Protei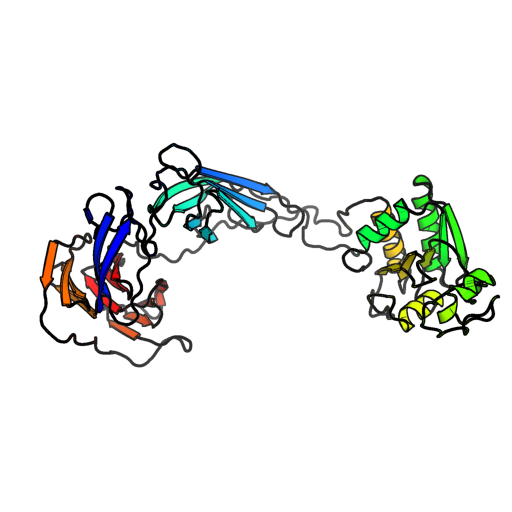n AF-A0A973HRH5-F1 (afdb_monomer)

Structure (mmCIF, N/CA/C/O backbone):
data_AF-A0A973HRH5-F1
#
_entry.id   AF-A0A973HRH5-F1
#
loop_
_atom_site.group_PDB
_atom_site.id
_atom_site.type_symbol
_atom_site.label_atom_id
_atom_site.label_alt_id
_atom_site.label_comp_id
_atom_site.label_asym_id
_atom_site.label_entity_id
_atom_site.label_seq_id
_atom_site.pdbx_PDB_ins_code
_atom_site.Cartn_x
_atom_site.Cartn_y
_atom_site.Cartn_z
_atom_site.occupancy
_atom_site.B_iso_or_equiv
_atom_site.auth_seq_id
_atom_site.auth_comp_id
_atom_site.auth_asym_id
_atom_site.auth_atom_id
_atom_site.pdbx_PDB_model_num
ATOM 1 N N . MET A 1 1 ? -3.966 -12.394 40.023 1.00 78.06 1 MET A N 1
ATOM 2 C CA . MET A 1 1 ? -2.931 -11.633 40.761 1.00 78.06 1 MET A CA 1
ATOM 3 C C . MET A 1 1 ? -3.477 -10.249 41.050 1.00 78.06 1 MET A C 1
ATOM 5 O O . MET A 1 1 ? -4.011 -9.641 40.135 1.00 78.06 1 MET A O 1
ATOM 9 N N . THR A 1 2 ? -3.366 -9.756 42.281 1.00 84.94 2 THR A N 1
ATOM 10 C CA . THR A 1 2 ? -3.744 -8.374 42.618 1.00 84.94 2 THR A CA 1
ATOM 11 C C . THR A 1 2 ? -2.479 -7.575 42.873 1.00 84.94 2 THR A C 1
ATOM 13 O O . THR A 1 2 ? -1.589 -8.061 43.564 1.00 84.94 2 THR A O 1
ATOM 16 N N . THR A 1 3 ? -2.384 -6.380 42.300 1.00 89.06 3 THR A N 1
ATOM 17 C CA . THR A 1 3 ? -1.207 -5.516 42.421 1.00 89.06 3 THR A CA 1
ATOM 18 C C . THR A 1 3 ? -1.614 -4.049 42.516 1.00 89.06 3 THR A C 1
ATOM 20 O O . THR A 1 3 ? -2.660 -3.650 41.996 1.00 89.06 3 THR A O 1
ATOM 23 N N . ASN A 1 4 ? -0.781 -3.256 43.181 1.00 91.50 4 ASN A N 1
ATOM 24 C CA . ASN A 1 4 ? -0.896 -1.804 43.215 1.00 91.50 4 ASN A CA 1
ATOM 25 C C . ASN A 1 4 ? 0.054 -1.225 42.169 1.00 91.50 4 ASN A C 1
ATOM 27 O O . ASN A 1 4 ? 1.215 -1.624 42.089 1.00 91.50 4 ASN A O 1
ATOM 31 N N . ILE A 1 5 ? -0.448 -0.300 41.359 1.00 92.56 5 ILE A N 1
ATOM 32 C CA . ILE A 1 5 ? 0.316 0.373 40.312 1.00 92.56 5 ILE A CA 1
ATOM 33 C C . ILE A 1 5 ? 0.309 1.860 40.629 1.00 92.56 5 ILE A C 1
ATOM 35 O O . ILE A 1 5 ? -0.753 2.431 40.872 1.00 92.56 5 ILE A O 1
ATOM 39 N N . ALA A 1 6 ? 1.489 2.471 40.605 1.00 92.19 6 ALA A N 1
ATOM 40 C CA . ALA A 1 6 ? 1.684 3.893 40.828 1.00 92.19 6 ALA A CA 1
ATOM 41 C C . ALA A 1 6 ? 2.484 4.487 39.666 1.00 92.19 6 ALA A C 1
ATOM 43 O O . ALA A 1 6 ? 3.494 3.920 39.244 1.00 92.19 6 ALA A O 1
ATOM 44 N N . PHE A 1 7 ? 2.045 5.637 39.162 1.00 92.00 7 PHE A N 1
ATOM 45 C CA . PHE A 1 7 ? 2.782 6.428 38.181 1.00 92.00 7 PHE A CA 1
ATOM 46 C C . PHE A 1 7 ? 3.119 7.792 38.764 1.00 92.00 7 PHE A C 1
ATOM 48 O O . PHE A 1 7 ? 2.249 8.458 39.325 1.00 92.00 7 PHE A O 1
ATOM 55 N N . GLU A 1 8 ? 4.352 8.255 38.577 1.00 91.88 8 GLU A N 1
ATOM 56 C CA . GLU A 1 8 ? 4.673 9.664 38.793 1.00 91.88 8 GLU A CA 1
ATOM 57 C C . GLU A 1 8 ? 3.992 10.485 37.693 1.00 91.88 8 GLU A C 1
ATOM 59 O O . GLU A 1 8 ? 4.367 10.424 36.522 1.00 91.88 8 GLU A O 1
ATOM 64 N N . THR A 1 9 ? 2.942 11.213 38.061 1.00 89.50 9 THR A N 1
ATOM 65 C CA . THR A 1 9 ? 2.089 11.928 37.099 1.00 89.50 9 THR A CA 1
ATOM 66 C C . THR A 1 9 ? 2.136 13.430 37.294 1.00 89.50 9 THR A C 1
ATOM 68 O O . THR A 1 9 ? 1.903 14.164 36.335 1.00 89.50 9 THR A O 1
ATOM 71 N N . SER A 1 10 ? 2.437 13.907 38.507 1.00 86.75 10 SER A N 1
ATOM 72 C CA . SER A 1 10 ? 2.365 15.329 38.864 1.00 86.75 10 SER A CA 1
ATOM 73 C C . SER A 1 10 ? 1.027 15.957 38.437 1.00 86.75 10 SER A C 1
ATOM 75 O O . SER A 1 10 ? 1.001 17.016 37.813 1.00 86.75 10 SER A O 1
ATOM 77 N N . GLY A 1 11 ? -0.080 15.247 38.694 1.00 84.25 11 GLY A N 1
ATOM 78 C CA . GLY A 1 11 ? -1.443 15.664 38.340 1.00 84.25 11 GLY A CA 1
ATOM 79 C C . GLY A 1 11 ? -1.866 15.412 36.885 1.00 84.25 11 GLY A C 1
ATOM 80 O O . GLY A 1 11 ? -2.996 15.729 36.520 1.00 84.25 11 GLY A O 1
ATOM 81 N N . LYS A 1 12 ? -0.998 14.842 36.039 1.00 87.62 12 LYS A N 1
ATOM 82 C CA . LYS A 1 12 ? -1.330 14.513 34.642 1.00 87.62 12 LYS A CA 1
ATOM 83 C C . LYS A 1 12 ? -2.217 13.264 34.553 1.00 87.62 12 LYS A C 1
ATOM 85 O O . LYS A 1 12 ? -2.062 12.345 35.355 1.00 87.62 12 LYS A O 1
ATOM 90 N N . PRO A 1 13 ? -3.104 13.181 33.548 1.00 89.25 13 PRO A N 1
ATOM 91 C CA . PRO A 1 13 ? -3.958 12.015 33.363 1.00 89.25 13 PRO A CA 1
ATOM 92 C C . PRO A 1 13 ? -3.155 10.766 32.974 1.00 89.25 13 PRO A C 1
ATOM 94 O O . PRO A 1 13 ? -2.211 10.834 32.182 1.00 89.25 13 PRO A O 1
ATOM 97 N N . VAL A 1 14 ? -3.594 9.614 33.483 1.00 92.44 14 VAL A N 1
ATOM 98 C CA . VAL A 1 14 ? -3.164 8.291 33.016 1.00 92.44 14 VAL A CA 1
ATOM 99 C C . VAL A 1 14 ? -4.154 7.815 31.956 1.00 92.44 14 VAL A C 1
ATOM 101 O O . VAL A 1 14 ? -5.350 7.714 32.226 1.00 92.44 14 VAL A O 1
ATOM 104 N N . TYR A 1 15 ? -3.680 7.521 30.749 1.00 91.50 15 TYR A N 1
ATOM 105 C CA . TYR A 1 15 ? -4.524 7.045 29.651 1.00 91.50 15 TYR A CA 1
ATOM 106 C C . TYR A 1 15 ? -4.547 5.522 29.593 1.00 91.50 15 TYR A C 1
ATOM 108 O O . TYR A 1 15 ? -3.514 4.874 29.770 1.00 91.50 15 TYR A O 1
ATOM 116 N N . ASN A 1 16 ? -5.701 4.943 29.267 1.00 90.88 16 ASN A N 1
ATOM 117 C CA . ASN A 1 16 ? -5.799 3.535 28.903 1.00 90.88 16 ASN A CA 1
ATOM 118 C C . ASN A 1 16 ? -5.346 3.366 27.444 1.00 90.88 16 ASN A C 1
ATOM 120 O O . ASN A 1 16 ? -6.067 3.715 26.514 1.00 90.88 16 ASN A O 1
ATOM 124 N N . ALA A 1 17 ? -4.144 2.832 27.225 1.00 89.12 17 ALA A N 1
ATOM 125 C CA . ALA A 1 17 ? -3.534 2.785 25.895 1.00 89.12 17 ALA A CA 1
ATOM 126 C C . ALA A 1 17 ? -4.147 1.721 24.963 1.00 89.12 17 ALA A C 1
ATOM 128 O O . ALA A 1 17 ? -3.867 1.725 23.766 1.00 89.12 17 ALA A O 1
ATOM 129 N N . ILE A 1 18 ? -4.980 0.819 25.496 1.00 84.75 18 ILE A N 1
ATOM 130 C CA . ILE A 1 18 ? -5.680 -0.212 24.717 1.00 84.75 18 ILE A CA 1
ATOM 131 C C . ILE A 1 18 ? -7.082 0.258 24.325 1.00 84.75 18 ILE A C 1
ATOM 133 O O . ILE A 1 18 ? -7.470 0.182 23.161 1.00 84.75 18 ILE A O 1
ATOM 137 N N . ASN A 1 19 ? -7.849 0.750 25.298 1.00 82.62 19 ASN A N 1
ATOM 138 C CA . ASN A 1 19 ? -9.249 1.123 25.101 1.00 82.62 19 ASN A CA 1
ATOM 139 C C . ASN A 1 19 ? -9.446 2.595 24.728 1.00 82.62 19 ASN A C 1
ATOM 141 O O . ASN A 1 19 ? -10.510 2.940 24.202 1.00 82.62 19 ASN A O 1
ATOM 145 N N . GLY A 1 20 ? -8.431 3.425 24.965 1.00 87.19 20 GLY A N 1
ATOM 146 C CA . GLY A 1 20 ? -8.531 4.874 24.938 1.00 87.19 20 GLY A CA 1
ATOM 147 C C . GLY A 1 20 ? -9.234 5.436 26.169 1.00 87.19 20 GLY A C 1
ATOM 148 O O . GLY A 1 20 ? -9.886 4.722 26.932 1.00 87.19 20 GLY A O 1
ATOM 149 N N . GLY A 1 21 ? -9.102 6.744 26.337 1.00 88.06 21 GLY A N 1
ATOM 150 C CA . GLY A 1 21 ? -9.672 7.519 27.426 1.00 88.06 21 GLY A CA 1
ATOM 151 C C . GLY A 1 21 ? -8.753 7.608 28.640 1.00 88.06 21 GLY A C 1
ATOM 152 O O . GLY A 1 21 ? -7.729 6.928 28.744 1.00 88.06 21 GLY A O 1
ATOM 153 N N . ILE A 1 22 ? -9.140 8.476 29.572 1.00 89.38 22 ILE A N 1
ATOM 154 C CA . ILE A 1 22 ? -8.510 8.577 30.889 1.00 89.38 22 ILE A CA 1
ATOM 155 C C . ILE A 1 22 ? -8.940 7.358 31.716 1.00 89.38 22 ILE A C 1
ATOM 157 O O . ILE A 1 22 ? -10.127 7.036 31.785 1.00 89.38 22 ILE A O 1
ATOM 161 N N . GLU A 1 23 ? -7.981 6.676 32.338 1.00 90.75 23 GLU A N 1
ATOM 162 C CA . GLU A 1 23 ? -8.235 5.548 33.230 1.00 90.75 23 GLU A CA 1
ATOM 163 C C . GLU A 1 23 ? -8.732 6.066 34.583 1.00 90.75 23 GLU A C 1
ATOM 165 O O . GLU A 1 23 ? -7.957 6.538 35.412 1.00 90.75 23 GLU A O 1
ATOM 170 N N . SER A 1 24 ? -10.041 5.965 34.812 1.00 87.00 24 SER A N 1
ATOM 171 C CA . SER A 1 24 ? -10.695 6.525 35.998 1.00 87.00 24 SER A CA 1
ATOM 172 C C . SER A 1 24 ? -10.351 5.806 37.302 1.00 87.00 24 SER A C 1
ATOM 174 O O . SER A 1 24 ? -10.677 6.319 38.366 1.00 87.00 24 SER A O 1
ATOM 176 N N . MET A 1 25 ? -9.754 4.609 37.243 1.00 87.25 25 MET A N 1
ATOM 177 C CA . MET A 1 25 ? -9.364 3.883 38.456 1.00 87.25 25 MET A CA 1
ATOM 178 C C . MET A 1 25 ? -8.122 4.472 39.132 1.00 87.25 25 MET A C 1
ATOM 180 O O . MET A 1 25 ? -7.912 4.205 40.311 1.00 87.25 25 MET A O 1
ATOM 184 N N . PHE A 1 26 ? -7.321 5.270 38.416 1.00 90.56 26 PHE A N 1
ATOM 185 C CA . PHE A 1 26 ? -6.212 6.009 39.012 1.00 90.56 26 PHE A CA 1
ATOM 186 C C . PHE A 1 26 ? -6.723 7.229 39.772 1.00 90.56 26 PHE A C 1
ATOM 188 O O . PHE A 1 26 ? -7.342 8.124 39.198 1.00 90.56 26 PHE A O 1
ATOM 195 N N . THR A 1 27 ? -6.418 7.279 41.065 1.00 86.69 27 THR A N 1
ATOM 196 C CA . THR A 1 27 ? -6.688 8.435 41.922 1.00 86.69 27 THR A CA 1
ATOM 197 C C . THR A 1 27 ? -5.405 9.217 42.162 1.00 86.69 27 THR A C 1
ATOM 199 O O . THR A 1 27 ? -4.355 8.626 42.422 1.00 86.69 27 THR A O 1
ATOM 202 N N . SER A 1 28 ? -5.489 10.546 42.082 1.00 82.06 28 SER A N 1
ATOM 203 C CA . SER A 1 28 ? -4.354 11.427 42.361 1.00 82.06 28 SER A CA 1
ATOM 204 C C . SER A 1 28 ? -3.993 11.379 43.848 1.00 82.06 28 SER A C 1
ATOM 206 O O . SER A 1 28 ? -4.841 11.625 44.705 1.00 82.06 28 SER A O 1
ATOM 208 N N . ALA A 1 29 ? -2.731 11.082 44.138 1.00 75.75 29 ALA A N 1
ATOM 209 C CA . ALA A 1 29 ? -2.129 11.034 45.464 1.00 75.75 29 ALA A CA 1
ATOM 210 C C . ALA A 1 29 ? -0.847 11.891 45.459 1.00 75.75 29 ALA A C 1
ATOM 212 O O . ALA A 1 29 ? 0.285 11.401 45.434 1.00 75.75 29 ALA A O 1
ATOM 213 N N . GLY A 1 30 ? -1.024 13.215 45.417 1.00 79.50 30 GLY A N 1
ATOM 214 C CA . GLY A 1 30 ? 0.083 14.174 45.371 1.00 79.50 30 GLY A CA 1
ATOM 215 C C . GLY A 1 30 ? 0.888 14.084 44.069 1.00 79.50 30 GLY A C 1
ATOM 216 O O . GLY A 1 30 ? 0.399 14.448 43.002 1.00 79.50 30 GLY A O 1
ATOM 217 N N . LYS A 1 31 ? 2.146 13.627 44.153 1.00 88.06 31 LYS A N 1
ATOM 218 C CA . LYS A 1 31 ? 3.050 13.465 42.993 1.00 88.06 31 LYS A CA 1
ATOM 219 C C . LYS A 1 31 ? 2.683 12.247 42.129 1.00 88.06 31 LYS A C 1
ATOM 221 O O . LYS A 1 31 ? 3.004 12.206 40.935 1.00 88.06 31 LYS A O 1
ATOM 226 N N . TYR A 1 32 ? 2.012 11.265 42.725 1.00 91.69 32 TYR A N 1
ATOM 227 C CA . TYR A 1 32 ? 1.690 9.990 42.098 1.00 91.69 32 TYR A CA 1
ATOM 228 C C . TYR A 1 32 ? 0.205 9.886 41.759 1.00 91.69 32 TYR A C 1
ATOM 230 O O . TYR A 1 32 ? -0.639 10.536 42.368 1.00 91.69 32 TYR A O 1
ATOM 238 N N . SER A 1 33 ? -0.109 9.054 40.774 1.00 92.00 33 SER A N 1
ATOM 239 C CA . SER A 1 33 ? -1.452 8.520 40.564 1.00 92.00 33 SER A CA 1
ATOM 240 C C . SER A 1 33 ? -1.401 7.025 40.821 1.00 92.00 33 SER A C 1
ATOM 242 O O . SER A 1 33 ? -0.584 6.332 40.209 1.00 92.00 33 SER A O 1
ATOM 244 N N . GLU A 1 34 ? -2.262 6.532 41.707 1.00 93.50 34 GLU A N 1
ATOM 245 C CA . GLU A 1 34 ? -2.236 5.144 42.172 1.00 93.50 34 GLU A CA 1
ATOM 246 C C . GLU A 1 34 ? -3.567 4.439 41.926 1.00 93.50 34 GLU A C 1
ATOM 248 O O . GLU A 1 34 ? -4.632 5.056 41.972 1.00 93.50 34 GLU A O 1
ATOM 253 N N . ALA A 1 35 ? -3.499 3.138 41.653 1.00 91.25 35 ALA A N 1
ATOM 254 C CA . ALA A 1 35 ? -4.662 2.278 41.503 1.00 91.25 35 ALA A CA 1
ATOM 255 C C . ALA A 1 35 ? -4.333 0.827 41.851 1.00 91.25 35 ALA A C 1
ATOM 257 O O . ALA A 1 35 ? -3.233 0.327 41.599 1.00 91.25 35 ALA A O 1
ATOM 258 N N . LYS A 1 36 ? -5.334 0.123 42.378 1.00 89.56 36 LYS A N 1
ATOM 259 C CA . LYS A 1 36 ? -5.272 -1.315 42.640 1.00 89.56 36 LYS A CA 1
ATOM 260 C C . LYS A 1 36 ? -5.969 -2.071 41.517 1.00 89.56 36 LYS A C 1
ATOM 262 O O . LYS A 1 36 ? -7.153 -1.854 41.263 1.00 89.56 36 LYS A O 1
ATOM 267 N N . PHE A 1 37 ? -5.250 -2.987 40.875 1.00 85.94 37 PHE A N 1
ATOM 268 C CA . PHE A 1 37 ? -5.777 -3.818 39.796 1.00 85.94 37 PHE A CA 1
ATOM 269 C C . PHE A 1 37 ? -5.697 -5.296 40.148 1.00 85.94 37 PHE A C 1
ATOM 271 O O . PHE A 1 37 ? -4.727 -5.769 40.744 1.00 85.94 37 PHE A O 1
ATOM 278 N N . THR A 1 38 ? -6.702 -6.038 39.701 1.00 80.44 38 THR A N 1
ATOM 279 C CA . THR A 1 38 ? -6.685 -7.496 39.682 1.00 80.44 38 THR A CA 1
ATOM 280 C C . THR A 1 38 ? -6.564 -7.948 38.235 1.00 80.44 38 THR A C 1
ATOM 282 O O . THR A 1 38 ? -7.306 -7.492 37.371 1.00 80.44 38 THR A O 1
ATOM 285 N N . PHE A 1 39 ? -5.590 -8.816 37.986 1.00 79.50 39 PHE A N 1
ATOM 286 C CA . PHE A 1 39 ? -5.317 -9.418 36.692 1.00 79.50 39 PHE A CA 1
ATOM 287 C C . PHE A 1 39 ? -5.660 -10.901 36.726 1.00 79.50 39 PHE A C 1
ATOM 289 O O . PHE A 1 39 ? -5.145 -11.661 37.563 1.00 79.50 39 PHE A O 1
ATOM 296 N N . SER A 1 40 ? -6.493 -11.306 35.778 1.00 72.50 40 SER A N 1
ATOM 297 C CA . SER A 1 40 ? -6.716 -12.699 35.416 1.00 72.50 40 SER A CA 1
ATOM 298 C C . SER A 1 40 ? -5.501 -13.285 34.678 1.00 72.50 40 SER A C 1
ATOM 300 O O . SER A 1 40 ? -4.677 -12.558 34.122 1.00 72.50 40 SER A O 1
ATOM 302 N N . ALA A 1 41 ? -5.370 -14.617 34.660 1.00 73.38 41 ALA A N 1
ATOM 303 C CA . ALA A 1 41 ? -4.291 -15.289 33.928 1.00 73.38 41 ALA A CA 1
ATOM 304 C C . ALA A 1 41 ? -4.289 -14.876 32.442 1.00 73.38 41 ALA A C 1
ATOM 306 O O . ALA A 1 41 ? -5.322 -14.971 31.779 1.00 73.38 41 ALA A O 1
ATOM 307 N N . GLY A 1 42 ? -3.140 -14.399 31.948 1.00 73.62 42 GLY A N 1
ATOM 308 C CA . GLY A 1 42 ? -2.960 -13.914 30.573 1.00 73.62 42 GLY A CA 1
ATOM 309 C C . GLY A 1 42 ? -3.507 -12.508 30.289 1.00 73.62 42 GLY A C 1
ATOM 310 O O . GLY A 1 42 ? -3.326 -12.005 29.184 1.00 73.62 42 GLY A O 1
ATOM 311 N N . GLN A 1 43 ? -4.155 -11.851 31.257 1.00 75.56 43 GLN A N 1
ATOM 312 C CA . GLN A 1 43 ? -4.680 -10.502 31.070 1.00 75.56 43 GLN A CA 1
ATOM 313 C C . GLN A 1 43 ? -3.546 -9.475 31.092 1.00 75.56 43 GLN A C 1
ATOM 315 O O . GLN A 1 43 ? -2.750 -9.426 32.029 1.00 75.56 43 GLN A O 1
ATOM 320 N N . MET A 1 44 ? -3.519 -8.609 30.082 1.00 82.12 44 MET A N 1
ATOM 321 C CA . MET A 1 44 ? -2.581 -7.495 29.991 1.00 82.12 44 MET A CA 1
ATOM 322 C C . MET A 1 44 ? -3.343 -6.175 29.942 1.00 82.12 44 MET A C 1
ATOM 324 O O . MET A 1 44 ? -4.391 -6.065 29.306 1.00 82.12 44 MET A O 1
ATOM 328 N N . ARG A 1 45 ? -2.794 -5.156 30.601 1.00 86.19 45 ARG A N 1
ATOM 329 C CA . ARG A 1 45 ? -3.240 -3.766 30.487 1.00 86.19 45 ARG A CA 1
ATOM 330 C C . ARG A 1 45 ? -2.039 -2.905 30.144 1.00 86.19 45 ARG A C 1
ATOM 332 O O . ARG A 1 45 ? -0.927 -3.188 30.583 1.00 86.19 45 ARG A O 1
ATOM 339 N N . VAL A 1 46 ? -2.273 -1.870 29.349 1.00 89.81 46 VAL A N 1
ATOM 340 C CA . VAL A 1 46 ? -1.239 -0.914 28.957 1.00 89.81 46 VAL A CA 1
ATOM 341 C C . VAL A 1 46 ? -1.770 0.475 29.242 1.00 89.81 46 VAL A C 1
ATOM 343 O O . VAL A 1 46 ? -2.886 0.814 28.841 1.00 89.81 46 VAL A O 1
ATOM 346 N N . TRP A 1 47 ? -0.960 1.270 29.928 1.00 92.62 47 TRP A N 1
ATOM 347 C CA . TRP A 1 47 ? -1.257 2.659 30.234 1.00 92.62 47 TRP A CA 1
ATOM 348 C C . TRP A 1 47 ? -0.190 3.567 29.650 1.00 92.62 47 TRP A C 1
ATOM 350 O O . TRP A 1 47 ? 0.944 3.145 29.424 1.00 92.62 47 TRP A O 1
ATOM 360 N N . ALA A 1 48 ? -0.565 4.817 29.412 1.00 91.25 48 ALA A N 1
ATOM 361 C CA . ALA A 1 48 ? 0.351 5.851 28.966 1.00 91.25 48 ALA A CA 1
ATOM 362 C C . ALA A 1 48 ? 0.225 7.078 29.868 1.00 91.25 48 ALA A C 1
ATOM 364 O O . ALA A 1 48 ? -0.881 7.522 30.171 1.00 91.25 48 ALA A O 1
ATOM 365 N N . VAL A 1 49 ? 1.366 7.643 30.252 1.00 90.31 49 VAL A N 1
ATOM 366 C CA . VAL A 1 49 ? 1.458 8.969 30.866 1.00 90.31 49 VAL A CA 1
ATOM 367 C C . VAL A 1 49 ? 2.245 9.840 29.904 1.00 90.31 49 VAL A C 1
ATOM 369 O O . VAL A 1 49 ? 3.338 9.478 29.468 1.00 90.31 49 VAL A O 1
ATOM 372 N N . THR A 1 50 ? 1.670 10.972 29.525 1.00 86.69 50 THR A N 1
ATOM 373 C CA . THR A 1 50 ? 2.288 11.903 28.584 1.00 86.69 50 THR A CA 1
ATOM 374 C C . THR A 1 50 ? 2.982 13.046 29.316 1.00 86.69 50 THR A C 1
ATOM 376 O O . THR A 1 50 ? 2.657 13.374 30.456 1.00 86.69 50 THR A O 1
ATOM 379 N N . SER A 1 51 ? 3.947 13.694 28.656 1.00 81.81 51 SER A N 1
ATOM 380 C CA . SER A 1 51 ? 4.641 14.854 29.231 1.00 81.81 51 SER A CA 1
ATOM 381 C C . SER A 1 51 ? 3.693 16.028 29.505 1.00 81.81 51 SER A C 1
ATOM 383 O O . SER A 1 51 ? 3.918 16.778 30.449 1.00 81.81 51 SER A O 1
ATOM 385 N N . GLU A 1 52 ? 2.638 16.158 28.700 1.00 81.19 52 GLU A N 1
ATOM 386 C CA . GLU A 1 52 ? 1.536 17.122 28.808 1.00 81.19 52 GLU A CA 1
ATOM 387 C C . GLU A 1 52 ? 0.226 16.418 28.400 1.00 81.19 52 GLU A C 1
ATOM 389 O O . GLU A 1 52 ? 0.291 15.466 27.614 1.00 81.19 52 GLU A O 1
ATOM 394 N N . PRO A 1 53 ? -0.955 16.845 28.882 1.00 83.31 53 PRO A N 1
ATOM 395 C CA . PRO A 1 53 ? -2.234 16.307 28.425 1.00 83.31 53 PRO A CA 1
ATOM 396 C C . PRO A 1 53 ? -2.425 16.434 26.905 1.00 83.31 53 PRO A C 1
ATOM 398 O O . PRO A 1 53 ? -1.985 17.400 26.276 1.00 83.31 53 PRO A O 1
ATOM 401 N N . ILE A 1 54 ? -3.096 15.448 26.308 1.00 79.94 54 ILE A N 1
ATOM 402 C CA . ILE A 1 54 ? -3.474 15.478 24.895 1.00 79.94 54 ILE A CA 1
ATOM 403 C C . ILE A 1 54 ? -4.782 16.253 24.809 1.00 79.94 54 ILE A C 1
ATOM 405 O O . ILE A 1 54 ? -5.796 15.815 25.351 1.00 79.94 54 ILE A O 1
ATOM 409 N N . LEU A 1 55 ? -4.770 17.396 24.127 1.00 68.31 55 LEU A N 1
ATOM 410 C CA . LEU A 1 55 ? -5.961 18.224 23.961 1.00 68.31 55 LEU A CA 1
ATOM 411 C C . LEU A 1 55 ? -6.470 18.235 22.522 1.00 68.31 55 LEU A C 1
ATOM 413 O O . LEU A 1 55 ? -5.767 17.920 21.562 1.00 68.31 55 LEU A O 1
ATOM 417 N N . SER A 1 56 ? -7.747 18.588 22.393 1.00 63.91 56 SER A N 1
ATOM 418 C CA . SER A 1 56 ? -8.368 18.932 21.114 1.00 63.91 56 SER A CA 1
ATOM 419 C C . SER A 1 56 ? -8.005 20.389 20.785 1.00 63.91 56 SER A C 1
ATOM 421 O O . SER A 1 56 ? -8.134 21.221 21.682 1.00 63.91 56 SER A O 1
ATOM 423 N N . PRO A 1 57 ? -7.586 20.744 19.553 1.00 65.38 57 PRO A N 1
ATOM 424 C CA . PRO A 1 57 ? -7.868 20.024 18.313 1.00 65.38 57 PRO A CA 1
ATOM 425 C C . PRO A 1 57 ? -6.689 19.241 17.711 1.00 65.38 57 PRO A C 1
ATOM 427 O O . PRO A 1 57 ? -5.533 19.658 17.729 1.00 65.38 57 PRO A O 1
ATOM 430 N N . ILE A 1 58 ? -7.029 18.136 17.044 1.00 78.19 58 ILE A N 1
ATOM 431 C CA . ILE A 1 58 ? -6.202 17.539 15.987 1.00 78.19 58 ILE A CA 1
ATOM 432 C C . ILE A 1 58 ? -6.330 18.438 14.754 1.00 78.19 58 ILE A C 1
ATOM 434 O O . ILE A 1 58 ? -7.445 18.767 14.354 1.00 78.19 58 ILE A O 1
ATOM 438 N N . LEU A 1 59 ? -5.226 18.800 14.110 1.00 85.38 59 LEU A N 1
ATOM 439 C CA . LEU A 1 59 ? -5.249 19.490 12.822 1.00 85.38 59 LEU A CA 1
ATOM 440 C C . LEU A 1 59 ? -5.146 18.476 11.684 1.00 85.38 59 LEU A C 1
ATOM 442 O O . LEU A 1 59 ? -4.317 17.566 11.724 1.00 85.38 59 LEU A O 1
ATOM 446 N N . ILE A 1 60 ? -5.965 18.652 10.645 1.00 88.62 60 ILE A N 1
ATOM 447 C CA . ILE A 1 60 ? -5.888 17.851 9.419 1.00 88.62 60 ILE A CA 1
ATOM 448 C C . ILE A 1 60 ? -5.834 18.772 8.212 1.00 88.62 60 ILE A C 1
ATOM 450 O O . ILE A 1 60 ? -6.662 19.670 8.047 1.00 88.62 60 ILE A O 1
ATOM 454 N N . LYS A 1 61 ? -4.888 18.476 7.326 1.00 90.44 61 LYS A N 1
ATOM 455 C CA . LYS A 1 61 ? -4.865 18.961 5.956 1.00 90.44 61 LYS A CA 1
ATOM 456 C C . LYS A 1 61 ? -4.956 17.769 5.012 1.00 90.44 61 LYS A C 1
ATOM 458 O O . LYS A 1 61 ? -4.049 16.942 4.959 1.00 90.44 61 LYS A O 1
ATOM 463 N N . ALA A 1 62 ? -6.048 17.698 4.263 1.00 89.69 62 ALA A N 1
ATOM 464 C CA . ALA A 1 62 ? -6.257 16.704 3.224 1.00 89.69 62 ALA A CA 1
ATOM 465 C C . ALA A 1 62 ? -6.261 17.373 1.850 1.00 89.69 62 ALA A C 1
ATOM 467 O O . ALA A 1 62 ? -7.012 18.321 1.622 1.00 89.69 62 ALA A O 1
ATOM 468 N N . THR A 1 63 ? -5.439 16.873 0.932 1.00 88.12 63 THR A N 1
ATOM 469 C CA . THR A 1 63 ? -5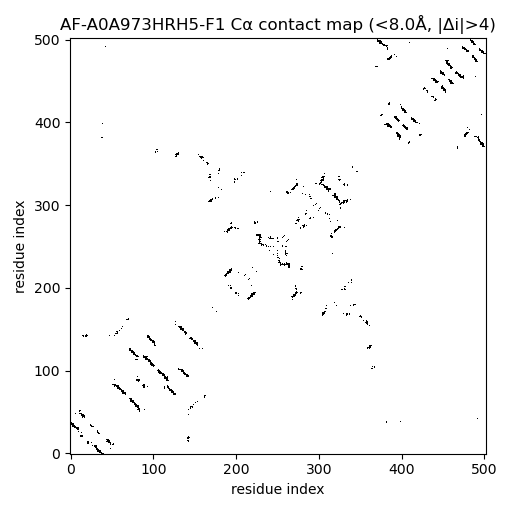.386 17.350 -0.451 1.00 88.12 63 THR A CA 1
ATOM 470 C C . THR A 1 63 ? -5.344 16.179 -1.419 1.00 88.12 63 THR A C 1
ATOM 472 O O . THR A 1 63 ? -4.780 15.123 -1.136 1.00 88.12 63 THR A O 1
ATOM 475 N N . THR A 1 64 ? -5.940 16.363 -2.589 1.00 86.31 64 THR A N 1
ATOM 476 C CA . THR A 1 64 ? -5.829 15.418 -3.700 1.00 86.31 64 THR A CA 1
ATOM 477 C C . THR A 1 64 ? -4.870 15.977 -4.734 1.00 86.31 64 THR A C 1
ATOM 479 O O . THR A 1 64 ? -5.012 17.128 -5.143 1.00 86.31 64 THR A O 1
ATOM 482 N N . SER A 1 65 ? -3.919 15.170 -5.187 1.00 83.94 65 SER A N 1
ATOM 483 C CA . SER A 1 65 ? -3.063 15.504 -6.324 1.00 83.94 65 SER A CA 1
ATOM 484 C C . SER A 1 65 ? -3.215 14.467 -7.428 1.00 83.94 65 SER A C 1
ATOM 486 O O . SER A 1 65 ? -3.518 13.300 -7.174 1.00 83.94 65 SER A O 1
ATOM 488 N N . LYS A 1 66 ? -3.023 14.894 -8.678 1.00 77.69 66 LYS A N 1
ATOM 489 C CA . LYS A 1 66 ? -2.951 13.972 -9.813 1.00 77.69 66 LYS A CA 1
ATOM 490 C C . LYS A 1 66 ? -1.598 13.269 -9.801 1.00 77.69 66 LYS A C 1
ATOM 492 O O . LYS A 1 66 ? -0.575 13.903 -9.558 1.00 77.69 66 LYS A O 1
ATOM 497 N N . ASN A 1 67 ? -1.595 11.978 -10.095 1.00 67.81 67 ASN A N 1
ATOM 498 C CA . ASN A 1 67 ? -0.390 11.175 -10.213 1.00 67.81 67 ASN A CA 1
ATOM 499 C C . ASN A 1 67 ? -0.352 10.529 -11.597 1.00 67.81 67 ASN A C 1
ATOM 501 O O . ASN A 1 67 ? -1.111 9.617 -11.906 1.00 67.81 67 ASN A O 1
ATOM 505 N N . GLN A 1 68 ? 0.525 11.054 -12.447 1.00 59.25 68 GLN A N 1
ATOM 506 C CA . GLN A 1 68 ? 0.620 10.655 -13.850 1.00 59.25 68 GLN A CA 1
ATOM 507 C C . GLN A 1 68 ? 1.561 9.464 -14.078 1.00 59.25 68 GLN A C 1
ATOM 509 O O . GLN A 1 68 ? 1.667 9.007 -15.205 1.00 59.25 68 GLN A O 1
ATOM 514 N N . ASN A 1 69 ? 2.221 8.939 -13.036 1.00 54.75 69 ASN A N 1
ATOM 515 C CA . ASN A 1 69 ? 3.353 8.018 -13.202 1.00 54.75 69 ASN A CA 1
ATOM 516 C C . ASN A 1 69 ? 3.126 6.609 -12.627 1.00 54.75 69 ASN A C 1
ATOM 518 O O . ASN A 1 69 ? 4.033 5.788 -12.701 1.00 54.75 69 ASN A O 1
ATOM 522 N N . SER A 1 70 ? 1.974 6.309 -12.009 1.00 52.19 70 SER A N 1
ATOM 523 C CA . SER A 1 70 ? 1.862 5.113 -11.144 1.00 52.19 70 SER A CA 1
ATOM 524 C C . SER A 1 70 ? 0.669 4.182 -11.385 1.00 52.19 70 SER A C 1
ATOM 526 O O . SER A 1 70 ? 0.349 3.381 -10.511 1.00 52.19 70 SER A O 1
ATOM 528 N N . GLY A 1 71 ? -0.036 4.286 -12.516 1.00 59.62 71 GLY A N 1
ATOM 529 C CA . GLY A 1 71 ? -1.269 3.513 -12.759 1.00 59.62 71 GLY A CA 1
ATOM 530 C C . GLY A 1 71 ? -2.461 3.914 -11.868 1.00 59.62 71 GLY A C 1
ATOM 531 O O . GLY A 1 71 ? -3.594 3.537 -12.151 1.00 59.62 71 GLY A O 1
ATOM 532 N N . HIS A 1 72 ? -2.233 4.740 -10.841 1.00 69.62 72 HIS A N 1
ATOM 533 C CA . HIS A 1 72 ? -3.245 5.364 -9.993 1.00 69.62 72 HIS A CA 1
ATOM 534 C C . HIS A 1 72 ? -3.302 6.865 -10.296 1.00 69.62 72 HIS A C 1
ATOM 536 O O . HIS A 1 72 ? -2.327 7.562 -10.007 1.00 69.62 72 HIS A O 1
ATOM 542 N N . PRO A 1 73 ? -4.406 7.386 -10.862 1.00 71.19 73 PRO A N 1
ATOM 543 C CA . PRO A 1 73 ? -4.459 8.764 -11.351 1.00 71.19 73 PRO A CA 1
ATOM 544 C C . PRO A 1 73 ? -4.508 9.809 -10.236 1.00 71.19 73 PRO A C 1
ATOM 546 O O . PRO A 1 73 ? -4.224 10.978 -10.501 1.00 71.19 73 PRO A O 1
ATOM 549 N N . TYR A 1 74 ? -4.837 9.415 -9.002 1.00 80.50 74 TYR A N 1
ATOM 550 C CA . TYR A 1 74 ? -4.855 10.318 -7.858 1.00 80.50 74 TYR A CA 1
ATOM 551 C C . TYR A 1 74 ? -4.098 9.767 -6.659 1.00 80.50 74 TYR A C 1
ATOM 553 O O . TYR A 1 74 ? -4.116 8.569 -6.360 1.00 80.50 74 TYR A O 1
ATOM 561 N N . LEU A 1 75 ? -3.499 10.703 -5.933 1.00 88.50 75 LEU A N 1
ATOM 562 C CA . LEU A 1 75 ? -3.034 10.519 -4.573 1.00 88.50 75 LEU A CA 1
ATOM 563 C C . LEU A 1 75 ? -3.884 11.374 -3.643 1.00 88.50 75 LEU A C 1
ATOM 565 O O . LEU A 1 75 ? -4.044 12.578 -3.856 1.00 88.50 75 LEU A O 1
ATOM 569 N N . LEU A 1 76 ? -4.400 10.749 -2.592 1.00 92.19 76 LEU A N 1
ATOM 570 C CA . LEU A 1 76 ? -4.921 11.446 -1.430 1.00 92.19 76 LEU A CA 1
ATOM 571 C C . LEU A 1 76 ? -3.784 11.621 -0.427 1.00 92.19 76 LEU A C 1
ATOM 573 O O . LEU A 1 76 ? -3.341 10.654 0.192 1.00 92.19 76 LEU A O 1
ATOM 577 N N . ASN A 1 77 ? -3.326 12.859 -0.275 1.00 93.75 77 ASN A N 1
ATOM 578 C CA . ASN A 1 77 ? -2.305 13.229 0.690 1.00 93.75 77 ASN A CA 1
ATOM 579 C C . ASN A 1 77 ? -2.979 13.755 1.954 1.00 93.75 77 ASN A C 1
ATOM 581 O O . ASN A 1 77 ? -3.800 14.674 1.910 1.00 93.75 77 ASN A O 1
ATOM 585 N N . LEU A 1 78 ? -2.630 13.152 3.082 1.00 94.69 78 LEU A N 1
ATOM 586 C CA . LEU A 1 78 ? -3.108 13.524 4.403 1.00 94.69 78 LEU A CA 1
ATOM 587 C C . LEU A 1 78 ? -1.915 13.959 5.239 1.00 94.69 78 LEU A C 1
ATOM 589 O O . LEU A 1 78 ? -0.959 13.200 5.375 1.00 94.69 78 LEU A O 1
ATOM 593 N N . SER A 1 79 ? -2.004 15.144 5.829 1.00 94.56 79 SER A N 1
ATOM 594 C CA . SER A 1 79 ? -1.092 15.624 6.863 1.00 94.56 79 SER A CA 1
ATOM 595 C C . SER A 1 79 ? -1.895 15.894 8.125 1.00 94.56 79 SER A C 1
ATOM 597 O O . SER A 1 79 ? -2.887 16.621 8.102 1.00 94.56 79 SER A O 1
ATOM 599 N N . ILE A 1 80 ? -1.477 15.276 9.220 1.00 94.62 80 ILE A N 1
ATOM 600 C CA . ILE A 1 80 ? -2.172 15.278 10.504 1.00 94.62 80 ILE A CA 1
ATOM 601 C C . ILE A 1 80 ? -1.190 15.795 11.545 1.00 94.62 80 ILE A C 1
ATOM 603 O O . ILE A 1 80 ? -0.042 15.351 11.557 1.00 94.62 80 ILE A O 1
ATOM 607 N N . ALA A 1 81 ? -1.630 16.693 12.420 1.00 91.88 81 ALA A N 1
ATOM 608 C CA . ALA A 1 81 ? -0.857 17.133 13.573 1.00 91.88 81 ALA A CA 1
ATOM 609 C C . ALA A 1 81 ? -1.708 17.049 14.843 1.00 91.88 81 ALA A C 1
ATOM 611 O O . ALA A 1 81 ? -2.866 17.461 14.846 1.00 91.88 81 ALA A O 1
ATOM 612 N N . VAL A 1 82 ? -1.134 16.509 15.914 1.00 89.50 82 VAL A N 1
ATOM 613 C CA . VAL A 1 82 ? -1.751 16.467 17.245 1.00 89.50 82 VAL A CA 1
ATOM 614 C C . VAL A 1 82 ? -1.166 17.605 18.067 1.00 89.50 82 VAL A C 1
ATOM 616 O O . VAL A 1 82 ? 0.055 17.780 18.086 1.00 89.50 82 VAL A O 1
ATOM 619 N N . LEU A 1 83 ? -2.024 18.390 18.713 1.00 86.00 83 LEU A N 1
ATOM 620 C CA . LEU A 1 83 ? -1.614 19.533 19.520 1.00 86.00 83 LEU A CA 1
ATOM 621 C C . LEU A 1 83 ? -1.630 19.195 21.016 1.00 86.00 83 LEU A C 1
ATOM 623 O O . LEU A 1 83 ? -2.352 18.308 21.471 1.00 86.00 83 LEU A O 1
ATOM 627 N N . LYS A 1 84 ? -0.800 19.911 21.770 1.00 83.50 84 LYS A N 1
ATOM 628 C CA . LYS A 1 84 ? -0.810 19.955 23.235 1.00 83.50 84 LYS A CA 1
ATOM 629 C C . LYS A 1 84 ? -1.768 21.039 23.725 1.00 83.50 84 LYS A C 1
ATOM 631 O O . LYS A 1 84 ? -2.209 21.876 22.940 1.00 83.50 84 LYS A O 1
ATOM 636 N N . GLU A 1 85 ? -1.979 21.095 25.038 1.00 76.50 85 GLU A N 1
ATOM 637 C CA . GLU A 1 85 ? -2.723 22.169 25.716 1.00 76.50 85 GLU A CA 1
ATOM 638 C C . GLU A 1 85 ? -2.269 23.576 25.332 1.00 76.50 85 GLU A C 1
ATOM 640 O O . GLU A 1 85 ? -3.080 24.454 25.058 1.00 76.50 85 GLU A O 1
ATOM 645 N N . SER A 1 86 ? -0.956 23.766 25.213 1.00 79.06 86 SER A N 1
ATOM 646 C CA . SER A 1 86 ? -0.346 25.037 24.816 1.00 79.06 86 SER A CA 1
ATOM 647 C C . SER A 1 86 ? -0.610 25.450 23.357 1.00 79.06 86 SER A C 1
ATOM 649 O O . SER A 1 86 ? -0.075 26.462 22.907 1.00 79.06 86 SER A O 1
ATOM 651 N N . GLY A 1 87 ? -1.348 24.654 22.575 1.00 81.06 87 GLY A N 1
ATOM 652 C CA . GLY A 1 87 ? -1.572 24.864 21.139 1.00 81.06 87 GLY A CA 1
ATOM 653 C C . GLY A 1 87 ? -0.371 24.506 20.253 1.00 81.06 87 GLY A C 1
ATOM 654 O O . GLY A 1 87 ? -0.460 24.578 19.028 1.00 81.06 87 GLY A O 1
ATOM 655 N N . LYS A 1 88 ? 0.757 24.090 20.843 1.00 85.50 88 LYS A N 1
ATOM 656 C CA . LYS A 1 88 ? 1.947 23.615 20.120 1.00 85.50 88 LYS A CA 1
ATOM 657 C C . LYS A 1 88 ? 1.785 22.160 19.683 1.00 85.50 88 LYS A C 1
ATOM 659 O O . LYS A 1 88 ? 0.985 21.420 20.246 1.00 85.50 88 LYS A O 1
ATOM 664 N N . ILE A 1 89 ? 2.582 21.721 18.709 1.00 88.12 89 ILE A N 1
ATOM 665 C CA . ILE A 1 89 ? 2.599 20.317 18.271 1.00 88.12 89 ILE A CA 1
ATOM 666 C C . ILE A 1 89 ? 3.065 19.412 19.421 1.00 88.12 89 ILE A C 1
ATOM 668 O O . ILE A 1 89 ? 4.042 19.704 20.117 1.00 88.12 89 ILE A O 1
ATOM 672 N N . PHE A 1 90 ? 2.369 18.293 19.609 1.00 86.56 90 PHE A N 1
ATOM 673 C CA . PHE A 1 90 ? 2.705 17.286 20.602 1.00 86.56 90 PHE A CA 1
ATOM 674 C C . PHE A 1 90 ? 4.011 16.577 20.237 1.00 86.56 90 PHE A C 1
ATOM 676 O O . PHE A 1 90 ? 4.066 15.818 19.282 1.00 86.56 90 PHE A O 1
ATOM 683 N N . ALA A 1 91 ? 5.084 16.787 20.996 1.00 84.81 91 ALA A N 1
ATOM 684 C CA . ALA A 1 91 ? 6.395 16.199 20.722 1.00 84.81 91 ALA A CA 1
ATOM 685 C C . ALA A 1 91 ? 6.472 14.716 21.146 1.00 84.81 91 ALA A C 1
ATOM 687 O O . ALA A 1 91 ? 7.227 14.356 22.041 1.00 84.81 91 ALA A O 1
ATOM 688 N N . GLY A 1 92 ? 5.667 13.854 20.521 1.00 84.69 92 GLY A N 1
ATOM 689 C CA . GLY A 1 92 ? 5.655 12.420 20.801 1.00 84.69 92 GLY A CA 1
ATOM 690 C C . GLY A 1 92 ? 4.838 11.602 19.804 1.00 84.69 92 GLY A C 1
ATOM 691 O O . GLY A 1 92 ? 4.288 12.132 18.834 1.00 84.69 92 GLY A O 1
ATOM 692 N N . THR A 1 93 ? 4.803 10.295 20.046 1.00 89.50 93 THR A N 1
ATOM 693 C CA . THR A 1 93 ? 4.128 9.303 19.204 1.00 89.50 93 THR A CA 1
ATOM 694 C C . THR A 1 93 ? 2.724 9.052 19.729 1.00 89.50 93 THR A C 1
ATOM 696 O O . THR A 1 93 ? 2.554 8.537 20.829 1.00 89.50 93 THR A O 1
ATOM 699 N N . ILE A 1 94 ? 1.726 9.408 18.929 1.00 90.50 94 ILE A N 1
ATOM 700 C CA . ILE A 1 94 ? 0.309 9.336 19.271 1.00 90.50 94 ILE A CA 1
ATOM 701 C C . ILE A 1 94 ? -0.393 8.398 18.279 1.00 90.50 94 ILE A C 1
ATOM 703 O O . ILE A 1 94 ? -0.300 8.634 17.068 1.00 90.50 94 ILE A O 1
ATOM 707 N N . PRO A 1 95 ? -1.049 7.321 18.745 1.00 92.75 95 PRO A N 1
ATOM 708 C CA . PRO A 1 95 ? -1.742 6.365 17.889 1.00 92.75 95 PRO A CA 1
ATOM 709 C C . PRO A 1 95 ? -3.051 6.940 17.322 1.00 92.75 95 PRO A C 1
ATOM 711 O O . PRO A 1 95 ? -3.883 7.489 18.030 1.00 92.75 95 PRO A O 1
ATOM 714 N N . LEU A 1 96 ? -3.261 6.773 16.021 1.00 93.94 96 LEU A N 1
ATOM 715 C CA . LEU A 1 96 ? -4.371 7.323 15.249 1.00 93.94 96 LEU A CA 1
ATOM 716 C C . LEU A 1 96 ? -5.143 6.206 14.539 1.00 93.94 96 LEU A C 1
ATOM 718 O O . LEU A 1 96 ? -4.557 5.366 13.853 1.00 93.94 96 LEU A O 1
ATOM 722 N N . GLU A 1 97 ? -6.469 6.265 14.608 1.00 94.31 97 GLU A N 1
ATOM 723 C CA . GLU A 1 97 ? -7.384 5.551 13.720 1.00 94.31 97 GLU A CA 1
ATOM 724 C C . GLU A 1 97 ? -7.884 6.507 12.632 1.00 94.31 97 GLU A C 1
ATOM 726 O O . GLU A 1 97 ? -8.501 7.539 12.903 1.00 94.31 97 GLU A O 1
ATOM 731 N N . ILE A 1 98 ? -7.648 6.142 11.374 1.00 95.44 98 ILE A N 1
ATOM 732 C CA . ILE A 1 98 ? -8.000 6.940 10.202 1.00 95.44 98 ILE A CA 1
ATOM 733 C C . ILE A 1 98 ? -9.004 6.148 9.376 1.00 95.44 98 ILE A C 1
ATOM 735 O O . ILE A 1 98 ? -8.723 5.056 8.882 1.00 95.44 98 ILE A O 1
ATOM 739 N N . THR A 1 99 ? -10.197 6.709 9.214 1.00 95.88 99 THR A N 1
ATOM 740 C CA . THR A 1 99 ? -11.267 6.131 8.404 1.00 95.88 99 THR A CA 1
ATOM 741 C C . THR A 1 99 ? -11.617 7.074 7.265 1.00 95.88 99 THR A C 1
ATOM 743 O O . THR A 1 99 ? -11.995 8.222 7.496 1.00 95.88 99 THR A O 1
ATOM 746 N N . ILE A 1 100 ? -11.566 6.566 6.036 1.00 95.88 100 ILE A N 1
ATOM 747 C CA . ILE A 1 100 ? -11.914 7.323 4.832 1.00 95.88 100 ILE A CA 1
ATOM 748 C C . ILE A 1 100 ? -13.115 6.661 4.177 1.00 95.88 100 ILE A C 1
ATOM 750 O O . ILE A 1 100 ? -13.127 5.456 3.919 1.00 95.88 100 ILE A O 1
ATOM 754 N N . THR A 1 101 ? -14.154 7.455 3.968 1.00 94.94 101 THR A N 1
ATOM 755 C CA . THR A 1 101 ? -15.427 7.032 3.394 1.00 94.94 101 THR A CA 1
ATOM 756 C C . THR A 1 101 ? -15.678 7.818 2.116 1.00 94.94 101 THR A C 1
ATOM 758 O O . THR A 1 101 ? -15.566 9.044 2.137 1.00 94.94 101 THR A O 1
ATOM 761 N N . ASP A 1 102 ? -16.011 7.132 1.028 1.00 94.50 102 ASP A N 1
ATOM 762 C CA . ASP A 1 102 ? -16.338 7.785 -0.241 1.00 94.50 102 ASP A CA 1
ATOM 763 C C . ASP A 1 102 ? -17.742 8.421 -0.235 1.00 94.50 102 ASP A C 1
ATOM 765 O O . ASP A 1 102 ? -18.481 8.368 0.756 1.00 94.50 102 ASP A O 1
ATOM 769 N N . SER A 1 103 ? -18.112 9.035 -1.358 1.00 94.06 103 SER A N 1
ATOM 770 C CA . SER A 1 103 ? -19.424 9.659 -1.566 1.00 94.06 103 SER A CA 1
ATOM 771 C C . SER A 1 103 ? -20.592 8.667 -1.548 1.00 94.06 103 SER A C 1
ATOM 773 O O . SER A 1 103 ? -21.705 9.042 -1.176 1.00 94.06 103 SER A O 1
ATOM 775 N N . LEU A 1 104 ? -20.337 7.394 -1.860 1.00 92.25 104 LEU A N 1
ATOM 776 C CA . LEU A 1 104 ? -21.310 6.301 -1.790 1.00 92.25 104 LEU A CA 1
ATOM 777 C C . LEU A 1 104 ? -21.419 5.699 -0.385 1.00 92.25 104 LEU A C 1
ATOM 779 O O . LEU A 1 104 ? -22.157 4.740 -0.183 1.00 92.25 104 LEU A O 1
ATOM 783 N N . ARG A 1 105 ? -20.738 6.290 0.606 1.00 90.56 105 ARG A N 1
ATOM 784 C CA . ARG A 1 105 ? -20.695 5.861 2.014 1.00 90.56 105 ARG A CA 1
ATOM 785 C C . ARG A 1 105 ? -19.925 4.556 2.247 1.00 90.56 105 ARG A C 1
ATOM 787 O O . ARG A 1 105 ? -20.014 3.986 3.337 1.00 90.56 105 ARG A O 1
ATOM 794 N N . VAL A 1 106 ? -19.131 4.105 1.280 1.00 89.31 106 VAL A N 1
ATOM 795 C CA . VAL A 1 106 ? -18.266 2.928 1.405 1.00 89.31 106 VAL A CA 1
ATOM 796 C C . VAL A 1 106 ? -16.991 3.313 2.140 1.00 89.31 106 VAL A C 1
ATOM 798 O O . VAL A 1 106 ? -16.339 4.308 1.818 1.00 89.31 106 VAL A O 1
ATOM 801 N N . LYS A 1 107 ? -16.599 2.508 3.133 1.00 91.56 107 LYS A N 1
ATOM 802 C CA . LYS A 1 107 ? -15.298 2.665 3.787 1.00 91.56 107 LYS A CA 1
ATOM 803 C C . LYS A 1 107 ? -14.201 2.165 2.841 1.00 91.56 107 LYS A C 1
ATOM 805 O O . LYS A 1 107 ? -14.068 0.961 2.659 1.00 91.56 107 LYS A O 1
ATOM 810 N N . ARG A 1 108 ? -13.425 3.087 2.268 1.00 91.81 108 ARG A N 1
ATOM 811 C CA . ARG A 1 108 ? -12.320 2.787 1.340 1.00 91.81 108 ARG A CA 1
ATOM 812 C C . ARG A 1 108 ? -11.029 2.459 2.072 1.00 91.81 108 ARG A C 1
ATOM 814 O O . ARG A 1 108 ? -10.310 1.551 1.682 1.00 91.81 108 ARG A O 1
ATOM 821 N N . PHE A 1 109 ? -10.774 3.173 3.165 1.00 94.12 109 PHE A N 1
ATOM 822 C CA . PHE A 1 109 ? -9.590 2.961 3.988 1.00 94.12 109 PHE A CA 1
ATOM 823 C C . PHE A 1 109 ? -9.962 2.926 5.466 1.00 94.12 109 PHE A C 1
ATOM 825 O O . PHE A 1 109 ? -10.767 3.734 5.945 1.00 94.12 109 PHE A O 1
ATOM 832 N N . HIS A 1 110 ? -9.344 1.991 6.183 1.00 94.31 110 HIS A N 1
ATOM 833 C CA . HIS A 1 110 ? -9.351 1.900 7.638 1.00 94.31 110 HIS A CA 1
ATOM 834 C C . HIS A 1 110 ? -7.922 1.612 8.077 1.00 94.31 110 HIS A C 1
ATOM 836 O O . HIS A 1 110 ? -7.419 0.514 7.866 1.00 94.31 110 HIS A O 1
ATOM 842 N N . LEU A 1 111 ? -7.239 2.628 8.587 1.00 94.44 111 LEU A N 1
ATOM 843 C CA . LEU A 1 111 ? -5.810 2.568 8.861 1.00 94.44 111 LEU A CA 1
ATOM 844 C C . LEU A 1 111 ? -5.552 2.883 10.328 1.00 94.44 111 LEU A C 1
ATOM 846 O O . LEU A 1 111 ? -6.149 3.806 10.877 1.00 94.44 111 LEU A O 1
ATOM 850 N N . TYR A 1 112 ? -4.599 2.162 10.906 1.00 93.12 112 TYR A N 1
ATOM 851 C CA . TYR A 1 112 ? -3.985 2.492 12.186 1.00 93.12 112 TYR A CA 1
ATOM 852 C C . TYR A 1 112 ? -2.569 2.997 11.917 1.00 93.12 112 TYR A C 1
ATOM 854 O O . TYR A 1 112 ? -1.788 2.342 11.218 1.00 93.12 112 TYR A O 1
ATOM 862 N N . ARG A 1 113 ? -2.257 4.203 12.383 1.00 95.38 113 ARG A N 1
ATOM 863 C CA . ARG A 1 113 ? -0.944 4.850 12.231 1.00 95.38 113 ARG A CA 1
ATOM 864 C C . ARG A 1 113 ? -0.559 5.510 13.540 1.00 95.38 113 ARG A C 1
ATOM 866 O O . ARG A 1 113 ? -1.387 5.625 14.426 1.00 95.38 113 ARG A O 1
ATOM 873 N N . ALA A 1 114 ? 0.679 5.959 13.651 1.00 92.75 114 ALA A N 1
ATOM 874 C CA . ALA A 1 114 ? 1.092 6.802 14.756 1.00 92.75 114 ALA A CA 1
ATOM 875 C C . ALA A 1 114 ? 1.759 8.065 14.219 1.00 92.75 114 ALA A C 1
ATOM 877 O O . ALA A 1 114 ? 2.301 8.071 13.107 1.00 92.75 114 ALA A O 1
ATOM 878 N N . THR A 1 115 ? 1.692 9.143 14.991 1.00 92.81 115 THR A N 1
ATOM 879 C CA . THR A 1 115 ? 2.493 10.329 14.707 1.00 92.81 115 THR A CA 1
ATOM 880 C C . THR A 1 115 ? 3.977 10.051 14.950 1.00 92.81 115 THR A C 1
ATOM 882 O O . THR A 1 115 ? 4.347 9.249 15.800 1.00 92.81 115 THR A O 1
ATOM 885 N N . LYS A 1 116 ? 4.843 10.748 14.218 1.00 91.56 116 LYS A N 1
ATOM 886 C CA . LYS A 1 116 ? 6.262 10.913 14.522 1.00 91.56 116 LYS A CA 1
ATOM 887 C C . LYS A 1 116 ? 6.449 12.362 14.958 1.00 91.56 116 LYS A C 1
ATOM 889 O O . LYS A 1 116 ? 6.214 13.274 14.164 1.00 91.56 116 LYS A O 1
ATOM 894 N N . ASN A 1 117 ? 6.804 12.573 16.225 1.00 87.94 117 ASN A N 1
ATOM 895 C CA . ASN A 1 117 ? 6.914 13.906 16.832 1.00 87.94 117 ASN A CA 1
ATOM 896 C C . ASN A 1 117 ? 5.648 14.760 16.607 1.00 87.94 117 ASN A C 1
ATOM 898 O O . ASN A 1 117 ? 5.723 15.897 16.147 1.00 87.94 117 ASN A O 1
ATOM 902 N N . GLY A 1 118 ? 4.472 14.172 16.846 1.00 87.19 118 GLY A N 1
ATOM 903 C CA . GLY A 1 118 ? 3.185 14.872 16.759 1.00 87.19 118 GLY A CA 1
ATOM 904 C C . GLY A 1 118 ? 2.593 15.023 15.372 1.00 87.19 118 GLY A C 1
ATOM 905 O O . GLY A 1 118 ? 1.455 15.466 15.267 1.00 87.19 118 GLY A O 1
ATOM 906 N N . THR A 1 119 ? 3.304 14.620 14.316 1.00 93.38 119 THR A N 1
ATOM 907 C CA . THR A 1 119 ? 2.808 14.711 12.937 1.00 93.38 119 THR A CA 1
ATOM 908 C C . THR A 1 119 ? 2.702 13.348 12.261 1.00 93.38 119 THR A C 1
ATOM 910 O O . THR A 1 119 ? 3.484 12.443 12.529 1.00 93.38 119 THR A O 1
ATOM 913 N N . CYS A 1 120 ? 1.731 13.170 11.371 1.00 94.81 120 CYS A N 1
ATOM 914 C CA . CYS A 1 120 ? 1.586 11.973 10.547 1.00 94.81 120 CYS A CA 1
ATOM 915 C C . CYS A 1 120 ? 1.268 12.395 9.112 1.00 94.81 120 CYS A C 1
ATOM 917 O O . CYS A 1 120 ? 0.307 13.129 8.887 1.00 94.81 120 CYS A O 1
ATOM 919 N N . THR A 1 121 ? 2.068 11.937 8.147 1.00 95.25 121 THR A N 1
ATOM 920 C CA . THR A 1 121 ? 1.815 12.176 6.720 1.00 95.25 121 THR A CA 1
ATOM 921 C C . THR A 1 121 ? 1.609 10.852 6.004 1.00 95.25 121 THR A C 1
ATOM 923 O O . THR A 1 121 ? 2.377 9.911 6.196 1.00 95.25 121 THR A O 1
ATOM 926 N N . ILE A 1 122 ? 0.557 10.769 5.193 1.00 94.19 122 ILE A N 1
ATOM 927 C CA . ILE A 1 122 ? 0.158 9.553 4.483 1.00 94.19 122 ILE A CA 1
ATOM 928 C C . ILE A 1 122 ? -0.208 9.929 3.052 1.00 94.19 122 ILE A C 1
ATOM 930 O O . ILE A 1 122 ? -0.909 10.913 2.830 1.00 94.19 122 ILE A O 1
ATOM 934 N N . SER A 1 123 ? 0.229 9.118 2.090 1.00 93.19 123 SER A N 1
ATOM 935 C CA . SER A 1 123 ? -0.216 9.206 0.701 1.00 93.19 123 SER A CA 1
ATOM 936 C C . SER A 1 123 ? -0.937 7.917 0.322 1.00 93.19 123 SER A C 1
ATOM 938 O O . SER A 1 123 ? -0.378 6.826 0.442 1.00 93.19 123 SER A O 1
ATOM 940 N N . LEU A 1 124 ? -2.203 8.035 -0.077 1.00 92.44 124 LEU A N 1
ATOM 941 C CA . LEU A 1 124 ? -3.061 6.910 -0.438 1.00 92.44 124 LEU A CA 1
ATOM 942 C C . LEU A 1 124 ? -3.367 6.950 -1.928 1.00 92.44 124 LEU A C 1
ATOM 944 O O . LEU A 1 124 ? -3.802 7.969 -2.461 1.00 92.44 124 LEU A O 1
ATOM 948 N N . LYS A 1 125 ? -3.149 5.818 -2.592 1.00 90.00 125 LYS A N 1
ATOM 949 C CA . LYS A 1 125 ? -3.439 5.636 -4.013 1.00 90.00 125 LYS A CA 1
ATOM 950 C C . LYS A 1 125 ? -4.940 5.430 -4.199 1.00 90.00 125 LYS A C 1
ATOM 952 O O . LYS A 1 125 ? -5.506 4.545 -3.562 1.00 90.00 125 LYS A O 1
ATOM 957 N N . LEU A 1 126 ? -5.562 6.229 -5.063 1.00 87.69 126 LEU A N 1
ATOM 958 C CA . LEU A 1 126 ? -6.970 6.071 -5.436 1.00 87.69 126 LEU A CA 1
ATOM 959 C C . LEU A 1 126 ? -7.084 5.470 -6.838 1.00 87.69 126 LEU A C 1
ATOM 961 O O . LEU A 1 126 ? -6.240 5.715 -7.708 1.00 87.69 126 LEU A O 1
ATOM 965 N N . ALA A 1 127 ? -8.122 4.671 -7.057 1.00 83.50 127 ALA A N 1
ATOM 966 C CA . ALA A 1 127 ? -8.410 4.088 -8.357 1.00 83.50 127 ALA A CA 1
ATOM 967 C C . ALA A 1 127 ? -9.062 5.119 -9.291 1.00 83.50 127 ALA A C 1
ATOM 969 O O . ALA A 1 127 ? -9.684 6.086 -8.858 1.00 83.50 127 ALA A O 1
ATOM 970 N N . ALA A 1 128 ? -8.948 4.901 -10.600 1.00 79.12 128 ALA A N 1
ATOM 971 C CA . ALA A 1 128 ? -9.546 5.789 -11.598 1.00 79.12 128 ALA A CA 1
ATOM 972 C C . ALA A 1 128 ? -11.083 5.775 -11.596 1.00 79.12 128 ALA A C 1
ATOM 974 O O . ALA A 1 128 ? -11.717 6.750 -11.989 1.00 79.12 128 ALA A O 1
ATOM 975 N N . ASN A 1 129 ? -11.672 4.656 -11.174 1.00 84.50 129 ASN A N 1
ATOM 976 C CA . ASN A 1 129 ? -13.113 4.433 -11.105 1.00 84.50 129 ASN A CA 1
ATOM 977 C C . ASN A 1 129 ? -13.686 4.617 -9.688 1.00 84.50 129 ASN A C 1
ATOM 979 O O . ASN A 1 129 ? -14.855 4.294 -9.464 1.00 84.50 129 ASN A O 1
ATOM 983 N N . ASP A 1 130 ? -12.890 5.111 -8.735 1.00 88.81 130 ASP A N 1
ATOM 984 C CA . ASP A 1 130 ? -13.385 5.440 -7.399 1.00 88.81 130 ASP A CA 1
ATOM 985 C C . ASP A 1 130 ? -14.526 6.473 -7.474 1.00 88.81 130 ASP A C 1
ATOM 987 O O . ASP A 1 130 ? -14.601 7.299 -8.389 1.00 88.81 130 ASP A O 1
ATOM 991 N N . ALA A 1 131 ? -15.460 6.399 -6.522 1.00 90.94 131 ALA A N 1
ATOM 992 C CA . ALA A 1 131 ? -16.678 7.203 -6.556 1.00 90.94 131 ALA A CA 1
ATOM 993 C C . ALA A 1 131 ? -16.376 8.705 -6.464 1.00 90.94 131 ALA A C 1
ATOM 995 O O . ALA A 1 131 ? -15.657 9.152 -5.573 1.00 90.94 131 ALA A O 1
ATOM 996 N N . ILE A 1 132 ? -16.963 9.504 -7.351 1.00 90.50 132 ILE A N 1
ATOM 997 C CA . ILE A 1 132 ? -16.760 10.959 -7.383 1.00 90.50 132 ILE A CA 1
ATOM 998 C C . ILE A 1 132 ? -17.607 11.674 -6.328 1.00 90.50 132 ILE A C 1
ATOM 1000 O O . ILE A 1 132 ? -18.636 11.163 -5.888 1.00 90.50 132 ILE A O 1
ATOM 1004 N N . GLY A 1 133 ? -17.210 12.885 -5.947 1.00 91.31 133 GLY A N 1
ATOM 1005 C CA . GLY A 1 133 ? -17.952 13.738 -5.021 1.00 91.31 133 GLY A CA 1
ATOM 1006 C C . GLY A 1 133 ? -17.336 13.799 -3.625 1.00 91.31 133 GLY A C 1
ATOM 1007 O O . GLY A 1 133 ? -16.130 13.638 -3.440 1.00 91.31 133 GLY A O 1
ATOM 1008 N N . LYS A 1 134 ? -18.171 14.064 -2.617 1.00 95.38 134 LYS A N 1
ATOM 1009 C CA . LYS A 1 134 ? -17.713 14.369 -1.257 1.00 95.38 134 LYS A CA 1
ATOM 1010 C C . LYS A 1 134 ? -17.238 13.122 -0.511 1.00 95.38 134 LYS A C 1
ATOM 1012 O O . LYS A 1 134 ? -18.048 12.308 -0.075 1.00 95.38 134 LYS A O 1
ATOM 1017 N N . TRP A 1 135 ? -15.935 13.031 -0.277 1.00 96.12 135 TRP A N 1
ATOM 1018 C CA . TRP A 1 135 ? -15.332 12.029 0.595 1.00 96.12 135 TRP A CA 1
ATOM 1019 C C . TRP A 1 135 ? -15.193 12.585 2.005 1.00 96.12 135 TRP A C 1
ATOM 1021 O O . TRP A 1 135 ? -14.933 13.770 2.215 1.00 96.12 135 TRP A O 1
ATOM 1031 N N . THR A 1 136 ? -15.373 11.714 2.990 1.00 96.81 136 THR A N 1
ATOM 1032 C CA . THR A 1 136 ? -15.258 12.034 4.409 1.00 96.81 136 THR A CA 1
ATOM 1033 C C . THR A 1 136 ? -14.041 11.340 4.999 1.00 96.81 136 THR A C 1
ATOM 1035 O O . THR A 1 136 ? -13.957 10.114 4.990 1.00 96.81 136 THR A O 1
ATOM 1038 N N . ILE A 1 137 ? -13.150 12.123 5.596 1.00 96.25 137 ILE A N 1
ATOM 1039 C CA . ILE A 1 137 ? -12.007 11.644 6.370 1.00 96.25 137 ILE A CA 1
ATOM 1040 C C . ILE A 1 137 ? -12.343 11.855 7.842 1.00 96.25 137 ILE A C 1
ATOM 1042 O O . ILE A 1 137 ? -12.678 12.965 8.258 1.00 96.25 137 ILE A O 1
ATOM 1046 N N . ARG A 1 138 ? -12.293 10.782 8.628 1.00 95.56 138 ARG A N 1
ATOM 1047 C CA . ARG A 1 138 ? -12.431 10.817 10.084 1.00 95.56 138 ARG A CA 1
ATOM 1048 C C . ARG A 1 138 ? -11.133 10.351 10.703 1.00 95.56 138 ARG A C 1
ATOM 1050 O O . ARG A 1 138 ? -10.625 9.299 10.319 1.00 95.56 138 ARG A O 1
ATOM 1057 N N . ILE A 1 139 ? -10.647 11.113 11.667 1.00 94.38 139 ILE A N 1
ATOM 1058 C CA . ILE A 1 139 ? -9.470 10.752 12.448 1.00 94.38 139 ILE A CA 1
ATOM 1059 C C . ILE A 1 139 ? -9.878 10.736 13.905 1.00 94.38 139 ILE A C 1
ATOM 1061 O O . ILE A 1 139 ? -10.535 11.666 14.378 1.00 94.38 139 ILE A O 1
ATOM 1065 N N . LYS A 1 140 ? -9.514 9.652 14.578 1.00 92.50 140 LYS A N 1
ATOM 1066 C CA . LYS A 1 140 ? -9.615 9.492 16.018 1.00 92.50 140 LYS A CA 1
ATOM 1067 C C . LYS A 1 140 ? -8.202 9.297 16.550 1.00 92.50 140 LYS A C 1
ATOM 1069 O O . LYS A 1 140 ? -7.527 8.363 16.129 1.00 92.50 140 LYS A O 1
ATOM 1074 N N . GLU A 1 141 ? -7.765 10.160 17.451 1.00 91.44 141 GLU A N 1
ATOM 1075 C CA . GLU A 1 141 ? -6.612 9.848 18.295 1.00 91.44 141 GLU A CA 1
ATOM 1076 C C . GLU A 1 141 ? -7.075 8.848 19.369 1.00 91.44 141 GLU A C 1
ATOM 1078 O O . GLU A 1 141 ? -8.161 8.987 19.933 1.00 91.44 141 GLU A O 1
ATOM 1083 N N . LEU A 1 142 ? -6.313 7.777 19.571 1.00 90.62 142 LEU A N 1
ATOM 1084 C CA . LEU A 1 142 ? -6.696 6.622 20.367 1.00 90.62 142 LEU A CA 1
ATOM 1085 C C . LEU A 1 142 ? -6.403 6.741 21.868 1.00 90.62 142 LEU A C 1
ATOM 1087 O O . LEU A 1 142 ? -7.052 6.004 22.600 1.00 90.62 142 LEU A O 1
ATOM 1091 N N . LEU A 1 143 ? -5.533 7.637 22.357 1.00 89.38 143 LEU A N 1
ATOM 1092 C CA . LEU A 1 143 ? -5.334 7.810 23.812 1.00 89.38 143 LEU A CA 1
ATOM 1093 C C . LEU A 1 143 ? -6.383 8.746 24.424 1.00 89.38 143 LEU A C 1
ATOM 1095 O O . LEU A 1 143 ? -7.140 8.328 25.288 1.00 89.38 143 LEU A O 1
ATOM 1099 N N . GLY A 1 144 ? -6.485 9.990 23.963 1.00 84.44 144 GLY A N 1
ATOM 1100 C CA . GLY A 1 144 ? -7.462 10.980 24.433 1.00 84.44 144 GLY A CA 1
ATOM 1101 C C . GLY A 1 144 ? -8.849 10.868 23.787 1.00 84.44 144 GLY A C 1
ATOM 1102 O O . GLY A 1 144 ? -9.745 11.638 24.118 1.00 84.44 144 GLY A O 1
ATOM 1103 N N . GLU A 1 145 ? -9.033 9.948 22.836 1.00 87.44 145 GLU A N 1
ATOM 1104 C CA . GLU A 1 145 ? -10.278 9.720 22.081 1.00 87.44 145 GLU A CA 1
ATOM 1105 C C . GLU A 1 145 ? -10.829 10.922 21.298 1.00 87.44 145 GLU A C 1
ATOM 1107 O O . GLU A 1 145 ? -11.976 10.892 20.830 1.00 87.44 145 GLU A O 1
ATOM 1112 N N . THR A 1 146 ? -10.020 11.961 21.093 1.00 87.25 146 THR A N 1
ATOM 1113 C CA . THR A 1 146 ? -10.413 13.147 20.331 1.00 87.25 146 THR A CA 1
ATOM 1114 C C . THR A 1 146 ? -10.668 12.787 18.869 1.00 87.25 146 THR A C 1
ATOM 1116 O O . THR A 1 146 ? -10.002 11.937 18.271 1.00 87.25 146 THR A O 1
ATOM 1119 N N . ARG A 1 147 ? -11.694 13.410 18.278 1.00 90.75 147 ARG A N 1
ATOM 1120 C CA . ARG A 1 147 ? -12.145 13.112 16.915 1.00 90.75 147 ARG A CA 1
ATOM 1121 C C . ARG A 1 147 ? -12.267 14.378 16.104 1.00 90.75 147 ARG A C 1
ATOM 1123 O O . ARG A 1 147 ? -12.827 15.368 16.561 1.00 90.75 147 ARG A O 1
ATOM 1130 N N . ILE A 1 148 ? -11.854 14.288 14.853 1.00 92.38 148 ILE A N 1
ATOM 1131 C CA . ILE A 1 148 ? -12.067 15.340 13.869 1.00 92.38 148 ILE A CA 1
ATOM 1132 C C . ILE A 1 148 ? -12.520 14.729 12.547 1.00 92.38 148 ILE A C 1
ATOM 1134 O O . ILE A 1 148 ? -12.249 13.567 12.217 1.00 92.38 148 ILE A O 1
ATOM 1138 N N . LYS A 1 149 ? -13.260 15.530 11.790 1.00 93.56 149 LYS A N 1
ATOM 1139 C CA . LYS A 1 149 ? -13.767 15.179 10.476 1.00 93.56 149 LYS A CA 1
ATOM 1140 C C . LYS A 1 149 ? -13.397 16.274 9.488 1.00 93.56 149 LYS A C 1
ATOM 1142 O O . LYS A 1 149 ? -13.694 17.438 9.722 1.00 93.56 149 LYS A O 1
ATOM 1147 N N . GLN A 1 150 ? -12.844 15.874 8.351 1.00 94.19 150 GLN A N 1
ATOM 1148 C CA . GLN A 1 150 ? -12.651 16.736 7.191 1.00 94.19 150 GLN A CA 1
ATOM 1149 C C . GLN A 1 150 ? -13.371 16.127 5.990 1.00 94.19 150 GLN A C 1
ATOM 1151 O O . GLN A 1 150 ? -13.622 14.921 5.930 1.00 94.19 150 GLN A O 1
ATOM 1156 N N . SER A 1 151 ? -13.766 16.967 5.040 1.00 94.44 151 SER A N 1
ATOM 1157 C CA . SER A 1 151 ? -14.289 16.509 3.757 1.00 94.44 151 SER A CA 1
ATOM 1158 C C . SER A 1 151 ? -13.432 17.042 2.627 1.00 94.44 151 SER A C 1
ATOM 1160 O O . SER A 1 151 ? -12.944 18.166 2.700 1.00 94.44 151 SER A O 1
ATOM 1162 N N . ILE A 1 152 ? -13.290 16.233 1.590 1.00 93.25 152 ILE A N 1
ATOM 1163 C CA . ILE A 1 152 ? -12.668 16.614 0.326 1.00 93.25 152 ILE A CA 1
ATOM 1164 C C . ILE A 1 152 ? -13.642 16.284 -0.797 1.00 93.25 152 ILE A C 1
ATOM 1166 O O . ILE A 1 152 ? -14.510 15.424 -0.630 1.00 93.25 152 ILE A O 1
ATOM 1170 N N . ASN A 1 153 ? -13.507 16.956 -1.931 1.00 91.56 153 ASN A N 1
ATOM 1171 C CA . ASN A 1 153 ? -14.285 16.636 -3.116 1.00 91.56 153 ASN A CA 1
ATOM 1172 C C . ASN A 1 153 ? -13.375 15.934 -4.124 1.00 91.56 153 ASN A C 1
ATOM 1174 O O . ASN A 1 153 ? -12.381 16.517 -4.550 1.00 91.56 153 ASN A O 1
ATOM 1178 N N . LEU A 1 154 ? -13.688 14.685 -4.472 1.00 89.06 154 LEU A N 1
ATOM 1179 C CA . LEU A 1 154 ? -12.976 13.955 -5.514 1.00 89.06 154 LEU A CA 1
ATOM 1180 C C . LEU A 1 154 ? -13.637 14.239 -6.863 1.00 89.06 154 LEU A C 1
ATOM 1182 O O . LEU A 1 154 ? -14.816 13.942 -7.068 1.00 89.06 154 LEU A O 1
ATOM 1186 N N . GLU A 1 155 ? -12.879 14.817 -7.783 1.00 84.38 155 GLU A N 1
ATOM 1187 C CA . GLU A 1 155 ? -13.362 15.129 -9.125 1.00 84.38 155 GLU A CA 1
ATOM 1188 C C . GLU A 1 155 ? -13.273 13.922 -10.062 1.00 84.38 155 GLU A C 1
ATOM 1190 O O . GLU A 1 155 ? -12.418 13.050 -9.914 1.00 84.38 155 GLU A O 1
ATOM 1195 N N . ALA A 1 156 ? -14.139 13.896 -11.075 1.00 73.44 156 ALA A N 1
ATOM 1196 C CA . ALA A 1 156 ? -14.118 12.857 -12.095 1.00 73.44 156 ALA A CA 1
ATOM 1197 C C . ALA A 1 156 ? -12.856 12.940 -12.965 1.00 73.44 156 ALA A C 1
ATOM 1199 O O . ALA A 1 156 ? -12.584 13.972 -13.588 1.00 73.44 156 ALA A O 1
ATOM 1200 N N . THR A 1 157 ? -12.146 11.822 -13.135 1.00 66.81 157 THR A N 1
ATOM 1201 C CA . THR A 1 157 ? -11.151 11.705 -14.208 1.00 66.81 157 THR A CA 1
ATOM 1202 C C . THR A 1 157 ? -11.857 11.372 -15.515 1.00 66.81 157 THR A C 1
ATOM 1204 O O . THR A 1 157 ? -12.024 10.215 -15.879 1.00 66.81 157 THR A O 1
ATOM 1207 N N . ARG A 1 158 ? -12.270 12.396 -16.267 1.00 56.25 158 ARG A N 1
ATOM 1208 C CA . ARG A 1 158 ? -12.857 12.185 -17.607 1.00 56.25 158 ARG A CA 1
ATOM 1209 C C . ARG A 1 158 ? -11.825 11.794 -18.669 1.00 56.25 158 ARG A C 1
ATOM 1211 O O . ARG A 1 158 ? -12.200 11.411 -19.769 1.00 56.25 158 ARG A O 1
ATOM 1218 N N . LYS A 1 159 ? -10.533 11.937 -18.362 1.00 53.50 159 LYS A N 1
ATOM 1219 C CA . LYS A 1 159 ? -9.420 11.638 -19.265 1.00 53.50 159 LYS A CA 1
ATOM 1220 C C . LYS A 1 159 ? -8.337 10.900 -18.494 1.00 53.50 159 LYS A C 1
ATOM 1222 O O . LYS A 1 159 ? -7.497 11.525 -17.854 1.00 53.50 159 LYS A O 1
ATOM 1227 N N . MET A 1 160 ? -8.354 9.575 -18.559 1.00 50.06 160 MET A N 1
ATOM 1228 C CA . MET A 1 160 ? -7.121 8.815 -18.399 1.00 50.06 160 MET A CA 1
ATOM 1229 C C . MET A 1 160 ? -6.529 8.693 -19.798 1.00 50.06 160 MET A C 1
ATOM 1231 O O . MET A 1 160 ? -6.926 7.820 -20.570 1.00 50.06 160 MET A O 1
ATOM 1235 N N . THR A 1 161 ? -5.609 9.588 -20.158 1.00 44.94 161 THR A N 1
ATOM 1236 C CA . THR A 1 161 ? -4.638 9.274 -21.213 1.00 44.94 161 THR A CA 1
ATOM 1237 C C . THR A 1 161 ? -4.044 7.929 -20.814 1.00 44.94 161 THR A C 1
ATOM 1239 O O . THR A 1 161 ? -3.528 7.821 -19.707 1.00 44.94 161 THR A O 1
ATOM 1242 N N . ALA A 1 162 ? -4.284 6.896 -21.626 1.00 43.75 162 ALA A N 1
ATOM 1243 C CA . ALA A 1 162 ? -4.112 5.487 -21.287 1.00 43.75 162 ALA A CA 1
ATOM 1244 C C . ALA A 1 162 ? -2.827 5.230 -20.481 1.00 43.75 162 ALA A C 1
ATOM 1246 O O . ALA A 1 162 ? -1.748 5.055 -21.036 1.00 43.75 162 ALA A O 1
ATOM 1247 N N . LEU A 1 163 ? -2.963 5.182 -19.156 1.00 44.31 163 LEU A N 1
ATOM 1248 C CA . LEU A 1 163 ? -1.872 5.001 -18.196 1.00 44.31 163 LEU A CA 1
ATOM 1249 C C . LEU A 1 163 ? -1.412 3.533 -18.109 1.00 44.31 163 LEU A C 1
ATOM 1251 O O . LEU A 1 163 ? -0.802 3.127 -17.127 1.00 44.31 163 LEU A O 1
ATOM 1255 N N . GLY A 1 164 ? -1.735 2.723 -19.121 1.00 43.19 164 GLY A N 1
ATOM 1256 C CA . GLY A 1 164 ? -1.595 1.270 -19.073 1.00 43.19 164 GLY A CA 1
ATOM 1257 C C . GLY A 1 164 ? -1.252 0.589 -20.393 1.00 43.19 164 GLY A C 1
ATOM 1258 O O . GLY A 1 164 ? -1.284 -0.632 -20.440 1.00 43.19 164 GLY A O 1
ATOM 1259 N N . MET A 1 165 ? -0.914 1.315 -21.461 1.00 40.59 165 MET A N 1
ATOM 1260 C CA . MET A 1 165 ? -0.452 0.662 -22.688 1.00 40.59 165 MET A CA 1
ATOM 1261 C C . MET A 1 165 ? 0.967 1.109 -22.977 1.00 40.59 165 MET A C 1
ATOM 1263 O O . MET A 1 165 ? 1.191 2.146 -23.591 1.00 40.59 165 MET A O 1
ATOM 1267 N N . GLN A 1 166 ? 1.908 0.314 -22.464 1.00 44.41 166 GLN A N 1
ATOM 1268 C CA . GLN A 1 166 ? 3.308 0.371 -22.836 1.00 44.41 166 GLN A CA 1
ATOM 1269 C C . GLN A 1 166 ? 3.433 0.400 -24.351 1.00 44.41 166 GLN A C 1
ATOM 1271 O O . GLN A 1 166 ? 2.678 -0.187 -25.125 1.00 44.41 166 GLN A O 1
ATOM 1276 N N . PHE A 1 167 ? 4.449 1.108 -24.748 1.00 43.50 167 PHE A N 1
ATOM 1277 C CA . PHE A 1 167 ? 4.855 1.300 -26.105 1.00 43.50 167 PHE A CA 1
ATOM 1278 C C . PHE A 1 167 ? 6.173 0.573 -26.227 1.00 43.50 167 PHE A C 1
ATOM 1280 O O . PHE A 1 167 ? 6.898 0.503 -25.231 1.00 43.50 167 PHE A O 1
ATOM 1287 N N . ARG A 1 168 ? 6.424 -0.032 -27.388 1.00 54.91 168 ARG A N 1
ATOM 1288 C CA . ARG A 1 168 ? 7.563 -0.922 -27.615 1.00 54.91 168 ARG A CA 1
ATOM 1289 C C . ARG A 1 168 ? 8.866 -0.145 -27.463 1.00 54.91 168 ARG A C 1
ATOM 1291 O O . ARG A 1 168 ? 9.428 0.229 -28.460 1.00 54.91 168 ARG A O 1
ATOM 1298 N N . LYS A 1 169 ? 9.327 0.120 -26.245 1.00 69.62 169 LYS A N 1
ATOM 1299 C CA . LYS A 1 169 ? 10.684 0.595 -26.006 1.00 69.62 169 LYS A CA 1
ATOM 1300 C C . LYS A 1 169 ? 11.631 -0.560 -26.251 1.00 69.62 169 LYS A C 1
ATOM 1302 O O . LYS A 1 169 ? 11.259 -1.728 -26.048 1.00 69.62 169 LYS A O 1
ATOM 1307 N N . ALA A 1 170 ? 12.861 -0.225 -26.606 1.00 86.38 170 ALA A N 1
ATOM 1308 C CA . ALA A 1 170 ? 13.930 -1.176 -26.426 1.00 86.38 170 ALA A CA 1
ATOM 1309 C C . ALA A 1 170 ? 13.932 -1.657 -24.967 1.00 86.38 170 ALA A C 1
ATOM 1311 O O . ALA A 1 170 ? 13.715 -0.880 -24.034 1.00 86.38 170 ALA A O 1
ATOM 1312 N N . VAL A 1 171 ? 14.107 -2.958 -24.769 1.00 90.38 171 VAL A N 1
ATOM 1313 C CA . VAL A 1 171 ? 14.300 -3.514 -23.429 1.00 90.38 171 VAL A CA 1
ATOM 1314 C C . VAL A 1 171 ? 15.638 -3.000 -22.910 1.00 90.38 171 VAL A C 1
ATOM 1316 O O . VAL A 1 171 ? 16.577 -2.902 -23.685 1.00 90.38 171 VAL A O 1
ATOM 1319 N N . TYR A 1 172 ? 15.748 -2.669 -21.630 1.00 91.12 172 TYR A N 1
ATOM 1320 C CA . TYR A 1 172 ? 17.027 -2.389 -20.975 1.00 91.12 172 TYR A CA 1
ATOM 1321 C C . TYR A 1 172 ? 16.921 -2.692 -19.482 1.00 91.12 172 TYR A C 1
ATOM 1323 O O . TYR A 1 172 ? 15.818 -2.824 -18.943 1.00 91.12 172 TYR A O 1
ATOM 1331 N N . PHE A 1 173 ? 18.063 -2.864 -18.817 1.00 86.62 173 PHE A N 1
ATOM 1332 C CA . PHE A 1 173 ? 18.102 -3.154 -17.387 1.00 86.62 173 PHE A CA 1
ATOM 1333 C C . PHE A 1 173 ? 17.808 -1.896 -16.556 1.00 86.62 173 PHE A C 1
ATOM 1335 O O . PHE A 1 173 ? 18.139 -0.783 -16.958 1.00 86.62 173 PHE A O 1
ATOM 1342 N N . ASN A 1 174 ? 17.181 -2.045 -15.386 1.00 79.38 174 ASN A N 1
ATOM 1343 C CA . ASN A 1 174 ? 16.826 -0.893 -14.555 1.00 79.38 174 ASN A CA 1
ATOM 1344 C C . ASN A 1 174 ? 18.077 -0.074 -14.171 1.00 79.38 174 ASN A C 1
ATOM 1346 O O . ASN A 1 174 ? 19.033 -0.624 -13.625 1.00 79.38 174 ASN A O 1
ATOM 1350 N N . GLY A 1 175 ? 18.056 1.234 -14.444 1.00 84.62 175 GLY A N 1
ATOM 1351 C CA . GLY A 1 175 ? 19.179 2.149 -14.224 1.00 84.62 175 GLY A CA 1
ATOM 1352 C C . GLY A 1 175 ? 20.151 2.292 -15.402 1.00 84.62 175 GLY A C 1
ATOM 1353 O O . GLY A 1 175 ? 21.020 3.164 -15.350 1.00 84.62 175 GLY A O 1
ATOM 1354 N N . ASP A 1 176 ? 20.025 1.492 -16.470 1.00 90.56 176 ASP A N 1
ATOM 1355 C CA . ASP A 1 176 ? 20.838 1.689 -17.680 1.00 90.56 176 ASP A CA 1
ATOM 1356 C C . ASP A 1 176 ? 20.477 2.987 -18.409 1.00 90.56 176 ASP A C 1
ATOM 1358 O O . ASP A 1 176 ? 21.352 3.600 -19.003 1.00 90.56 176 ASP A O 1
ATOM 1362 N N . ASP A 1 177 ? 19.244 3.476 -18.303 1.00 89.56 177 ASP A N 1
ATOM 1363 C CA . ASP A 1 177 ? 18.829 4.771 -18.849 1.00 89.56 177 ASP A CA 1
ATOM 1364 C C . ASP A 1 177 ? 19.643 5.942 -18.284 1.00 89.56 177 ASP A C 1
ATOM 1366 O O . ASP A 1 177 ? 20.141 6.780 -19.035 1.00 89.56 177 ASP A O 1
ATOM 1370 N N . GLU A 1 178 ? 19.848 5.982 -16.966 1.00 89.19 178 GLU A N 1
ATOM 1371 C CA . GLU A 1 178 ? 20.683 7.012 -16.344 1.00 89.19 178 GLU A CA 1
ATOM 1372 C C . GLU A 1 178 ? 22.153 6.888 -16.774 1.00 89.19 178 GLU A C 1
ATOM 1374 O O . GLU A 1 178 ? 22.832 7.894 -16.998 1.00 89.19 178 GLU A O 1
ATOM 1379 N N . ARG A 1 179 ? 22.658 5.660 -16.919 1.00 94.50 179 ARG A N 1
ATOM 1380 C CA . ARG A 1 179 ? 24.043 5.399 -17.338 1.00 94.50 179 ARG A CA 1
ATOM 1381 C C . ARG A 1 179 ? 24.272 5.755 -18.803 1.00 94.50 179 ARG A C 1
ATOM 1383 O O . ARG A 1 179 ? 25.276 6.389 -19.107 1.00 94.50 179 ARG A O 1
ATOM 1390 N N . ILE A 1 180 ? 23.325 5.430 -19.680 1.00 95.25 180 ILE A N 1
ATOM 1391 C CA . ILE A 1 180 ? 23.301 5.829 -21.092 1.00 95.25 180 ILE A CA 1
ATOM 1392 C C . ILE A 1 180 ? 23.257 7.357 -21.204 1.00 95.25 180 ILE A C 1
ATOM 1394 O O . ILE A 1 180 ? 24.032 7.944 -21.955 1.00 95.25 180 ILE A O 1
ATOM 1398 N N . TYR A 1 181 ? 22.409 8.030 -20.424 1.00 92.75 181 TYR A N 1
ATOM 1399 C CA . TYR A 1 181 ? 22.369 9.493 -20.412 1.00 92.75 181 TYR A CA 1
ATOM 1400 C C . TYR A 1 181 ? 23.717 10.098 -19.974 1.00 92.75 181 TYR A C 1
ATOM 1402 O O . TYR A 1 181 ? 24.246 11.006 -20.617 1.00 92.75 181 TYR A O 1
ATOM 1410 N N . ARG A 1 182 ? 24.328 9.557 -18.910 1.00 92.44 182 ARG A N 1
ATOM 1411 C CA . ARG A 1 182 ? 25.665 9.975 -18.452 1.00 92.44 182 ARG A CA 1
ATOM 1412 C C . ARG A 1 182 ? 26.764 9.671 -19.472 1.00 92.44 182 ARG A C 1
ATOM 1414 O O . ARG A 1 182 ? 27.680 10.478 -19.592 1.00 92.44 182 ARG A O 1
ATOM 1421 N N . PHE A 1 183 ? 26.674 8.560 -20.206 1.00 96.31 183 PHE A N 1
ATOM 1422 C CA . PHE A 1 183 ? 27.619 8.202 -21.266 1.00 96.31 183 PHE A CA 1
ATOM 1423 C C . PHE A 1 183 ? 27.742 9.345 -22.279 1.00 96.31 183 PHE A C 1
ATOM 1425 O O . PHE A 1 183 ? 28.836 9.861 -22.475 1.00 96.31 183 PHE A O 1
ATOM 1432 N N . PHE A 1 184 ? 26.627 9.835 -22.824 1.00 94.50 184 PHE A N 1
ATOM 1433 C CA . PHE A 1 184 ? 26.658 10.934 -23.799 1.00 94.50 184 PHE A CA 1
ATOM 1434 C C . PHE A 1 184 ? 26.981 12.301 -23.195 1.00 94.50 184 PHE A C 1
ATOM 1436 O O . PHE A 1 184 ? 27.482 13.180 -23.889 1.00 94.50 184 PHE A O 1
ATOM 1443 N N . LYS A 1 185 ? 26.755 12.492 -21.890 1.00 92.25 185 LYS A N 1
ATOM 1444 C CA . LYS A 1 185 ? 27.221 13.699 -21.196 1.00 92.25 185 LYS A CA 1
ATOM 1445 C C . LYS A 1 185 ? 28.749 13.738 -21.085 1.00 92.25 185 LYS A C 1
ATOM 1447 O O . LYS A 1 185 ? 29.341 14.811 -21.153 1.00 92.25 185 LYS A O 1
ATOM 1452 N N . ASN A 1 186 ? 29.367 12.579 -20.882 1.00 93.38 186 ASN A N 1
ATOM 1453 C CA . ASN A 1 186 ? 30.798 12.466 -20.617 1.00 93.38 186 ASN A CA 1
ATOM 1454 C C . ASN A 1 186 ? 31.630 12.308 -21.896 1.00 93.38 186 ASN A C 1
ATOM 1456 O O . ASN A 1 186 ? 32.821 12.608 -21.881 1.00 93.38 186 ASN A O 1
ATOM 1460 N N . HIS A 1 187 ? 31.012 11.850 -22.986 1.00 94.69 187 HIS A N 1
ATOM 1461 C CA . HIS A 1 187 ? 31.702 11.440 -24.204 1.00 94.69 187 HIS A CA 1
ATOM 1462 C C . HIS A 1 187 ? 31.157 12.183 -25.430 1.00 94.69 187 HIS A C 1
ATOM 1464 O O . HIS A 1 187 ? 30.025 11.947 -25.842 1.00 94.69 187 HIS A O 1
ATOM 1470 N N . GLN A 1 188 ? 31.977 13.055 -26.028 1.00 92.06 188 GLN A N 1
ATOM 1471 C CA . GLN A 1 188 ? 31.628 13.821 -27.240 1.00 92.06 188 GLN A CA 1
ATOM 1472 C C . GLN A 1 188 ? 32.186 13.211 -28.534 1.00 92.06 188 GLN A C 1
ATOM 1474 O O . GLN A 1 188 ? 31.811 13.634 -29.617 1.00 92.06 188 GLN A O 1
ATOM 1479 N N . SER A 1 189 ? 33.061 12.208 -28.435 1.00 96.56 189 SER A N 1
ATOM 1480 C CA . SER A 1 189 ? 33.605 11.469 -29.578 1.00 96.56 189 SER A CA 1
ATOM 1481 C C . SER A 1 189 ? 33.441 9.978 -29.314 1.00 96.56 189 SER A C 1
ATOM 1483 O O . SER A 1 189 ? 33.974 9.472 -28.325 1.00 96.56 189 SER A O 1
ATOM 1485 N N . VAL A 1 190 ? 32.653 9.292 -30.143 1.00 97.69 190 VAL A N 1
ATOM 1486 C CA . VAL A 1 190 ? 32.200 7.913 -29.911 1.00 97.69 190 VAL A CA 1
ATOM 1487 C C . VAL A 1 190 ? 32.425 7.058 -31.158 1.00 97.69 190 VAL A C 1
ATOM 1489 O O . VAL A 1 190 ? 32.059 7.437 -32.268 1.00 97.69 190 VAL A O 1
ATOM 1492 N N . THR A 1 191 ? 32.995 5.862 -30.995 1.00 98.44 191 THR A N 1
ATOM 1493 C CA . THR A 1 191 ? 33.127 4.913 -32.117 1.00 98.44 191 THR A CA 1
ATOM 1494 C C . THR A 1 191 ? 31.887 4.022 -32.209 1.00 98.44 191 THR A C 1
ATOM 1496 O O . THR A 1 191 ? 31.527 3.368 -31.232 1.00 98.44 191 THR A O 1
ATOM 1499 N N . ILE A 1 192 ? 31.246 3.959 -33.378 1.00 98.31 192 ILE A N 1
ATOM 1500 C CA . ILE A 1 192 ? 30.159 3.016 -33.666 1.00 98.31 192 ILE A CA 1
ATOM 1501 C C . ILE A 1 192 ? 30.741 1.782 -34.355 1.00 98.31 192 ILE A C 1
ATOM 1503 O O . ILE A 1 192 ? 31.355 1.880 -35.412 1.00 98.31 192 ILE A O 1
ATOM 1507 N N . ILE A 1 193 ? 30.513 0.619 -33.763 1.00 98.25 193 ILE A N 1
ATOM 1508 C CA . ILE A 1 193 ? 30.919 -0.692 -34.254 1.00 98.25 193 ILE A CA 1
ATOM 1509 C C . ILE A 1 193 ? 29.684 -1.374 -34.830 1.00 98.25 193 ILE A C 1
ATOM 1511 O O . ILE A 1 193 ? 28.764 -1.710 -34.081 1.00 98.25 193 ILE A O 1
ATOM 1515 N N . ILE A 1 194 ? 29.667 -1.611 -36.137 1.00 97.69 194 ILE A N 1
ATOM 1516 C CA . ILE A 1 194 ? 28.519 -2.221 -36.820 1.00 97.69 194 ILE A CA 1
ATOM 1517 C C . ILE A 1 194 ? 28.782 -3.682 -37.195 1.00 97.69 194 ILE A C 1
ATOM 1519 O O . ILE A 1 194 ? 29.881 -4.039 -37.621 1.00 97.69 194 ILE A O 1
ATOM 1523 N N . GLY A 1 195 ? 27.762 -4.525 -37.022 1.00 94.62 195 GLY A N 1
ATOM 1524 C CA . GLY A 1 195 ? 27.713 -5.868 -37.601 1.00 94.62 195 GLY A CA 1
ATOM 1525 C C . GLY A 1 195 ? 27.477 -5.832 -39.113 1.00 94.62 195 GLY A C 1
ATOM 1526 O O . GLY A 1 195 ? 27.259 -4.771 -39.698 1.00 94.62 195 GLY A O 1
ATOM 1527 N N . SER A 1 196 ? 27.489 -7.000 -39.755 1.00 95.81 196 SER A N 1
ATOM 1528 C CA . SER A 1 196 ? 27.365 -7.113 -41.219 1.00 95.81 196 SER A CA 1
ATOM 1529 C C . SER A 1 196 ? 25.949 -6.882 -41.771 1.00 95.81 196 SER A C 1
ATOM 1531 O O . SER A 1 196 ? 25.765 -6.827 -42.988 1.00 95.81 196 SER A O 1
ATOM 1533 N N . SER A 1 197 ? 24.931 -6.741 -40.917 1.00 93.88 197 SER A N 1
ATOM 1534 C CA . SER A 1 197 ? 23.549 -6.552 -41.361 1.00 93.88 197 SER A CA 1
ATOM 1535 C C . SER A 1 197 ? 23.241 -5.136 -41.851 1.00 93.88 197 SER A C 1
ATOM 1537 O O . SER A 1 197 ? 23.695 -4.123 -41.315 1.00 93.88 197 SER A O 1
ATOM 1539 N N . ILE A 1 198 ? 22.344 -5.055 -42.839 1.00 93.19 198 ILE A N 1
ATOM 1540 C CA . ILE A 1 198 ? 21.872 -3.779 -43.395 1.00 93.19 198 ILE A CA 1
ATOM 1541 C C . ILE A 1 198 ? 21.161 -2.902 -42.353 1.00 93.19 198 ILE A C 1
ATOM 1543 O O . ILE A 1 198 ? 21.242 -1.674 -42.411 1.00 93.19 198 ILE A O 1
ATOM 1547 N N . PHE A 1 199 ? 20.490 -3.509 -41.370 1.00 93.94 199 PHE A N 1
ATOM 1548 C CA . PHE A 1 199 ? 19.812 -2.759 -40.315 1.00 93.94 199 PHE A CA 1
ATOM 1549 C C . PHE A 1 199 ? 20.786 -2.171 -39.292 1.00 93.94 199 PHE A C 1
ATOM 1551 O O . PHE A 1 199 ? 20.517 -1.081 -38.793 1.00 93.94 199 PHE A O 1
ATOM 1558 N N . ALA A 1 200 ? 21.935 -2.808 -39.027 1.00 95.31 200 ALA A N 1
ATOM 1559 C CA . ALA A 1 200 ? 22.968 -2.222 -38.172 1.00 95.31 200 ALA A CA 1
ATOM 1560 C C . ALA A 1 200 ? 23.534 -0.936 -38.791 1.00 95.31 200 ALA A C 1
ATOM 1562 O O . ALA A 1 200 ? 23.622 0.093 -38.117 1.00 95.31 200 ALA A O 1
ATOM 1563 N N . ARG A 1 201 ? 23.831 -0.963 -40.099 1.00 96.56 201 ARG A N 1
ATOM 1564 C CA . ARG A 1 201 ? 24.279 0.229 -40.830 1.00 96.56 201 ARG A CA 1
ATOM 1565 C C . ARG A 1 201 ? 23.216 1.327 -40.851 1.00 96.56 201 ARG A C 1
ATOM 1567 O O . ARG A 1 201 ? 23.511 2.467 -40.508 1.00 96.56 201 ARG A O 1
ATOM 1574 N N . THR A 1 202 ? 21.976 0.969 -41.183 1.00 95.94 202 THR A N 1
ATOM 1575 C CA . THR A 1 202 ? 20.847 1.917 -41.225 1.00 95.94 202 THR A CA 1
ATOM 1576 C C . THR A 1 202 ? 20.648 2.622 -39.880 1.00 95.94 202 THR A C 1
ATOM 1578 O O . THR A 1 202 ? 20.484 3.841 -39.827 1.00 95.94 202 THR A O 1
ATOM 1581 N N . ALA A 1 203 ? 20.711 1.870 -38.780 1.00 97.19 203 ALA A N 1
ATOM 1582 C CA . ALA A 1 203 ? 20.594 2.414 -37.434 1.00 97.19 203 ALA A CA 1
ATOM 1583 C C . ALA A 1 203 ? 21.761 3.337 -37.059 1.00 97.19 203 ALA A C 1
ATOM 1585 O O . ALA A 1 203 ? 21.526 4.397 -36.478 1.00 97.19 203 ALA A O 1
ATOM 1586 N N . ALA A 1 204 ? 22.997 2.980 -37.426 1.00 97.62 204 ALA A N 1
ATOM 1587 C CA . ALA A 1 204 ? 24.167 3.833 -37.224 1.00 97.62 204 ALA A CA 1
ATOM 1588 C C . ALA A 1 204 ? 24.024 5.174 -37.960 1.00 97.62 204 ALA A C 1
ATOM 1590 O O . ALA A 1 204 ? 24.175 6.232 -37.347 1.00 97.62 204 ALA A O 1
ATOM 1591 N N . ASP A 1 205 ? 23.658 5.138 -39.244 1.00 97.25 205 ASP A N 1
ATOM 1592 C CA . ASP A 1 205 ? 23.458 6.340 -40.058 1.00 97.25 205 ASP A CA 1
ATOM 1593 C C . ASP A 1 205 ? 22.333 7.224 -39.479 1.00 97.25 205 ASP A C 1
ATOM 1595 O O . ASP A 1 205 ? 22.453 8.453 -39.426 1.00 97.25 205 ASP A O 1
ATOM 1599 N N . HIS A 1 206 ? 21.260 6.608 -38.966 1.00 94.94 206 HIS A N 1
ATOM 1600 C CA . HIS A 1 206 ? 20.195 7.312 -38.250 1.00 94.94 206 HIS A CA 1
ATOM 1601 C C . HIS A 1 206 ? 20.701 8.001 -36.980 1.00 94.94 206 HIS A C 1
ATOM 1603 O O . HIS A 1 206 ? 20.442 9.192 -36.798 1.00 94.94 206 HIS A O 1
ATOM 1609 N N . LEU A 1 207 ? 21.425 7.290 -36.111 1.00 96.06 207 LEU A N 1
ATOM 1610 C CA . LEU A 1 207 ? 21.978 7.873 -34.886 1.00 96.06 207 LEU A CA 1
ATOM 1611 C C . LEU A 1 207 ? 22.869 9.070 -35.211 1.00 96.06 207 LEU A C 1
ATOM 1613 O O . LEU A 1 207 ? 22.655 10.149 -34.666 1.00 96.06 207 LEU A O 1
ATOM 1617 N N . ILE A 1 208 ? 23.783 8.927 -36.171 1.00 96.62 208 ILE A N 1
ATOM 1618 C CA . ILE A 1 208 ? 24.679 10.010 -36.593 1.00 96.62 208 ILE A CA 1
ATOM 1619 C C . ILE A 1 208 ? 23.882 11.229 -37.052 1.00 96.62 208 ILE A C 1
ATOM 1621 O O . ILE A 1 208 ? 24.130 12.348 -36.598 1.00 96.62 208 ILE A O 1
ATOM 1625 N N . LYS A 1 209 ? 22.884 11.020 -37.916 1.00 95.31 209 LYS A N 1
ATOM 1626 C CA . LYS A 1 209 ? 22.036 12.098 -38.430 1.00 95.31 209 LYS A CA 1
ATOM 1627 C C . LYS A 1 209 ? 21.319 12.854 -37.309 1.00 95.31 209 LYS A C 1
ATOM 1629 O O . LYS A 1 209 ? 21.315 14.084 -37.322 1.00 95.31 209 LYS A O 1
ATOM 1634 N N . TYR A 1 210 ? 20.702 12.142 -36.367 1.00 91.25 210 TYR A N 1
ATOM 1635 C CA . TYR A 1 210 ? 19.869 12.755 -35.327 1.00 91.25 210 TYR A CA 1
ATOM 1636 C C . TYR A 1 210 ? 20.663 13.291 -34.138 1.00 91.25 210 TYR A C 1
ATOM 1638 O O . TYR A 1 210 ? 20.203 14.218 -33.475 1.00 91.25 210 TYR A O 1
ATOM 1646 N N . MET A 1 211 ? 21.850 12.752 -33.876 1.00 91.81 211 MET A N 1
ATOM 1647 C CA . MET A 1 211 ? 22.692 13.156 -32.750 1.00 91.81 211 MET A CA 1
ATOM 1648 C C . MET A 1 211 ? 23.688 14.262 -33.120 1.00 91.81 211 MET A C 1
ATOM 1650 O O . MET A 1 211 ? 24.187 14.939 -32.226 1.00 91.81 211 MET A O 1
ATOM 1654 N N . LYS A 1 212 ? 23.905 14.536 -34.415 1.00 90.19 212 LYS A N 1
ATOM 1655 C CA . LYS A 1 212 ? 24.743 15.650 -34.895 1.00 90.19 212 LYS A CA 1
ATOM 1656 C C . LYS A 1 212 ? 24.417 17.016 -34.252 1.00 90.19 212 LYS A C 1
ATOM 1658 O O . LYS A 1 212 ? 25.359 17.709 -33.877 1.00 90.19 212 LYS A O 1
ATOM 1663 N N . PRO A 1 213 ? 23.143 17.428 -34.061 1.00 90.94 213 PRO A N 1
ATOM 1664 C CA . PRO A 1 213 ? 22.816 18.696 -33.395 1.00 90.94 213 PRO A CA 1
ATOM 1665 C C . PRO A 1 213 ? 23.255 18.778 -31.926 1.00 90.94 213 PRO A C 1
ATOM 1667 O O . PRO A 1 213 ? 23.312 19.872 -31.376 1.00 90.94 213 PRO A O 1
ATOM 1670 N N . TYR A 1 214 ? 23.558 17.641 -31.294 1.00 86.62 214 TYR A N 1
ATOM 1671 C CA . TYR A 1 214 ? 23.996 17.557 -29.900 1.00 86.62 214 TYR A CA 1
ATOM 1672 C C . TYR A 1 214 ? 25.524 17.621 -29.750 1.00 86.62 214 TYR A C 1
ATOM 1674 O O . TYR A 1 214 ? 26.021 17.493 -28.637 1.00 86.62 214 TYR A O 1
ATOM 1682 N N . GLY A 1 215 ? 26.264 17.830 -30.848 1.00 90.31 215 GLY A N 1
ATOM 1683 C CA . GLY A 1 215 ? 27.720 18.005 -30.826 1.00 90.31 215 GLY A CA 1
ATOM 1684 C C . GLY A 1 215 ? 28.525 16.713 -30.672 1.00 90.31 215 GLY A C 1
ATOM 1685 O O . GLY A 1 215 ? 29.732 16.786 -30.472 1.00 90.31 215 GLY A O 1
ATOM 1686 N N . ILE A 1 216 ? 27.880 15.547 -30.784 1.00 92.88 216 ILE A N 1
ATOM 1687 C CA . ILE A 1 216 ? 28.552 14.250 -30.665 1.00 92.88 216 ILE A CA 1
ATOM 1688 C C . ILE A 1 216 ? 29.131 13.852 -32.025 1.00 92.88 216 ILE A C 1
ATOM 1690 O O . ILE A 1 216 ? 28.409 13.726 -33.018 1.00 92.88 216 ILE A O 1
ATOM 1694 N N . GLU A 1 217 ? 30.436 13.619 -32.055 1.00 95.69 217 GLU A N 1
ATOM 1695 C CA . GLU A 1 217 ? 31.167 13.110 -33.206 1.00 95.69 217 GLU A CA 1
ATOM 1696 C C . GLU A 1 217 ? 31.185 11.582 -33.199 1.00 95.69 217 GLU A C 1
ATOM 1698 O O . GLU A 1 217 ? 31.466 10.945 -32.180 1.00 95.69 217 GLU A O 1
ATOM 1703 N N . PHE A 1 218 ? 30.918 10.984 -34.359 1.00 97.12 218 PHE A N 1
ATOM 1704 C CA . PHE A 1 218 ? 30.899 9.536 -34.520 1.00 97.12 218 PHE A CA 1
ATOM 1705 C C . PHE A 1 218 ? 31.887 9.075 -35.581 1.00 97.12 218 PHE A C 1
ATOM 1707 O O . PHE A 1 218 ? 31.964 9.650 -36.667 1.00 97.12 218 PHE A O 1
ATOM 1714 N N . VAL A 1 219 ? 32.577 7.975 -35.288 1.00 97.44 219 VAL A N 1
ATOM 1715 C CA . VAL A 1 219 ? 33.410 7.247 -36.251 1.00 97.44 219 VAL A CA 1
ATOM 1716 C C . VAL A 1 219 ? 32.846 5.842 -36.406 1.00 97.44 219 VAL A C 1
ATOM 1718 O O . VAL A 1 219 ? 32.747 5.115 -35.422 1.00 97.44 219 VAL A O 1
ATOM 1721 N N . ILE A 1 220 ? 32.473 5.448 -37.624 1.00 97.31 220 ILE A N 1
ATOM 1722 C CA . ILE A 1 220 ? 31.996 4.086 -37.898 1.00 97.31 220 ILE A CA 1
ATOM 1723 C C . ILE A 1 220 ? 33.196 3.171 -38.157 1.00 97.31 220 ILE A C 1
ATOM 1725 O O . ILE A 1 220 ? 34.088 3.521 -38.929 1.00 97.31 220 ILE A O 1
ATOM 1729 N N . LYS A 1 221 ? 33.188 1.985 -37.547 1.00 97.56 221 LYS A N 1
ATOM 1730 C CA . LYS A 1 221 ? 34.082 0.867 -37.857 1.00 97.56 221 LYS A CA 1
ATOM 1731 C C . LYS A 1 221 ? 33.279 -0.417 -38.040 1.00 97.56 221 LYS A C 1
ATOM 1733 O O . LYS A 1 221 ? 32.323 -0.665 -37.304 1.00 97.56 221 LYS A O 1
ATOM 1738 N N . ASP A 1 222 ? 33.700 -1.257 -38.977 1.00 96.31 222 ASP A N 1
ATOM 1739 C CA . ASP A 1 222 ? 33.129 -2.596 -39.123 1.00 96.31 222 ASP A CA 1
ATOM 1740 C C . ASP A 1 222 ? 33.631 -3.511 -38.002 1.00 96.31 222 ASP A C 1
ATOM 1742 O O . ASP A 1 222 ? 34.814 -3.498 -37.646 1.00 96.31 222 ASP A O 1
ATOM 1746 N N . ALA A 1 223 ? 32.745 -4.348 -37.457 1.00 93.81 223 ALA A N 1
ATOM 1747 C CA . ALA A 1 223 ? 33.092 -5.257 -36.368 1.00 93.81 223 ALA A CA 1
ATOM 1748 C C . ALA A 1 223 ? 34.230 -6.223 -36.741 1.00 93.81 223 ALA A C 1
ATOM 1750 O O . ALA A 1 223 ? 35.026 -6.593 -35.884 1.00 93.81 223 ALA A O 1
ATOM 1751 N N . THR A 1 224 ? 34.368 -6.588 -38.018 1.00 90.88 224 THR A N 1
ATOM 1752 C CA . THR A 1 224 ? 35.459 -7.445 -38.511 1.00 90.88 224 THR A CA 1
ATOM 1753 C C . THR A 1 224 ? 36.833 -6.781 -38.421 1.00 90.88 224 THR A C 1
ATOM 1755 O O . THR A 1 224 ? 37.819 -7.468 -38.171 1.00 90.88 224 THR A O 1
ATOM 1758 N N . GLN A 1 225 ? 36.912 -5.456 -38.569 1.00 91.44 225 GLN A N 1
ATOM 1759 C CA . GLN A 1 225 ? 38.174 -4.711 -38.502 1.00 91.44 225 GLN A CA 1
ATOM 1760 C C . GLN A 1 225 ? 38.704 -4.633 -37.069 1.00 91.44 225 GLN A C 1
ATOM 1762 O O . GLN A 1 225 ? 39.912 -4.653 -36.845 1.00 91.44 225 GLN A O 1
ATOM 1767 N N . ILE A 1 226 ? 37.793 -4.567 -36.098 1.00 92.19 226 ILE A N 1
ATOM 1768 C CA . ILE A 1 226 ? 38.137 -4.407 -34.684 1.00 92.19 226 ILE A CA 1
ATOM 1769 C C . ILE A 1 226 ? 38.136 -5.721 -33.896 1.00 92.19 226 ILE A C 1
ATOM 1771 O O . ILE A 1 226 ? 38.520 -5.717 -32.728 1.00 92.19 226 ILE A O 1
ATOM 1775 N N . ASN A 1 227 ? 37.736 -6.841 -34.514 1.00 93.06 227 ASN A N 1
ATOM 1776 C CA . ASN A 1 227 ? 37.757 -8.185 -33.919 1.00 93.06 227 ASN A CA 1
ATOM 1777 C C . ASN A 1 227 ? 39.182 -8.758 -33.797 1.00 93.06 227 ASN A C 1
ATOM 1779 O O . ASN A 1 227 ? 39.418 -9.949 -33.982 1.00 93.06 227 ASN A O 1
ATOM 1783 N N . ASN A 1 228 ? 40.141 -7.886 -33.514 1.00 94.00 228 ASN A N 1
ATOM 1784 C CA . ASN A 1 228 ? 41.525 -8.208 -33.255 1.00 94.00 228 ASN A CA 1
ATOM 1785 C C . ASN A 1 228 ? 41.873 -7.748 -31.834 1.00 94.00 228 ASN A C 1
ATOM 1787 O O . ASN A 1 228 ? 41.326 -6.749 -31.358 1.00 94.00 228 ASN A O 1
ATOM 1791 N N . PRO A 1 229 ? 42.783 -8.450 -31.148 1.00 93.06 229 PRO A N 1
ATOM 1792 C CA . PRO A 1 229 ? 43.301 -8.011 -29.863 1.00 93.06 229 PRO A CA 1
ATOM 1793 C C . PRO A 1 229 ? 43.954 -6.634 -29.971 1.00 93.06 229 PRO A C 1
ATOM 1795 O O . PRO A 1 229 ? 44.808 -6.405 -30.831 1.00 93.06 229 PRO A O 1
ATOM 1798 N N . ARG A 1 230 ? 43.618 -5.733 -29.045 1.00 92.50 230 ARG A N 1
ATOM 1799 C CA . ARG A 1 230 ? 44.292 -4.436 -28.925 1.00 92.50 230 ARG A CA 1
ATOM 1800 C C . ARG A 1 230 ? 45.797 -4.632 -28.759 1.00 92.50 230 ARG A C 1
ATOM 1802 O O . ARG A 1 230 ? 46.236 -5.415 -27.910 1.00 92.50 230 ARG A O 1
ATOM 1809 N N . SER A 1 231 ? 46.576 -3.858 -29.510 1.00 93.56 231 SER A N 1
ATOM 1810 C CA . SER A 1 231 ? 48.020 -3.763 -29.298 1.00 93.56 231 SER A CA 1
ATOM 1811 C C . SER A 1 231 ? 48.328 -2.980 -28.019 1.00 93.56 231 SER A C 1
ATOM 1813 O O . SER A 1 231 ? 47.841 -1.859 -27.846 1.00 93.56 231 SER A O 1
ATOM 1815 N N . LEU A 1 232 ? 49.132 -3.567 -27.130 1.00 92.25 232 LEU A N 1
ATOM 1816 C CA . LEU A 1 232 ? 49.555 -2.943 -25.872 1.00 92.25 232 LEU A CA 1
ATOM 1817 C C . LEU A 1 232 ? 51.000 -2.448 -25.960 1.00 92.25 232 LEU A C 1
ATOM 1819 O O . LEU A 1 232 ? 51.872 -3.136 -26.498 1.00 92.25 232 LEU A O 1
ATOM 1823 N N . THR A 1 233 ? 51.286 -1.278 -25.392 1.00 93.12 233 THR A N 1
ATOM 1824 C CA . THR A 1 233 ? 52.678 -0.849 -25.184 1.00 93.12 233 THR A CA 1
ATOM 1825 C C . THR A 1 233 ? 53.364 -1.711 -24.118 1.00 93.12 233 THR A C 1
ATOM 1827 O O . THR A 1 233 ? 52.719 -2.474 -23.397 1.00 93.12 233 THR A O 1
ATOM 1830 N N . LYS A 1 234 ? 54.696 -1.598 -23.994 1.00 92.44 234 LYS A N 1
ATOM 1831 C CA . LYS A 1 234 ? 55.446 -2.298 -22.934 1.00 92.44 234 LYS A CA 1
ATOM 1832 C C . LYS A 1 234 ? 54.957 -1.918 -21.532 1.00 92.44 234 LYS A C 1
ATOM 1834 O O . LYS A 1 234 ? 54.811 -2.790 -20.683 1.00 92.44 234 LYS A O 1
ATOM 1839 N N . GLU A 1 235 ? 54.671 -0.637 -21.323 1.00 89.56 235 GLU A N 1
ATOM 1840 C CA . GLU A 1 235 ? 54.180 -0.095 -20.051 1.00 89.56 235 GLU A CA 1
ATOM 1841 C C . GLU A 1 235 ? 52.733 -0.510 -19.765 1.00 89.56 235 GLU A C 1
ATOM 1843 O O . GLU A 1 235 ? 52.414 -0.926 -18.649 1.00 89.56 235 GLU A O 1
ATOM 1848 N N . GLU A 1 236 ? 51.861 -0.455 -20.780 1.00 89.25 236 GLU A N 1
ATOM 1849 C CA . GLU A 1 236 ? 50.482 -0.928 -20.651 1.00 89.25 236 GLU A CA 1
ATOM 1850 C C . GLU A 1 236 ? 50.477 -2.411 -20.280 1.00 89.25 236 GLU A C 1
ATOM 1852 O O . GLU A 1 236 ? 49.863 -2.769 -19.283 1.00 89.25 236 GLU A O 1
ATOM 1857 N N . ALA A 1 237 ? 51.210 -3.259 -21.010 1.00 88.31 237 ALA A N 1
ATOM 1858 C CA . ALA A 1 237 ? 51.256 -4.701 -20.763 1.00 88.31 237 ALA A CA 1
ATOM 1859 C C . ALA A 1 237 ? 51.721 -5.058 -19.339 1.00 88.31 237 ALA A C 1
ATOM 1861 O O . ALA A 1 237 ? 51.176 -5.982 -18.741 1.00 88.31 237 ALA A O 1
ATOM 1862 N N . ALA A 1 238 ? 52.666 -4.300 -18.769 1.00 86.56 238 ALA A N 1
ATOM 1863 C CA . ALA A 1 238 ? 53.166 -4.521 -17.410 1.00 86.56 238 ALA A CA 1
ATOM 1864 C C . ALA A 1 238 ? 52.128 -4.226 -16.309 1.00 86.56 238 ALA A C 1
ATOM 1866 O O . ALA A 1 238 ? 52.223 -4.770 -15.211 1.00 86.56 238 ALA A O 1
ATOM 1867 N N . THR A 1 239 ? 51.143 -3.368 -16.588 1.00 85.19 239 THR A N 1
ATOM 1868 C CA . THR A 1 239 ? 50.127 -2.919 -15.615 1.00 85.19 239 THR A CA 1
ATOM 1869 C C . THR A 1 239 ? 48.706 -3.356 -15.978 1.00 85.19 239 THR A C 1
ATOM 1871 O O . THR A 1 239 ? 47.743 -3.096 -15.240 1.00 85.19 239 THR A O 1
ATOM 1874 N N . TRP A 1 240 ? 48.541 -4.019 -17.123 1.00 83.38 240 TRP A N 1
ATOM 1875 C CA . TRP A 1 240 ? 47.259 -4.494 -17.612 1.00 83.38 240 TRP A CA 1
ATOM 1876 C C . TRP A 1 240 ? 46.799 -5.712 -16.813 1.00 83.38 240 TRP A C 1
ATOM 1878 O O . TRP A 1 240 ? 47.582 -6.611 -16.537 1.00 83.38 240 TRP A O 1
ATOM 1888 N N . VAL A 1 241 ? 45.517 -5.758 -16.454 1.00 77.38 241 VAL A N 1
ATOM 1889 C CA . VAL A 1 241 ? 44.921 -6.901 -15.727 1.00 77.38 241 VAL A CA 1
ATOM 1890 C C . VAL A 1 241 ? 43.938 -7.702 -16.583 1.00 77.38 241 VAL A C 1
ATOM 1892 O O . VAL A 1 241 ? 43.391 -8.688 -16.110 1.00 77.38 241 VAL A O 1
ATOM 1895 N N . GLY A 1 242 ? 43.739 -7.284 -17.838 1.00 80.19 242 GLY A N 1
ATOM 1896 C CA . GLY A 1 242 ? 42.831 -7.917 -18.791 1.00 80.19 242 GLY A CA 1
ATOM 1897 C C . GLY A 1 242 ? 41.343 -7.749 -18.495 1.00 80.19 242 GLY A C 1
ATOM 1898 O O . GLY A 1 242 ? 40.950 -7.016 -17.585 1.00 80.19 242 GLY A O 1
ATOM 1899 N N . LEU A 1 243 ? 40.528 -8.370 -19.349 1.00 82.19 243 LEU A N 1
ATOM 1900 C CA . LEU A 1 243 ? 39.096 -8.608 -19.134 1.00 82.19 243 LEU A CA 1
ATOM 1901 C C . LEU A 1 243 ? 38.886 -9.937 -18.394 1.00 82.19 243 LEU A C 1
ATOM 1903 O O . LEU A 1 243 ? 38.075 -10.015 -17.477 1.00 82.19 243 LEU A O 1
ATOM 1907 N N . ASP A 1 244 ? 39.680 -10.941 -18.765 1.00 84.25 244 ASP A N 1
ATOM 1908 C CA . ASP A 1 244 ? 39.885 -12.192 -18.049 1.00 84.25 244 ASP A CA 1
ATOM 1909 C C . ASP A 1 244 ? 41.167 -12.105 -17.205 1.00 84.25 244 ASP A C 1
ATOM 1911 O O . ASP A 1 244 ? 42.139 -11.441 -17.580 1.00 84.25 244 ASP A O 1
ATOM 1915 N N . TYR A 1 245 ? 41.197 -12.825 -16.081 1.00 80.19 245 TYR A N 1
ATOM 1916 C CA . TYR A 1 245 ? 42.403 -12.939 -15.264 1.00 80.19 245 TYR A CA 1
ATOM 1917 C C . TYR A 1 245 ? 43.504 -13.679 -16.035 1.00 80.19 245 TYR A C 1
ATOM 1919 O O . TYR A 1 245 ? 43.392 -14.875 -16.294 1.00 80.19 245 TYR A O 1
ATOM 1927 N N . ALA A 1 246 ? 44.584 -12.971 -16.363 1.00 73.31 246 ALA A N 1
ATOM 1928 C CA . ALA A 1 246 ? 45.686 -13.526 -17.143 1.00 73.31 246 ALA A CA 1
ATOM 1929 C C . ALA A 1 246 ? 46.820 -14.126 -16.289 1.00 73.31 246 ALA A C 1
ATOM 1931 O O . ALA A 1 246 ? 47.686 -14.792 -16.832 1.00 73.31 246 ALA A O 1
ATOM 1932 N N . GLY A 1 247 ? 46.857 -13.926 -14.966 1.00 73.38 247 GLY A N 1
ATOM 1933 C CA . GLY A 1 247 ? 48.045 -14.244 -14.159 1.00 73.38 247 GLY A CA 1
ATOM 1934 C C . GLY A 1 247 ? 49.237 -13.307 -14.441 1.00 73.38 247 GLY A C 1
ATOM 1935 O O . GLY A 1 247 ? 49.245 -12.540 -15.406 1.00 73.38 247 GLY A O 1
ATOM 1936 N N . SER A 1 248 ? 50.252 -13.321 -13.570 1.00 75.56 248 SER A N 1
ATOM 1937 C CA . SER A 1 248 ? 51.402 -12.406 -13.687 1.00 75.56 248 SER A CA 1
ATOM 1938 C C . SER A 1 248 ? 52.268 -12.727 -14.915 1.00 75.56 248 SER A C 1
ATOM 1940 O O . SER A 1 248 ? 52.612 -13.885 -15.150 1.00 75.56 248 SER A O 1
ATOM 1942 N N . GLY A 1 249 ? 52.625 -11.706 -15.703 1.00 78.00 249 GLY A N 1
ATOM 1943 C CA . GLY A 1 249 ? 53.552 -11.819 -16.841 1.00 78.00 249 GLY A CA 1
ATOM 1944 C C . GLY A 1 249 ? 52.993 -12.454 -18.123 1.00 78.00 249 GLY A C 1
ATOM 1945 O O . GLY A 1 249 ? 53.735 -12.612 -19.091 1.00 78.00 249 GLY A O 1
ATOM 1946 N N . GLN A 1 250 ? 51.705 -12.811 -18.165 1.00 84.44 250 GLN A N 1
ATOM 1947 C CA . GLN A 1 250 ? 51.089 -13.447 -19.343 1.00 84.44 250 GLN A CA 1
ATOM 1948 C C . GLN A 1 250 ? 50.629 -12.447 -20.412 1.00 84.44 250 GLN A C 1
ATOM 1950 O O . GLN A 1 250 ? 50.484 -12.813 -21.580 1.00 84.44 250 GLN A O 1
ATOM 1955 N N . ILE A 1 251 ? 50.421 -11.182 -20.038 1.00 88.31 251 ILE A N 1
ATOM 1956 C CA . ILE A 1 251 ? 50.049 -10.118 -20.972 1.00 88.31 251 ILE A CA 1
ATOM 1957 C C . ILE A 1 251 ? 51.323 -9.556 -21.599 1.00 88.31 251 ILE A C 1
ATOM 1959 O O . ILE A 1 251 ? 52.215 -9.067 -20.907 1.00 88.31 251 ILE A O 1
ATOM 1963 N N . LYS A 1 252 ? 51.421 -9.653 -22.927 1.00 91.31 252 LYS A N 1
ATOM 1964 C CA . LYS A 1 252 ? 52.625 -9.298 -23.685 1.00 91.31 252 LYS A CA 1
ATOM 1965 C C . LYS A 1 252 ? 52.442 -7.968 -24.423 1.00 91.31 252 LYS A C 1
ATOM 1967 O O . LYS A 1 252 ? 51.325 -7.639 -24.814 1.00 91.31 252 LYS A O 1
ATOM 1972 N N . PRO A 1 253 ? 53.514 -7.205 -24.678 1.00 92.62 253 PRO A N 1
ATOM 1973 C CA . PRO A 1 253 ? 53.445 -6.053 -25.573 1.00 92.62 253 PRO A CA 1
ATOM 1974 C C . PRO A 1 253 ? 53.077 -6.475 -27.008 1.00 92.62 253 PRO A C 1
ATOM 1976 O O . PRO A 1 253 ? 53.414 -7.577 -27.451 1.00 92.62 253 PRO A O 1
ATOM 1979 N N . GLY A 1 254 ? 52.436 -5.579 -27.755 1.00 92.62 254 GLY A N 1
ATOM 1980 C CA . GLY A 1 254 ? 51.984 -5.805 -29.130 1.00 92.62 254 GLY A CA 1
ATOM 1981 C C . GLY A 1 254 ? 50.586 -6.430 -29.234 1.00 92.62 254 GLY A C 1
ATOM 1982 O O . GLY A 1 254 ? 49.847 -6.520 -28.255 1.00 92.62 254 GLY A O 1
ATOM 1983 N N . ALA A 1 255 ? 50.221 -6.868 -30.442 1.00 90.12 255 ALA A N 1
ATOM 1984 C CA . ALA A 1 255 ? 48.881 -7.366 -30.793 1.00 90.12 255 ALA A CA 1
ATOM 1985 C C . ALA A 1 255 ? 48.702 -8.894 -30.639 1.00 90.12 255 ALA A C 1
ATOM 1987 O O . ALA A 1 255 ? 47.773 -9.473 -31.188 1.00 90.12 255 ALA A O 1
ATOM 1988 N N . LYS A 1 256 ? 49.610 -9.575 -29.925 1.00 90.25 256 LYS A N 1
ATOM 1989 C CA . LYS A 1 256 ? 49.618 -11.050 -29.801 1.00 90.25 256 LYS A CA 1
ATOM 1990 C C . LYS A 1 256 ? 48.800 -11.593 -28.617 1.00 90.25 256 LYS A C 1
ATOM 1992 O O . LYS A 1 256 ? 48.853 -12.790 -28.348 1.00 90.25 256 LYS A O 1
ATOM 1997 N N . ASN A 1 257 ? 48.112 -10.732 -27.868 1.00 91.50 257 ASN A N 1
ATOM 1998 C CA . ASN A 1 257 ? 47.285 -11.142 -26.726 1.00 91.50 257 ASN A CA 1
ATOM 1999 C C . ASN A 1 257 ? 45.963 -11.765 -27.192 1.00 91.50 257 ASN A C 1
ATOM 2001 O O . ASN A 1 257 ? 45.598 -11.628 -28.348 1.00 91.50 257 ASN A O 1
ATOM 2005 N N . SER A 1 258 ? 45.220 -12.427 -26.306 1.00 92.25 258 SER A N 1
ATOM 2006 C CA . SER A 1 258 ? 43.824 -12.786 -26.585 1.00 92.25 258 SER A CA 1
ATOM 2007 C C . SER A 1 258 ? 42.903 -11.574 -26.378 1.00 92.25 258 SER A C 1
ATOM 2009 O O . SER A 1 258 ? 43.253 -10.640 -25.652 1.00 92.25 258 SER A O 1
ATOM 2011 N N . LEU A 1 259 ? 41.691 -11.611 -26.943 1.00 92.50 259 LEU A N 1
ATOM 2012 C CA . LEU A 1 259 ? 40.657 -10.598 -26.673 1.00 92.50 259 LEU A CA 1
ATOM 2013 C C . LEU A 1 259 ? 40.321 -10.505 -25.176 1.00 92.50 259 LEU A C 1
ATOM 2015 O O . LEU A 1 259 ? 40.179 -9.408 -24.644 1.00 92.50 259 LEU A O 1
ATOM 2019 N N . GLY A 1 260 ? 40.296 -11.643 -24.474 1.00 90.12 260 GLY A N 1
ATOM 2020 C CA . GLY A 1 260 ? 40.138 -11.685 -23.019 1.00 90.12 260 GLY A CA 1
ATOM 2021 C C . GLY A 1 260 ? 41.253 -10.960 -22.264 1.00 90.12 260 GLY A C 1
ATOM 2022 O O . GLY A 1 260 ? 41.028 -10.431 -21.183 1.00 90.12 260 GLY A O 1
ATOM 2023 N N . HIS A 1 261 ? 42.455 -10.856 -22.830 1.00 90.75 261 HIS A N 1
ATOM 2024 C CA . HIS A 1 261 ? 43.585 -10.202 -22.175 1.00 90.75 261 HIS A CA 1
ATOM 2025 C C . HIS A 1 261 ? 43.750 -8.730 -22.556 1.00 90.75 261 HIS A C 1
ATOM 2027 O O . HIS A 1 261 ? 44.069 -7.933 -21.682 1.00 90.75 261 HIS A O 1
ATOM 2033 N N . SER A 1 262 ? 43.551 -8.322 -23.812 1.00 91.44 262 SER A N 1
ATOM 2034 C CA . SER A 1 262 ? 43.778 -6.921 -24.217 1.00 91.44 262 SER A CA 1
ATOM 2035 C C . SER A 1 262 ? 42.518 -6.149 -24.617 1.00 91.44 262 SER A C 1
ATOM 2037 O O . SER A 1 262 ? 42.571 -4.920 -24.692 1.00 91.44 262 SER A O 1
ATOM 2039 N N . GLY A 1 263 ? 41.378 -6.823 -24.779 1.00 93.62 263 GLY A N 1
ATOM 2040 C CA . GLY A 1 263 ? 40.170 -6.245 -25.367 1.00 93.62 263 GLY A CA 1
ATOM 2041 C C . GLY A 1 263 ? 40.270 -6.103 -26.889 1.00 93.62 263 GLY A C 1
ATOM 2042 O O . GLY A 1 263 ? 41.251 -6.518 -27.509 1.00 93.62 263 GLY A O 1
ATOM 2043 N N . PHE A 1 264 ? 39.242 -5.508 -27.487 1.00 96.31 264 PHE A N 1
ATOM 2044 C CA . PHE A 1 264 ? 39.153 -5.275 -28.931 1.00 96.31 264 PHE A CA 1
ATOM 2045 C C . PHE A 1 264 ? 40.022 -4.091 -29.371 1.00 96.31 264 PHE A C 1
ATOM 2047 O O . PHE A 1 264 ? 40.288 -3.185 -28.577 1.00 96.31 264 PHE A O 1
ATOM 2054 N N . ASP A 1 265 ? 40.424 -4.060 -30.645 1.00 95.75 265 ASP A N 1
ATOM 2055 C CA . ASP A 1 265 ? 41.254 -2.997 -31.229 1.00 95.75 265 ASP A CA 1
ATOM 2056 C C . ASP A 1 265 ? 40.472 -1.690 -31.478 1.00 95.75 265 ASP A C 1
ATOM 2058 O O . ASP A 1 265 ? 40.248 -1.213 -32.594 1.00 95.75 265 ASP A O 1
ATOM 2062 N N . VAL A 1 266 ? 39.997 -1.105 -30.382 1.00 95.12 266 VAL A N 1
ATOM 2063 C CA . VAL A 1 266 ? 39.263 0.153 -30.342 1.00 95.12 266 VAL A CA 1
ATOM 2064 C C . VAL A 1 266 ? 39.522 0.844 -29.006 1.00 95.12 266 VAL A C 1
ATOM 2066 O O . VAL A 1 266 ? 39.483 0.232 -27.940 1.00 95.12 266 VAL A O 1
ATOM 2069 N N . LYS A 1 267 ? 39.804 2.146 -29.055 1.00 92.12 267 LYS A N 1
ATOM 2070 C CA . LYS A 1 267 ? 40.009 2.985 -27.868 1.00 92.12 267 LYS A CA 1
ATOM 2071 C C . LYS A 1 267 ? 38.830 3.940 -27.701 1.00 92.12 267 LYS A C 1
ATOM 2073 O O . LYS A 1 267 ? 38.241 4.367 -28.688 1.00 92.12 267 LYS A O 1
ATOM 2078 N N . GLY A 1 268 ? 38.549 4.315 -26.456 1.00 94.75 268 GLY A N 1
ATOM 2079 C CA . GLY A 1 268 ? 37.512 5.294 -26.131 1.00 94.75 268 GLY A CA 1
ATOM 2080 C C . GLY A 1 268 ? 36.098 4.705 -26.042 1.00 94.75 268 GLY A C 1
ATOM 2081 O O . GLY A 1 268 ? 35.926 3.491 -26.087 1.00 94.75 268 GLY A O 1
ATOM 2082 N N . PRO A 1 269 ? 35.077 5.544 -25.850 1.00 97.69 269 PRO A N 1
ATOM 2083 C CA . PRO A 1 269 ? 33.693 5.108 -25.683 1.00 97.69 269 PRO A CA 1
ATOM 2084 C C . PRO A 1 269 ? 33.131 4.540 -26.991 1.00 97.69 269 PRO A C 1
ATOM 2086 O O . PRO A 1 269 ? 33.380 5.076 -28.076 1.00 97.69 269 PRO A O 1
ATOM 2089 N N . VAL A 1 270 ? 32.366 3.450 -26.892 1.00 98.06 270 VAL A N 1
ATOM 2090 C CA . VAL A 1 270 ? 31.865 2.732 -28.074 1.00 98.06 270 VAL A CA 1
ATOM 2091 C C . VAL A 1 270 ? 30.371 2.440 -28.024 1.00 98.06 270 VAL A C 1
ATOM 2093 O O . VAL A 1 270 ? 29.801 2.205 -26.960 1.00 98.06 270 VAL A O 1
ATOM 2096 N N . ILE A 1 271 ? 29.752 2.399 -29.200 1.00 98.50 271 ILE A N 1
ATOM 2097 C CA . ILE A 1 271 ? 28.403 1.876 -29.421 1.00 98.50 271 ILE A CA 1
ATOM 2098 C C . ILE A 1 271 ? 28.527 0.663 -30.339 1.00 98.50 271 ILE A C 1
ATOM 2100 O O . ILE A 1 271 ? 29.068 0.778 -31.430 1.00 98.50 271 ILE A O 1
ATOM 2104 N N . VAL A 1 272 ? 28.024 -0.490 -29.923 1.00 98.38 272 VAL A N 1
ATOM 2105 C CA . VAL A 1 272 ? 28.041 -1.741 -30.682 1.00 98.38 272 VAL A CA 1
ATOM 2106 C C . VAL A 1 272 ? 26.627 -2.024 -31.181 1.00 98.38 272 VAL A C 1
ATOM 2108 O O . VAL A 1 272 ? 25.694 -2.053 -30.383 1.00 98.38 272 VAL A O 1
ATOM 2111 N N . ILE A 1 273 ? 26.451 -2.202 -32.491 1.00 98.38 273 ILE A N 1
ATOM 2112 C CA . ILE A 1 273 ? 25.139 -2.345 -33.140 1.00 98.38 273 ILE A CA 1
ATOM 2113 C C . ILE A 1 273 ? 25.100 -3.648 -33.944 1.00 98.38 273 ILE A C 1
ATOM 2115 O O . ILE A 1 273 ? 25.977 -3.883 -34.780 1.00 98.38 273 ILE A O 1
ATOM 2119 N N . GLY A 1 274 ? 24.085 -4.486 -33.718 1.00 97.56 274 GLY A N 1
ATOM 2120 C CA . GLY A 1 274 ? 23.888 -5.733 -34.469 1.00 97.56 274 GLY A CA 1
ATOM 2121 C C . GLY A 1 274 ? 23.152 -6.818 -33.683 1.00 97.56 274 GLY A C 1
ATOM 2122 O O . GLY A 1 274 ? 22.278 -6.541 -32.867 1.00 97.56 274 GLY A O 1
ATOM 2123 N N . ASN A 1 275 ? 23.511 -8.070 -33.920 1.00 97.06 275 ASN A N 1
ATOM 2124 C CA . ASN A 1 275 ? 23.119 -9.244 -33.140 1.00 97.06 275 ASN A CA 1
ATOM 2125 C C . ASN A 1 275 ? 24.327 -10.186 -32.978 1.00 97.06 275 ASN A C 1
ATOM 2127 O O . ASN A 1 275 ? 25.362 -9.960 -33.607 1.00 97.06 275 ASN A O 1
ATOM 2131 N N . PRO A 1 276 ? 24.243 -11.218 -32.119 1.00 96.94 276 PRO A N 1
ATOM 2132 C CA . PRO A 1 276 ? 25.346 -12.164 -31.955 1.00 96.94 276 PRO A CA 1
ATOM 2133 C C . PRO A 1 276 ? 25.758 -12.857 -33.260 1.00 96.94 276 PRO A C 1
ATOM 2135 O O . PRO A 1 276 ? 26.926 -13.187 -33.427 1.00 96.94 276 PRO A O 1
ATOM 2138 N N . GLU A 1 277 ? 24.828 -13.062 -34.198 1.00 95.56 277 GLU A N 1
ATOM 2139 C CA . GLU A 1 277 ? 25.115 -13.751 -35.456 1.00 95.56 277 GLU A CA 1
ATOM 2140 C C . GLU A 1 277 ? 25.895 -12.887 -36.466 1.00 95.56 277 GLU A C 1
ATOM 2142 O O . GLU A 1 277 ? 26.619 -13.433 -37.298 1.00 95.56 277 GLU A O 1
ATOM 2147 N N . ASP A 1 278 ? 25.769 -11.556 -36.405 1.00 94.81 278 ASP A N 1
ATOM 2148 C CA . ASP A 1 278 ? 26.368 -10.625 -37.373 1.00 94.81 278 ASP A CA 1
ATOM 2149 C C . ASP A 1 278 ? 27.453 -9.695 -36.805 1.00 94.81 278 ASP A C 1
ATOM 2151 O O . ASP A 1 278 ? 28.166 -9.044 -37.578 1.00 94.81 278 ASP A O 1
ATOM 2155 N N . ASN A 1 279 ? 27.600 -9.630 -35.479 1.00 97.69 279 ASN A N 1
ATOM 2156 C CA . ASN A 1 279 ? 28.565 -8.775 -34.802 1.00 97.69 279 ASN A CA 1
ATOM 2157 C C . ASN A 1 279 ? 29.389 -9.588 -33.779 1.00 97.69 279 ASN A C 1
ATOM 2159 O O . ASN A 1 279 ? 28.902 -9.870 -32.678 1.00 97.69 279 ASN A O 1
ATOM 2163 N N . PRO A 1 280 ? 30.660 -9.929 -34.083 1.00 96.62 280 PRO A N 1
ATOM 2164 C CA . PRO A 1 280 ? 31.499 -10.752 -33.207 1.00 96.62 280 PRO A CA 1
ATOM 2165 C C . PRO A 1 280 ? 31.752 -10.137 -31.824 1.00 96.62 280 PRO A C 1
ATOM 2167 O O . PRO A 1 280 ? 31.978 -10.873 -30.865 1.00 96.62 280 PRO A O 1
ATOM 2170 N N . VAL A 1 281 ? 31.670 -8.809 -31.687 1.00 97.38 281 VAL A N 1
ATOM 2171 C CA . VAL A 1 281 ? 31.788 -8.150 -30.379 1.00 97.38 281 VAL A CA 1
ATOM 2172 C C . VAL A 1 281 ? 30.568 -8.464 -29.515 1.00 97.38 281 VAL A C 1
ATOM 2174 O O . VAL A 1 281 ? 30.719 -8.789 -28.341 1.00 97.38 281 VAL A O 1
ATOM 2177 N N . ILE A 1 282 ? 29.363 -8.423 -30.093 1.00 97.62 282 ILE A N 1
ATOM 2178 C CA . ILE A 1 282 ? 28.126 -8.786 -29.384 1.00 97.62 282 ILE A CA 1
ATOM 2179 C C . ILE A 1 282 ? 28.158 -10.267 -29.011 1.00 97.62 282 ILE A C 1
ATOM 2181 O O . ILE A 1 282 ? 27.824 -10.600 -27.876 1.00 97.62 282 ILE A O 1
ATOM 2185 N N . ASN A 1 283 ? 28.615 -11.141 -29.915 1.00 97.12 283 ASN A N 1
ATOM 2186 C CA . ASN A 1 283 ? 28.773 -12.563 -29.611 1.00 97.12 283 ASN A CA 1
ATOM 2187 C C . ASN A 1 283 ? 29.699 -12.790 -28.406 1.00 97.12 283 ASN A C 1
ATOM 2189 O O . ASN A 1 283 ? 29.319 -13.451 -27.445 1.00 97.12 283 ASN A O 1
ATOM 2193 N N . TYR A 1 284 ? 30.866 -12.140 -28.393 1.00 96.19 284 TYR A N 1
ATOM 2194 C CA . TYR A 1 284 ? 31.785 -12.196 -27.256 1.00 96.19 284 TYR A CA 1
ATOM 2195 C C . TYR A 1 284 ? 31.144 -11.695 -25.951 1.00 96.19 284 TYR A C 1
ATOM 2197 O O . TYR A 1 284 ? 31.323 -12.302 -24.896 1.00 96.19 284 TYR A O 1
ATOM 2205 N N . MET A 1 285 ? 30.369 -10.603 -26.002 1.00 96.31 285 MET A N 1
ATOM 2206 C CA . MET A 1 285 ? 29.654 -10.089 -24.827 1.00 96.31 285 MET A CA 1
ATOM 2207 C C . MET A 1 285 ? 28.616 -11.078 -24.285 1.00 96.31 285 MET A C 1
ATOM 2209 O O . MET A 1 285 ? 28.408 -11.126 -23.071 1.00 96.31 285 MET A O 1
ATOM 2213 N N . VAL A 1 286 ? 27.970 -11.852 -25.161 1.00 96.25 286 VAL A N 1
ATOM 2214 C CA . VAL A 1 286 ? 27.052 -12.930 -24.769 1.00 96.25 286 VAL A CA 1
ATOM 2215 C C . VAL A 1 286 ? 27.821 -14.072 -24.117 1.00 96.25 286 VAL A C 1
ATOM 2217 O O . VAL A 1 286 ? 27.487 -14.451 -22.995 1.00 96.25 286 VAL A O 1
ATOM 2220 N N . ASP A 1 287 ? 28.880 -14.557 -24.764 1.00 95.44 287 ASP A N 1
ATOM 2221 C CA . ASP A 1 287 ? 29.690 -15.685 -24.285 1.00 95.44 287 ASP A CA 1
ATOM 2222 C C . ASP A 1 287 ? 30.314 -15.410 -22.909 1.00 95.44 287 ASP A C 1
ATOM 2224 O O . ASP A 1 287 ? 30.417 -16.296 -22.061 1.00 95.44 287 ASP A O 1
ATOM 2228 N N . LYS A 1 288 ? 30.705 -14.155 -22.664 1.00 94.62 288 LYS A N 1
ATOM 2229 C CA . LYS A 1 288 ? 31.297 -13.694 -21.401 1.00 94.62 288 LYS A CA 1
ATOM 2230 C C . LYS A 1 288 ? 30.286 -13.143 -20.394 1.00 94.62 288 LYS A C 1
ATOM 2232 O O . LYS A 1 288 ? 30.695 -12.646 -19.348 1.00 94.62 288 LYS A O 1
ATOM 2237 N N . LEU A 1 289 ? 28.985 -13.239 -20.683 1.00 94.31 289 LEU A N 1
ATOM 2238 C CA . LEU A 1 289 ? 27.895 -12.804 -19.801 1.00 94.31 289 LEU A CA 1
ATOM 2239 C C . LEU A 1 289 ? 27.962 -11.315 -19.402 1.00 94.31 289 LEU A C 1
ATOM 2241 O O . LEU A 1 289 ? 27.534 -10.932 -18.314 1.00 94.31 289 LEU A O 1
ATOM 2245 N N . TYR A 1 290 ? 28.468 -10.453 -20.289 1.00 94.56 290 TYR A N 1
ATOM 2246 C CA . TYR A 1 290 ? 28.449 -8.999 -20.082 1.00 94.56 290 TYR A CA 1
ATOM 2247 C C . TYR A 1 290 ? 27.060 -8.390 -20.293 1.00 94.56 290 TYR A C 1
ATOM 2249 O O . TYR A 1 290 ? 26.782 -7.304 -19.779 1.00 94.56 290 TYR A O 1
ATOM 2257 N N . LEU A 1 291 ? 26.193 -9.058 -21.060 1.00 95.38 291 LEU A N 1
ATOM 2258 C CA . LEU A 1 291 ? 24.823 -8.609 -21.289 1.00 95.38 291 LEU A CA 1
ATOM 2259 C C . LEU A 1 291 ? 23.891 -9.114 -20.172 1.00 95.38 291 LEU A C 1
ATOM 2261 O O . LEU A 1 291 ? 23.828 -10.321 -19.937 1.00 95.38 291 LEU A O 1
ATOM 2265 N N . PRO A 1 292 ? 23.105 -8.229 -19.526 1.00 92.25 292 PRO A N 1
ATOM 2266 C CA . PRO A 1 292 ? 22.098 -8.615 -18.532 1.00 92.25 292 PRO A CA 1
ATOM 2267 C C . PRO A 1 292 ? 21.058 -9.631 -19.023 1.00 92.25 292 PRO A C 1
ATOM 2269 O O . PRO A 1 292 ? 20.486 -10.367 -18.221 1.00 92.25 292 PRO A O 1
ATOM 2272 N N . PHE A 1 293 ? 20.784 -9.649 -20.330 1.00 93.69 293 PHE A N 1
ATOM 2273 C CA . PHE A 1 293 ? 19.867 -10.586 -20.967 1.00 93.69 293 PHE A CA 1
ATOM 2274 C C . PHE A 1 293 ? 20.536 -11.207 -22.190 1.00 93.69 293 PHE A C 1
ATOM 2276 O O . PHE A 1 293 ? 21.204 -10.508 -22.949 1.00 93.69 293 PHE A O 1
ATOM 2283 N N . ILE A 1 294 ? 20.313 -12.503 -22.408 1.00 95.75 294 ILE A N 1
ATOM 2284 C CA . ILE A 1 294 ? 20.854 -13.222 -23.564 1.00 95.75 294 ILE A CA 1
ATOM 2285 C C . ILE A 1 294 ? 19.941 -12.961 -24.778 1.00 95.75 294 ILE A C 1
ATOM 2287 O O . ILE A 1 294 ? 18.786 -13.404 -24.761 1.00 95.75 294 ILE A O 1
ATOM 2291 N N . PRO A 1 295 ? 20.408 -12.248 -25.822 1.00 95.31 295 PRO A N 1
ATOM 2292 C CA . PRO A 1 295 ? 19.683 -12.124 -27.080 1.00 95.31 295 PRO A CA 1
ATOM 2293 C C . PRO A 1 295 ? 19.616 -13.479 -27.783 1.00 95.31 295 PRO A C 1
ATOM 2295 O O . PRO A 1 295 ? 20.619 -14.165 -27.950 1.00 95.31 295 PRO A O 1
ATOM 2298 N N . VAL A 1 296 ? 18.406 -13.876 -28.165 1.00 94.81 296 VAL A N 1
ATOM 2299 C CA . VAL A 1 296 ? 18.127 -15.133 -28.856 1.00 94.81 296 VAL A CA 1
ATOM 2300 C C . VAL A 1 296 ? 17.114 -14.843 -29.951 1.00 94.81 296 VAL A C 1
ATOM 2302 O O . VAL A 1 296 ? 15.990 -14.402 -29.668 1.00 94.81 296 VAL A O 1
ATOM 2305 N N . LYS A 1 297 ? 17.488 -15.145 -31.196 1.00 93.12 297 LYS A N 1
ATOM 2306 C CA . LYS A 1 297 ? 16.633 -14.962 -32.369 1.00 93.12 297 LYS A CA 1
ATOM 2307 C C . LYS A 1 297 ? 15.248 -15.569 -32.139 1.00 93.12 297 LYS A C 1
ATOM 2309 O O . LYS A 1 297 ? 15.114 -16.673 -31.616 1.00 93.12 297 LYS A O 1
ATOM 2314 N N . ASN A 1 298 ? 14.205 -14.824 -32.503 1.00 88.44 298 ASN A N 1
ATOM 2315 C CA . ASN A 1 298 ? 12.789 -15.176 -32.308 1.00 88.44 298 ASN A CA 1
ATOM 2316 C C . ASN A 1 298 ? 12.318 -15.349 -30.846 1.00 88.44 298 ASN A C 1
ATOM 2318 O O . ASN A 1 298 ? 11.156 -15.688 -30.634 1.00 88.44 298 ASN A O 1
ATOM 2322 N N . LYS A 1 299 ? 13.159 -15.094 -29.834 1.00 90.69 299 LYS A N 1
ATOM 2323 C CA . LYS A 1 299 ? 12.782 -15.201 -28.412 1.00 90.69 299 LYS A CA 1
ATOM 2324 C C . LYS A 1 299 ? 12.971 -13.887 -27.660 1.00 90.69 299 LYS A C 1
ATOM 2326 O O . LYS A 1 299 ? 12.022 -13.381 -27.068 1.00 90.69 299 LYS A O 1
ATOM 2331 N N . PHE A 1 300 ? 14.173 -13.322 -27.685 1.00 90.75 300 PHE A N 1
ATOM 2332 C CA . PHE A 1 300 ? 14.501 -12.081 -26.985 1.00 90.75 300 PHE A CA 1
ATOM 2333 C C . PHE A 1 300 ? 15.484 -11.242 -27.816 1.00 90.75 300 PHE A C 1
ATOM 2335 O O . PHE A 1 300 ? 16.462 -11.806 -28.293 1.00 90.75 300 PHE A O 1
ATOM 2342 N N . PRO A 1 301 ? 15.276 -9.921 -27.996 1.00 91.06 301 PRO A N 1
ATOM 2343 C CA . PRO A 1 301 ? 14.192 -9.081 -27.454 1.00 91.06 301 PRO A CA 1
ATOM 2344 C C . PRO A 1 301 ? 12.789 -9.364 -28.024 1.00 91.06 301 PRO A C 1
ATOM 2346 O O . PRO A 1 301 ? 11.795 -8.887 -27.469 1.00 91.06 301 PRO A O 1
ATOM 2349 N N . GLY A 1 302 ? 12.705 -10.188 -29.072 1.00 89.12 302 GLY A N 1
ATOM 2350 C CA . GLY A 1 302 ? 11.482 -10.523 -29.805 1.00 89.12 302 GLY A CA 1
ATOM 2351 C C . GLY A 1 302 ? 11.343 -9.698 -31.088 1.00 89.12 302 GLY A C 1
ATOM 2352 O O . GLY A 1 302 ? 11.999 -8.672 -31.241 1.00 89.12 302 GLY A O 1
ATOM 2353 N N . THR A 1 303 ? 10.498 -10.153 -32.014 1.00 88.31 303 THR A N 1
ATOM 2354 C CA . THR A 1 303 ? 10.316 -9.502 -33.321 1.00 88.31 303 THR A CA 1
ATOM 2355 C C . THR A 1 303 ? 9.826 -8.059 -33.181 1.00 88.31 303 THR A C 1
ATOM 2357 O O . THR A 1 303 ? 8.880 -7.784 -32.434 1.00 88.31 303 THR A O 1
ATOM 2360 N N . GLY A 1 304 ? 10.453 -7.133 -33.907 1.00 89.38 304 GLY A N 1
ATOM 2361 C CA . GLY A 1 304 ? 10.138 -5.706 -33.881 1.00 89.38 304 GLY A CA 1
ATOM 2362 C C . GLY A 1 304 ? 10.435 -5.038 -32.538 1.00 89.38 304 GLY A C 1
ATOM 2363 O O . GLY A 1 304 ? 9.768 -4.062 -32.181 1.00 89.38 304 GLY A O 1
ATOM 2364 N N . ARG A 1 305 ? 11.363 -5.596 -31.748 1.00 89.44 305 ARG A N 1
ATOM 2365 C CA . ARG A 1 305 ? 11.804 -5.044 -30.460 1.00 89.44 305 ARG A CA 1
ATOM 2366 C C . ARG A 1 305 ? 13.319 -4.892 -30.431 1.00 89.44 305 ARG A C 1
ATOM 2368 O O . ARG A 1 305 ? 14.045 -5.762 -30.896 1.00 89.44 305 ARG A O 1
ATOM 2375 N N . GLY A 1 306 ? 13.772 -3.789 -29.846 1.00 93.94 306 GLY A N 1
ATOM 2376 C CA . GLY A 1 306 ? 15.183 -3.531 -29.579 1.00 93.94 306 GLY A CA 1
ATOM 2377 C C . GLY A 1 306 ? 15.602 -3.950 -28.172 1.00 93.94 306 GLY A C 1
ATOM 2378 O O . GLY A 1 306 ? 14.766 -4.110 -27.278 1.00 93.94 306 GLY A O 1
ATOM 2379 N N . TYR A 1 307 ? 16.903 -4.079 -27.959 1.00 96.44 307 TYR A N 1
ATOM 2380 C CA . TYR A 1 307 ? 17.535 -4.253 -26.655 1.00 96.44 307 TYR A CA 1
ATOM 2381 C C . TYR A 1 307 ? 18.695 -3.261 -26.533 1.00 96.44 307 TYR A C 1
ATOM 2383 O O . TYR A 1 307 ? 19.549 -3.194 -27.413 1.00 96.44 307 TYR A O 1
ATOM 2391 N N . LEU A 1 308 ? 18.694 -2.472 -25.459 1.00 97.12 308 LEU A N 1
ATOM 2392 C CA . LEU A 1 308 ? 19.780 -1.585 -25.065 1.00 97.12 308 LEU A CA 1
ATOM 2393 C C . LEU A 1 308 ? 20.440 -2.109 -23.798 1.00 97.12 308 LEU A C 1
ATOM 2395 O O . LEU A 1 308 ? 19.765 -2.526 -22.854 1.00 97.12 308 LEU A O 1
ATOM 2399 N N . SER A 1 309 ? 21.760 -2.024 -23.743 1.00 97.44 309 SER A N 1
ATOM 2400 C CA . SER A 1 309 ? 22.486 -2.257 -22.502 1.00 97.44 309 SER A CA 1
ATOM 2401 C C . SER A 1 309 ? 23.747 -1.412 -22.450 1.00 97.44 309 SER A C 1
ATOM 2403 O O . SER A 1 309 ? 24.461 -1.300 -23.447 1.00 97.44 309 SER A O 1
ATOM 2405 N N . TRP A 1 310 ? 24.010 -0.828 -21.282 1.00 97.56 310 TRP A N 1
ATOM 2406 C CA . TRP A 1 310 ? 25.290 -0.199 -20.975 1.00 97.56 310 TRP A CA 1
ATOM 2407 C C . TRP A 1 310 ? 26.182 -1.194 -20.242 1.00 97.56 310 TRP A C 1
ATOM 2409 O O . TRP A 1 310 ? 25.732 -1.892 -19.332 1.00 97.56 310 TRP A O 1
ATOM 2419 N N . GLN A 1 311 ? 27.457 -1.241 -20.610 1.00 96.31 311 GLN A N 1
ATOM 2420 C CA . GLN A 1 311 ? 28.459 -2.037 -19.916 1.00 96.31 311 GLN A CA 1
ATOM 2421 C C . GLN A 1 311 ? 29.714 -1.209 -19.682 1.00 96.31 311 GLN A C 1
ATOM 2423 O O . GLN A 1 311 ? 30.053 -0.303 -20.442 1.00 96.31 311 GLN A O 1
ATOM 2428 N N . ARG A 1 312 ? 30.452 -1.589 -18.643 1.00 93.94 312 ARG A N 1
ATOM 2429 C CA . ARG A 1 312 ? 31.809 -1.114 -18.416 1.00 93.94 312 ARG A CA 1
ATOM 2430 C C . ARG A 1 312 ? 32.740 -2.308 -18.424 1.00 93.94 312 ARG A C 1
ATOM 2432 O O . ARG A 1 312 ? 32.530 -3.248 -17.664 1.00 93.94 312 ARG A O 1
ATOM 2439 N N . GLY A 1 313 ? 33.766 -2.266 -19.267 1.00 91.94 313 GLY A N 1
ATOM 2440 C CA . GLY A 1 313 ? 34.725 -3.362 -19.367 1.00 91.94 313 GLY A CA 1
ATOM 2441 C C . GLY A 1 313 ? 34.380 -4.445 -20.390 1.00 91.94 313 GLY A C 1
ATOM 2442 O O . GLY A 1 313 ? 35.111 -5.418 -20.463 1.00 91.94 313 GLY A O 1
ATOM 2443 N N . ALA A 1 314 ? 33.306 -4.318 -21.174 1.00 93.25 314 ALA A N 1
ATOM 2444 C CA . ALA A 1 314 ? 32.909 -5.380 -22.107 1.00 93.25 314 ALA A CA 1
ATOM 2445 C C . ALA A 1 314 ? 33.733 -5.388 -23.411 1.00 93.25 314 ALA A C 1
ATOM 2447 O O . ALA A 1 314 ? 33.947 -6.441 -24.004 1.00 93.25 314 ALA A O 1
ATOM 2448 N N . VAL A 1 315 ? 34.212 -4.216 -23.849 1.00 95.56 315 VAL A N 1
ATOM 2449 C CA . VAL A 1 315 ? 35.037 -4.060 -25.067 1.00 95.56 315 VAL A CA 1
ATOM 2450 C C . VAL A 1 315 ? 36.526 -3.895 -24.741 1.00 95.56 315 VAL A C 1
ATOM 2452 O O . VAL A 1 315 ? 37.396 -4.388 -25.454 1.00 95.56 315 VAL A O 1
ATOM 2455 N N . GLY A 1 316 ? 36.838 -3.238 -23.629 1.00 92.69 316 GLY A N 1
ATOM 2456 C CA . GLY A 1 316 ? 38.204 -3.024 -23.165 1.00 92.69 316 GLY A CA 1
ATOM 2457 C C . GLY A 1 316 ? 38.215 -2.611 -21.699 1.00 92.69 316 GLY A C 1
ATOM 2458 O O . GLY A 1 316 ? 37.190 -2.202 -21.151 1.00 92.69 316 GLY A O 1
ATOM 2459 N N . ARG A 1 317 ? 39.367 -2.734 -21.031 1.00 88.06 317 ARG A N 1
ATOM 2460 C CA . ARG A 1 317 ? 39.483 -2.468 -19.588 1.00 88.06 317 ARG A CA 1
ATOM 2461 C C . ARG A 1 317 ? 38.982 -1.062 -19.244 1.00 88.06 317 ARG A C 1
ATOM 2463 O O . ARG A 1 317 ? 39.490 -0.076 -19.769 1.00 88.06 317 ARG A O 1
ATOM 2470 N N . MET A 1 318 ? 38.023 -0.984 -18.315 1.00 88.00 318 MET A N 1
ATOM 2471 C CA . MET A 1 318 ? 37.413 0.265 -17.819 1.00 88.00 318 MET A CA 1
ATOM 2472 C C . MET A 1 318 ? 36.762 1.149 -18.898 1.00 88.00 318 MET A C 1
ATOM 2474 O O . MET A 1 318 ? 36.417 2.293 -18.608 1.00 88.00 318 MET A O 1
ATOM 2478 N N . GLN A 1 319 ? 36.570 0.615 -20.103 1.00 94.44 319 GLN A N 1
ATOM 2479 C CA . GLN A 1 319 ? 35.982 1.299 -21.245 1.00 94.44 319 GLN A CA 1
ATOM 2480 C C . GLN A 1 319 ? 34.461 1.172 -21.196 1.00 94.44 319 GLN A C 1
ATOM 2482 O O . GLN A 1 319 ? 33.939 0.074 -20.981 1.00 94.44 319 GLN A O 1
ATOM 2487 N N . ASP A 1 320 ? 33.763 2.291 -21.379 1.00 96.94 320 ASP A N 1
ATOM 2488 C CA . ASP A 1 320 ? 32.306 2.299 -21.470 1.00 96.94 320 ASP A CA 1
ATOM 2489 C C . ASP A 1 320 ? 31.862 1.831 -22.861 1.00 96.94 320 ASP A C 1
ATOM 2491 O O . ASP A 1 320 ? 32.393 2.280 -23.884 1.00 96.94 320 ASP A O 1
ATOM 2495 N N . SER A 1 321 ? 30.850 0.969 -22.893 1.00 97.62 321 SER A N 1
ATOM 2496 C CA . SER A 1 321 ? 30.200 0.521 -24.118 1.00 97.62 321 SER A CA 1
ATOM 2497 C C . SER A 1 321 ? 28.683 0.562 -23.996 1.00 97.62 321 SER A C 1
ATOM 2499 O O . SER A 1 321 ? 28.115 0.319 -22.931 1.00 97.62 321 SER A O 1
ATOM 2501 N N . LEU A 1 322 ? 28.028 0.850 -25.115 1.00 98.06 322 LEU A N 1
ATOM 2502 C CA . LEU A 1 322 ? 26.590 0.699 -25.298 1.00 98.06 322 LEU A CA 1
ATOM 2503 C C . LEU A 1 322 ? 26.333 -0.362 -26.355 1.00 98.06 322 LEU A C 1
ATOM 2505 O O . LEU A 1 322 ? 26.982 -0.353 -27.392 1.00 98.06 322 LEU A O 1
ATOM 2509 N N . CYS A 1 323 ? 25.375 -1.248 -26.121 1.00 98.00 323 CYS A N 1
ATOM 2510 C CA . CYS A 1 323 ? 25.002 -2.293 -27.064 1.00 98.00 323 CYS A CA 1
ATOM 2511 C C . CYS A 1 323 ? 23.556 -2.090 -27.531 1.00 98.00 323 CYS A C 1
ATOM 2513 O O . CYS A 1 323 ? 22.668 -1.916 -26.695 1.00 98.00 323 CYS A O 1
ATOM 2515 N N . LEU A 1 324 ? 23.339 -2.100 -28.849 1.00 98.19 324 LEU A N 1
ATOM 2516 C CA . LEU A 1 324 ? 22.038 -2.065 -29.518 1.00 98.19 324 LEU A CA 1
ATOM 2517 C C . LEU A 1 324 ? 21.846 -3.406 -30.213 1.00 98.19 324 LEU A C 1
ATOM 2519 O O . LEU A 1 324 ? 22.504 -3.690 -31.216 1.00 98.19 324 LEU A O 1
ATOM 2523 N N . VAL A 1 325 ? 20.938 -4.216 -29.674 1.00 97.69 325 VAL A N 1
ATOM 2524 C CA . VAL A 1 325 ? 20.699 -5.573 -30.155 1.00 97.69 325 VAL A CA 1
ATOM 2525 C C . VAL A 1 325 ? 19.289 -5.721 -30.708 1.00 97.69 325 VAL A C 1
ATOM 2527 O O . VAL A 1 325 ? 18.312 -5.406 -30.026 1.00 97.69 325 VAL A O 1
ATOM 2530 N N . ALA A 1 326 ? 19.175 -6.240 -31.929 1.00 97.12 326 ALA A N 1
ATOM 2531 C CA . ALA A 1 326 ? 17.912 -6.673 -32.522 1.00 97.12 326 ALA A CA 1
ATOM 2532 C C . ALA A 1 326 ? 18.155 -7.678 -33.659 1.00 97.12 326 ALA A C 1
ATOM 2534 O O . ALA A 1 326 ? 19.216 -7.682 -34.281 1.00 97.12 326 ALA A O 1
ATOM 2535 N N . HIS A 1 327 ? 17.150 -8.507 -33.952 1.00 96.19 327 HIS A N 1
ATOM 2536 C CA . HIS A 1 327 ? 17.216 -9.528 -35.011 1.00 96.19 327 HIS A CA 1
ATOM 2537 C C . HIS A 1 327 ? 16.430 -9.147 -36.281 1.00 96.19 327 HIS A C 1
ATOM 2539 O O . HIS A 1 327 ? 16.323 -9.956 -37.201 1.00 96.19 327 HIS A O 1
ATOM 2545 N N . ASP A 1 328 ? 15.869 -7.937 -36.330 1.00 95.12 328 ASP A N 1
ATOM 2546 C CA . ASP A 1 328 ? 15.144 -7.390 -37.476 1.00 95.12 328 ASP A CA 1
ATOM 2547 C C . ASP A 1 328 ? 15.271 -5.857 -37.541 1.00 95.12 328 ASP A C 1
ATOM 2549 O O . ASP A 1 328 ? 15.690 -5.206 -36.577 1.00 95.12 328 ASP A O 1
ATOM 2553 N N . MET A 1 329 ? 14.925 -5.287 -38.701 1.00 95.31 329 MET A N 1
ATOM 2554 C CA . MET A 1 329 ? 15.027 -3.848 -38.970 1.00 95.31 329 MET A CA 1
ATOM 2555 C C . MET A 1 329 ? 14.186 -3.019 -37.994 1.00 95.31 329 MET A C 1
ATOM 2557 O O . MET A 1 329 ? 14.689 -2.051 -37.428 1.00 95.31 329 MET A O 1
ATOM 2561 N N . ASP A 1 330 ? 12.934 -3.408 -37.757 1.00 93.69 330 ASP A N 1
ATOM 2562 C CA . ASP A 1 330 ? 12.016 -2.658 -36.895 1.00 93.69 330 ASP A CA 1
ATOM 2563 C C . ASP A 1 330 ? 12.529 -2.591 -35.452 1.00 93.69 330 ASP A C 1
ATOM 2565 O O . ASP A 1 330 ? 12.521 -1.531 -34.825 1.00 93.69 330 ASP A O 1
ATOM 2569 N N . GLY A 1 331 ? 13.022 -3.713 -34.928 1.00 94.38 331 GLY A N 1
ATOM 2570 C CA . GLY A 1 331 ? 13.620 -3.798 -33.605 1.00 94.38 331 GLY A CA 1
ATOM 2571 C C . GLY A 1 331 ? 14.907 -2.988 -33.492 1.00 94.38 331 GLY A C 1
ATOM 2572 O O . GLY A 1 331 ? 15.119 -2.323 -32.477 1.00 94.38 331 GLY A O 1
ATOM 2573 N N . MET A 1 332 ? 15.741 -2.983 -34.535 1.00 97.00 332 MET A N 1
ATOM 2574 C CA . MET A 1 332 ? 16.976 -2.198 -34.535 1.00 97.00 332 MET A CA 1
ATOM 2575 C C . MET A 1 332 ? 16.685 -0.694 -34.573 1.00 97.00 332 MET A C 1
ATOM 2577 O O . MET A 1 332 ? 17.283 0.080 -33.824 1.00 97.00 332 MET A O 1
ATOM 2581 N N . MET A 1 333 ? 15.716 -0.277 -35.388 1.00 95.44 333 MET A N 1
ATOM 2582 C CA . MET A 1 333 ? 15.259 1.110 -35.434 1.00 95.44 333 MET A CA 1
ATOM 2583 C 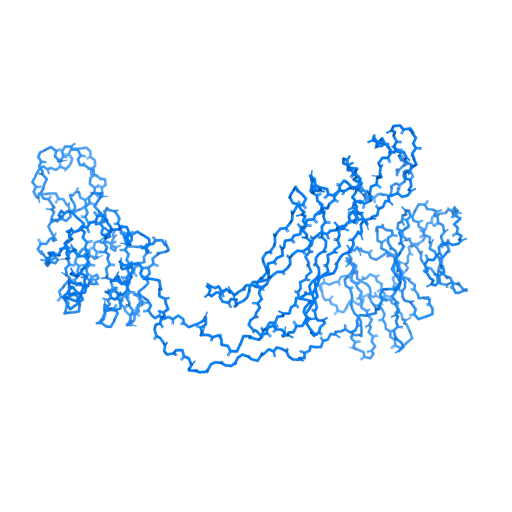C . MET A 1 333 ? 14.616 1.545 -34.116 1.00 95.44 333 MET A C 1
ATOM 2585 O O . MET A 1 333 ? 14.784 2.691 -33.700 1.00 95.44 333 MET A O 1
ATOM 2589 N N . GLU A 1 334 ? 13.931 0.637 -33.421 1.00 93.00 334 GLU A N 1
ATOM 2590 C CA . GLU A 1 334 ? 13.420 0.890 -32.075 1.00 93.00 334 GLU A CA 1
ATOM 2591 C C . GLU A 1 334 ? 14.548 1.040 -31.042 1.00 93.00 334 GLU A C 1
ATOM 2593 O O . GLU A 1 334 ? 14.479 1.936 -30.202 1.00 93.00 334 GLU A O 1
ATOM 2598 N N . ALA A 1 335 ? 15.608 0.224 -31.118 1.00 95.44 335 ALA A N 1
ATOM 2599 C CA . ALA A 1 335 ? 16.802 0.379 -30.281 1.00 95.44 335 ALA A CA 1
ATOM 2600 C C . ALA A 1 335 ? 17.481 1.736 -30.506 1.00 95.44 335 ALA A C 1
ATOM 2602 O O . ALA A 1 335 ? 17.726 2.467 -29.547 1.00 95.44 335 ALA A O 1
ATOM 2603 N N . ALA A 1 336 ? 17.728 2.102 -31.765 1.00 95.75 336 ALA A N 1
ATOM 2604 C CA . ALA A 1 336 ? 18.333 3.381 -32.127 1.00 95.75 336 ALA A CA 1
ATOM 2605 C C . ALA A 1 336 ? 17.463 4.577 -31.708 1.00 95.75 336 ALA A C 1
ATOM 2607 O O . ALA A 1 336 ? 17.971 5.545 -31.143 1.00 95.75 336 ALA A O 1
ATOM 2608 N N . GLY A 1 337 ? 16.148 4.486 -31.929 1.00 92.62 337 GLY A N 1
ATOM 2609 C CA . GLY A 1 337 ? 15.180 5.478 -31.468 1.00 92.62 337 GLY A CA 1
ATOM 2610 C C . GLY A 1 337 ? 15.242 5.643 -29.955 1.00 92.62 337 GLY A C 1
ATOM 2611 O O . GLY A 1 337 ? 15.588 6.720 -29.485 1.00 92.62 337 GLY A O 1
ATOM 2612 N N . SER A 1 338 ? 15.027 4.557 -29.205 1.00 92.62 338 SER A N 1
ATOM 2613 C CA . SER A 1 338 ? 15.083 4.538 -27.734 1.00 92.62 338 SER A CA 1
ATOM 2614 C C . SER A 1 338 ? 16.412 5.080 -27.180 1.00 92.62 338 SER A C 1
ATOM 2616 O O . SER A 1 338 ? 16.434 5.718 -26.129 1.00 92.62 338 SER A O 1
ATOM 2618 N N . LEU A 1 339 ? 17.529 4.862 -27.879 1.00 95.06 339 LEU A N 1
ATOM 2619 C CA . LEU A 1 339 ? 18.833 5.393 -27.488 1.00 95.06 339 LEU A CA 1
ATOM 2620 C C . LEU A 1 339 ? 18.920 6.915 -27.648 1.00 95.06 339 LEU A C 1
ATOM 2622 O O . LEU A 1 339 ? 19.321 7.602 -26.708 1.00 95.06 339 LEU A O 1
ATOM 2626 N N . PHE A 1 340 ? 18.557 7.433 -28.825 1.00 92.88 340 PHE A N 1
ATOM 2627 C CA . PHE A 1 340 ? 18.521 8.874 -29.101 1.00 92.88 340 PHE A CA 1
ATOM 2628 C C . PHE A 1 340 ? 17.653 9.604 -28.073 1.00 92.88 340 PHE A C 1
ATOM 2630 O O . PHE A 1 340 ? 18.028 10.618 -27.492 1.00 92.88 340 PHE A O 1
ATOM 2637 N N . GLU A 1 341 ? 16.497 9.014 -27.831 1.00 87.50 341 GLU A N 1
ATOM 2638 C CA . GLU A 1 341 ? 15.498 9.401 -26.863 1.00 87.50 341 GLU A CA 1
ATOM 2639 C C . GLU A 1 341 ? 16.062 9.536 -25.430 1.00 87.50 341 GLU A C 1
ATOM 2641 O O . GLU A 1 341 ? 15.915 10.590 -24.801 1.00 87.50 341 GLU A O 1
ATOM 2646 N N . ILE A 1 342 ? 16.762 8.508 -24.930 1.00 91.19 342 ILE A N 1
ATOM 2647 C CA . ILE A 1 342 ? 17.435 8.545 -23.620 1.00 91.19 342 ILE A CA 1
ATOM 2648 C C . ILE A 1 342 ? 18.546 9.601 -23.607 1.00 91.19 342 ILE A C 1
ATOM 2650 O O . ILE A 1 342 ? 18.647 10.365 -22.647 1.00 91.19 342 ILE A O 1
ATOM 2654 N N . MET A 1 343 ? 19.360 9.673 -24.665 1.00 91.75 343 MET A N 1
ATOM 2655 C CA . MET A 1 343 ? 20.449 10.648 -24.781 1.00 91.75 343 MET A CA 1
ATOM 2656 C C . MET A 1 343 ? 19.941 12.087 -24.682 1.00 91.75 343 MET A C 1
ATOM 2658 O O . MET A 1 343 ? 20.500 12.887 -23.935 1.00 91.75 343 MET A O 1
ATOM 2662 N N . ALA A 1 344 ? 18.838 12.400 -25.361 1.00 87.25 344 ALA A N 1
ATOM 2663 C CA . ALA A 1 344 ? 18.236 13.728 -25.353 1.00 87.25 344 ALA A CA 1
ATOM 2664 C C . ALA A 1 344 ? 17.587 14.103 -24.002 1.00 87.25 344 ALA A C 1
ATOM 2666 O O . ALA A 1 344 ? 16.987 15.173 -23.884 1.00 87.25 344 ALA A O 1
ATOM 2667 N N . GLY A 1 345 ? 17.653 13.230 -22.986 1.00 81.94 345 GLY A N 1
ATOM 2668 C CA . GLY A 1 345 ? 17.018 13.438 -21.684 1.00 81.94 345 GLY A CA 1
ATOM 2669 C C . GLY A 1 345 ? 15.489 13.442 -21.759 1.00 81.94 345 GLY A C 1
ATOM 2670 O O . GLY A 1 345 ? 14.815 13.891 -20.827 1.00 81.94 345 GLY A O 1
ATOM 2671 N N . MET A 1 346 ? 14.924 12.957 -22.866 1.00 77.56 346 MET A N 1
ATOM 2672 C CA . MET A 1 346 ? 13.486 12.898 -23.060 1.00 77.56 346 MET A CA 1
ATOM 2673 C C . MET A 1 346 ? 12.919 11.760 -22.205 1.00 77.56 346 MET A C 1
ATOM 2675 O O . MET A 1 346 ? 13.332 10.606 -22.290 1.00 77.56 346 MET A O 1
ATOM 2679 N N . LYS A 1 347 ? 11.942 12.075 -21.351 1.00 59.50 34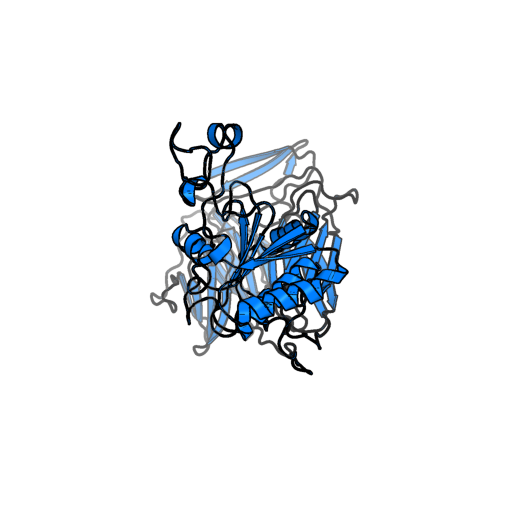7 LYS A N 1
ATOM 2680 C CA . LYS A 1 347 ? 11.129 11.064 -20.661 1.00 59.50 347 LYS A CA 1
ATOM 2681 C C . LYS A 1 347 ? 9.851 10.842 -21.466 1.00 59.50 347 LYS A C 1
ATOM 2683 O O . LYS A 1 347 ? 9.026 11.743 -21.563 1.00 59.50 347 LYS A O 1
ATOM 2688 N N . PHE A 1 348 ? 9.690 9.652 -22.039 1.00 53.84 348 PHE A N 1
ATOM 2689 C CA . PHE A 1 348 ? 8.614 9.365 -22.999 1.00 53.84 348 PHE A CA 1
ATOM 2690 C C . PHE A 1 348 ? 7.207 9.298 -22.395 1.00 53.84 348 PHE A C 1
ATOM 2692 O O . PHE A 1 348 ? 6.975 8.443 -21.535 1.00 53.84 348 PHE A O 1
ATOM 2699 N N . PRO A 1 349 ? 6.240 10.073 -22.932 1.00 45.22 349 PRO A N 1
ATOM 2700 C CA . PRO A 1 349 ? 4.952 9.557 -23.397 1.00 45.22 349 PRO A CA 1
ATOM 2701 C C . PRO A 1 349 ? 5.165 8.840 -24.741 1.00 45.22 349 PRO A C 1
ATOM 2703 O O . PRO A 1 349 ? 6.155 9.081 -25.419 1.00 45.22 349 PRO A O 1
ATOM 2706 N N . SER A 1 350 ? 4.316 7.908 -25.144 1.00 41.88 350 SER A N 1
ATOM 2707 C CA . SER A 1 350 ? 4.879 6.750 -25.843 1.00 41.88 350 SER A CA 1
ATOM 2708 C C . SER A 1 350 ? 3.993 6.242 -27.037 1.00 41.88 350 SER A C 1
ATOM 2710 O O . SER A 1 350 ? 2.863 6.699 -27.143 1.00 41.88 350 SER A O 1
ATOM 2712 N N . LYS A 1 351 ? 4.540 5.461 -28.016 1.00 37.22 351 LYS A N 1
ATOM 2713 C CA . LYS A 1 351 ? 3.947 4.500 -29.038 1.00 37.22 351 LYS A CA 1
ATOM 2714 C C . LYS A 1 351 ? 2.494 4.573 -29.627 1.00 37.22 351 LYS A C 1
ATOM 2716 O O . LYS A 1 351 ? 2.189 5.369 -30.493 1.00 37.22 351 LYS A O 1
ATOM 2721 N N . ASN A 1 352 ? 1.634 3.575 -29.327 1.00 40.75 352 ASN A N 1
ATOM 2722 C CA . ASN A 1 352 ? 0.162 3.482 -29.475 1.00 40.75 352 ASN A CA 1
ATOM 2723 C C . ASN A 1 352 ? -0.549 4.848 -29.546 1.00 40.75 352 ASN A C 1
ATOM 2725 O O . ASN A 1 352 ? -0.440 5.726 -28.686 1.00 40.75 352 ASN A O 1
ATOM 2729 N N . LYS A 1 353 ? -1.443 4.952 -30.526 1.00 41.22 353 LYS A N 1
ATOM 2730 C CA . LYS A 1 353 ? -2.533 5.914 -30.450 1.00 41.22 353 LYS A CA 1
ATOM 2731 C C . LYS A 1 353 ? -3.282 5.655 -29.150 1.00 41.22 353 LYS A C 1
ATOM 2733 O O . LYS A 1 353 ? -3.933 4.622 -28.991 1.00 41.22 353 LYS A O 1
ATOM 2738 N N . VAL A 1 354 ? -3.171 6.594 -28.216 1.00 43.62 354 VAL A N 1
ATOM 2739 C CA . VAL A 1 354 ? -4.089 6.670 -27.085 1.00 43.62 354 VAL A CA 1
ATOM 2740 C C . VAL A 1 354 ? -5.490 6.645 -27.694 1.00 43.62 354 VAL A C 1
ATOM 2742 O O . VAL A 1 354 ? -5.707 7.367 -28.675 1.00 43.62 354 VAL A O 1
ATOM 2745 N N . PRO A 1 355 ? -6.437 5.832 -27.194 1.00 43.22 355 PRO A N 1
ATOM 2746 C CA . PRO A 1 355 ? -7.815 5.977 -27.619 1.00 43.22 355 PRO A CA 1
ATOM 2747 C C . PRO A 1 355 ? -8.173 7.461 -27.524 1.00 43.22 355 PRO A C 1
ATOM 2749 O O . PRO A 1 355 ? -8.058 8.059 -26.452 1.00 43.22 355 PRO A O 1
ATOM 2752 N N . VAL A 1 356 ? -8.555 8.059 -28.662 1.00 49.44 356 VAL A N 1
ATOM 2753 C CA . VAL A 1 356 ? -8.899 9.493 -28.776 1.00 49.44 356 VAL A CA 1
ATOM 2754 C C . VAL A 1 356 ? -9.927 9.869 -27.703 1.00 49.44 356 VAL A C 1
ATOM 2756 O O . VAL A 1 356 ? -9.993 11.010 -27.244 1.00 49.44 356 VAL A O 1
ATOM 2759 N N . ARG A 1 357 ? -10.706 8.872 -27.263 1.00 51.22 357 ARG A N 1
ATOM 2760 C CA . ARG A 1 357 ? -11.577 8.906 -26.097 1.00 51.22 357 ARG A CA 1
ATOM 2761 C C . ARG A 1 357 ? -11.436 7.595 -25.320 1.00 51.22 357 ARG A C 1
ATOM 2763 O O . ARG A 1 357 ? -11.800 6.540 -25.825 1.00 51.22 357 ARG A O 1
ATOM 2770 N N . SER A 1 358 ? -10.955 7.661 -24.086 1.00 56.84 358 SER A N 1
ATOM 2771 C CA . SER A 1 358 ? -11.197 6.642 -23.063 1.00 56.84 358 SER A CA 1
ATOM 2772 C C . SER A 1 358 ? -12.247 7.201 -22.105 1.00 56.84 358 SER A C 1
ATOM 2774 O O . SER A 1 358 ? -12.171 8.365 -21.711 1.00 56.84 358 SER A O 1
ATOM 2776 N N . ASN A 1 359 ? -13.258 6.405 -21.760 1.00 63.53 359 ASN A N 1
ATOM 2777 C CA . ASN A 1 359 ? -14.253 6.809 -20.773 1.00 63.53 359 ASN A CA 1
ATOM 2778 C C . ASN A 1 359 ? -14.198 5.841 -19.597 1.00 63.53 359 ASN A C 1
ATOM 2780 O O . ASN A 1 359 ? -14.538 4.668 -19.739 1.00 63.53 359 ASN A O 1
ATOM 2784 N N . ILE A 1 360 ? -13.756 6.334 -18.445 1.00 68.19 360 ILE A N 1
ATOM 2785 C CA . ILE A 1 360 ? -13.831 5.596 -17.188 1.00 68.19 360 ILE A CA 1
ATOM 2786 C C . ILE A 1 360 ? -15.075 6.095 -16.472 1.00 68.19 360 ILE A C 1
ATOM 2788 O O . ILE A 1 360 ? -15.182 7.274 -16.132 1.00 68.19 360 ILE A O 1
ATOM 2792 N N . LYS A 1 361 ? -16.032 5.193 -16.257 1.00 79.06 361 LYS A N 1
ATOM 2793 C CA . LYS A 1 361 ? -17.197 5.495 -15.431 1.00 79.06 361 LYS A CA 1
ATOM 2794 C C . LYS A 1 361 ? -16.791 5.356 -13.968 1.00 79.06 361 LYS A C 1
ATOM 2796 O O . LYS A 1 361 ? -16.311 4.303 -13.554 1.00 79.06 361 LYS A O 1
ATOM 2801 N N . ALA A 1 362 ? -16.980 6.425 -13.203 1.00 82.81 362 ALA A N 1
ATOM 2802 C CA . ALA A 1 362 ? -16.891 6.352 -11.754 1.00 82.81 362 ALA A CA 1
ATOM 2803 C C . ALA A 1 362 ? -17.972 5.408 -11.212 1.00 82.81 362 ALA A C 1
ATOM 2805 O O . ALA A 1 362 ? -19.049 5.288 -11.803 1.00 82.81 362 ALA A O 1
ATOM 2806 N N . ALA A 1 363 ? -17.701 4.773 -10.075 1.00 84.06 363 ALA A N 1
ATOM 2807 C CA . ALA A 1 363 ? -18.734 4.060 -9.341 1.00 84.06 363 ALA A CA 1
ATOM 2808 C C . ALA A 1 363 ? -19.867 5.031 -8.960 1.00 84.06 363 ALA A C 1
ATOM 2810 O O . ALA A 1 363 ? -19.618 6.078 -8.359 1.00 84.06 363 ALA A O 1
ATOM 2811 N N . ILE A 1 364 ? -21.101 4.674 -9.321 1.00 88.00 364 ILE A N 1
ATOM 2812 C CA . ILE A 1 364 ? -22.323 5.442 -9.019 1.00 88.00 364 ILE A CA 1
ATOM 2813 C C . ILE A 1 364 ? -23.202 4.761 -7.967 1.00 88.00 364 ILE A C 1
ATOM 2815 O O . ILE A 1 364 ? -24.079 5.398 -7.393 1.00 88.00 364 ILE A O 1
ATOM 2819 N N . GLU A 1 365 ? -22.949 3.484 -7.689 1.00 87.88 365 GLU A N 1
ATOM 2820 C CA . GLU A 1 365 ? -23.706 2.684 -6.737 1.00 87.88 365 GLU A CA 1
ATOM 2821 C C . GLU A 1 365 ? -22.763 1.783 -5.936 1.00 87.88 365 GLU A C 1
ATOM 2823 O O . GLU A 1 365 ? -21.724 1.339 -6.431 1.00 87.88 365 GLU A O 1
ATOM 2828 N N . ALA A 1 366 ? -23.119 1.537 -4.676 1.00 83.81 366 ALA A N 1
ATOM 2829 C CA . ALA A 1 366 ? -22.444 0.573 -3.829 1.00 83.81 366 ALA A CA 1
ATOM 2830 C C . ALA A 1 366 ? -23.455 -0.167 -2.953 1.00 83.81 366 ALA A C 1
ATOM 2832 O O . ALA A 1 366 ? -24.267 0.447 -2.259 1.00 83.81 366 ALA A O 1
ATOM 2833 N N . THR A 1 367 ? -23.350 -1.496 -2.923 1.00 76.38 367 THR A N 1
ATOM 2834 C CA . THR A 1 367 ? -24.091 -2.312 -1.959 1.00 76.38 367 THR A CA 1
ATOM 2835 C C . THR A 1 367 ? -23.322 -2.325 -0.645 1.00 76.38 367 THR A C 1
ATOM 2837 O O . THR A 1 367 ? -22.267 -2.945 -0.534 1.00 76.38 367 THR A O 1
ATOM 2840 N N . ILE A 1 368 ? -23.832 -1.618 0.363 1.00 69.88 368 ILE A N 1
ATOM 2841 C CA . ILE A 1 368 ? -23.257 -1.626 1.710 1.00 69.88 368 ILE A CA 1
ATOM 2842 C C . ILE A 1 368 ? -24.106 -2.561 2.571 1.00 69.88 368 ILE A C 1
ATOM 2844 O O . ILE A 1 368 ? -25.261 -2.222 2.855 1.00 69.88 368 ILE A O 1
ATOM 2848 N N . PRO A 1 369 ? -23.561 -3.700 3.041 1.00 64.56 369 PRO A N 1
ATOM 2849 C CA . PRO A 1 369 ? -24.249 -4.531 4.017 1.00 64.56 369 PRO A CA 1
ATOM 2850 C C . PRO A 1 369 ? -24.630 -3.673 5.224 1.00 64.56 369 PRO A C 1
ATOM 2852 O O . PRO A 1 369 ? -23.782 -2.990 5.814 1.00 64.56 369 PRO A O 1
ATOM 2855 N N . ARG A 1 370 ? -25.917 -3.661 5.584 1.00 67.44 370 ARG A N 1
ATOM 2856 C CA . ARG A 1 370 ? -26.397 -2.883 6.730 1.00 67.44 370 ARG A CA 1
ATOM 2857 C C . ARG A 1 370 ? -25.785 -3.457 8.004 1.00 67.44 370 ARG A C 1
ATOM 2859 O O . ARG A 1 370 ? -26.185 -4.515 8.469 1.00 67.44 370 ARG A O 1
ATOM 2866 N N . LYS A 1 371 ? -24.835 -2.733 8.598 1.00 74.38 371 LYS A N 1
ATOM 2867 C CA . LYS A 1 371 ? -24.321 -3.053 9.933 1.00 74.38 371 LYS A CA 1
ATOM 2868 C C . LYS A 1 371 ? -25.324 -2.551 10.986 1.00 74.38 371 LYS A C 1
ATOM 2870 O O . LYS A 1 371 ? -25.685 -1.371 10.930 1.00 74.38 371 LYS A O 1
ATOM 2875 N N . PRO A 1 372 ? -25.767 -3.389 11.939 1.00 77.25 372 PRO A N 1
ATOM 2876 C CA . PRO A 1 372 ? -26.440 -2.954 13.154 1.00 77.25 372 PRO A CA 1
ATOM 2877 C C . PRO A 1 372 ? -25.644 -1.816 13.798 1.00 77.25 372 PRO A C 1
ATOM 2879 O O . PRO A 1 372 ? -24.422 -1.945 13.961 1.00 77.25 372 PRO A O 1
ATOM 2882 N N . PRO A 1 373 ? -26.279 -0.685 14.139 1.00 85.19 373 PRO A N 1
ATOM 2883 C CA . PRO A 1 373 ? -25.571 0.387 14.813 1.00 85.19 373 PRO A CA 1
ATOM 2884 C C . PRO A 1 373 ? -25.118 -0.099 16.194 1.00 85.19 373 PRO A C 1
ATOM 2886 O O . PRO A 1 373 ? -25.891 -0.722 16.927 1.00 85.19 373 PRO A O 1
ATOM 2889 N N . LEU A 1 374 ? -23.857 0.191 16.532 1.00 89.94 374 LEU A N 1
ATOM 2890 C CA . LEU A 1 374 ? -23.373 0.119 17.908 1.00 89.94 374 LEU A CA 1
ATOM 2891 C C . LEU A 1 374 ? -24.097 1.217 18.691 1.00 89.94 374 LEU A C 1
ATOM 2893 O O . LEU A 1 374 ? -23.969 2.393 18.354 1.00 89.94 374 LEU A O 1
ATOM 2897 N N . MET A 1 375 ? -24.876 0.825 19.689 1.00 93.81 375 MET A N 1
ATOM 2898 C CA . MET A 1 375 ? -25.697 1.731 20.487 1.00 93.81 375 MET A CA 1
ATOM 2899 C C . MET A 1 375 ? -24.905 2.313 21.645 1.00 93.81 375 MET A C 1
ATOM 2901 O O . MET A 1 375 ? -24.939 3.517 21.874 1.00 93.81 375 MET A O 1
ATOM 2905 N N . TRP A 1 376 ? -24.166 1.455 22.340 1.00 93.88 376 TRP A N 1
ATOM 2906 C CA . TRP A 1 376 ? -23.279 1.839 23.423 1.00 93.88 376 TRP A CA 1
ATOM 2907 C C . TRP A 1 376 ? -22.148 0.823 23.567 1.00 93.88 376 TRP A C 1
ATOM 2909 O O . TRP A 1 376 ? -22.230 -0.316 23.093 1.00 93.88 376 TRP A O 1
ATOM 2919 N N . LYS A 1 377 ? -21.076 1.284 24.210 1.00 93.56 377 LYS A N 1
ATOM 2920 C CA . LYS A 1 377 ? -19.895 0.510 24.581 1.00 93.56 377 LYS A CA 1
ATOM 2921 C C . LYS A 1 377 ? -19.597 0.786 26.053 1.00 93.56 377 LYS A C 1
ATOM 2923 O O . LYS A 1 377 ? -19.624 1.947 26.457 1.00 93.56 377 LYS A O 1
ATOM 2928 N N . LYS A 1 378 ? -19.293 -0.254 26.829 1.00 92.75 378 LYS A N 1
ATOM 2929 C CA . LYS A 1 378 ? -18.861 -0.134 28.227 1.00 92.75 378 LYS A CA 1
ATOM 2930 C C . LYS A 1 378 ? -17.638 -1.011 28.469 1.00 92.75 378 LYS A C 1
ATOM 2932 O O . LYS A 1 378 ? -17.548 -2.076 27.880 1.00 92.75 378 LYS A O 1
ATOM 2937 N N . VAL A 1 379 ? -16.710 -0.559 29.303 1.00 90.06 379 VAL A N 1
ATOM 2938 C CA . VAL A 1 379 ? -15.554 -1.351 29.745 1.00 90.06 379 VAL A CA 1
ATOM 2939 C C . VAL A 1 379 ? -15.821 -1.772 31.185 1.00 90.06 379 VAL A C 1
ATOM 2941 O O . VAL A 1 379 ? -16.153 -0.917 32.008 1.00 90.06 379 VAL A O 1
ATOM 2944 N N . LEU A 1 380 ? -15.716 -3.066 31.475 1.00 89.12 380 LEU A N 1
ATOM 2945 C CA . LEU A 1 380 ? -15.760 -3.607 32.833 1.00 89.12 380 LEU A CA 1
ATOM 2946 C C . LEU A 1 380 ? -14.348 -3.822 33.395 1.00 89.12 380 LEU A C 1
ATOM 2948 O O . LEU A 1 380 ? -13.350 -3.720 32.681 1.00 89.12 380 LEU A O 1
ATOM 2952 N N . ALA A 1 381 ? -14.262 -4.105 34.695 1.00 84.62 381 ALA A N 1
ATOM 2953 C CA . ALA A 1 381 ? -12.984 -4.351 35.357 1.00 84.62 381 ALA A CA 1
ATOM 2954 C C . ALA A 1 381 ? -12.324 -5.676 34.929 1.00 84.62 381 ALA A C 1
ATOM 2956 O O . ALA A 1 381 ? -11.097 -5.758 34.880 1.00 84.62 381 ALA A O 1
ATOM 2957 N N . ASP A 1 382 ? -13.111 -6.683 34.560 1.00 84.69 382 ASP A N 1
ATOM 2958 C CA . ASP A 1 382 ? -12.623 -7.920 33.951 1.00 84.69 382 ASP A CA 1
ATOM 2959 C C . ASP A 1 382 ? -13.606 -8.394 32.867 1.00 84.69 382 ASP A C 1
ATOM 2961 O O . ASP A 1 382 ? -14.663 -7.788 32.662 1.00 84.69 382 ASP A O 1
ATOM 2965 N N . TYR A 1 383 ? -13.262 -9.447 32.128 1.00 88.00 383 TYR A N 1
ATOM 2966 C CA . TYR A 1 383 ? -14.151 -9.987 31.106 1.00 88.00 383 TYR A CA 1
ATOM 2967 C C . TYR A 1 383 ? -15.349 -10.713 31.707 1.00 88.00 383 TYR A C 1
ATOM 2969 O O . TYR A 1 383 ? -15.272 -11.349 32.763 1.00 88.00 383 TYR A O 1
ATOM 2977 N N . ALA A 1 384 ? -16.469 -10.631 30.990 1.00 90.81 384 ALA A N 1
ATOM 2978 C CA . ALA A 1 384 ? -17.678 -11.336 31.367 1.00 90.81 384 ALA A CA 1
ATOM 2979 C C . ALA A 1 384 ? -17.475 -12.842 31.197 1.00 90.81 384 ALA A C 1
ATOM 2981 O O . ALA A 1 384 ? -17.095 -13.296 30.117 1.00 90.81 384 ALA A O 1
ATOM 2982 N N . VAL A 1 385 ? -17.775 -13.604 32.239 1.00 90.06 385 VAL A N 1
ATOM 2983 C CA . VAL A 1 385 ? -17.860 -15.070 32.195 1.00 90.06 38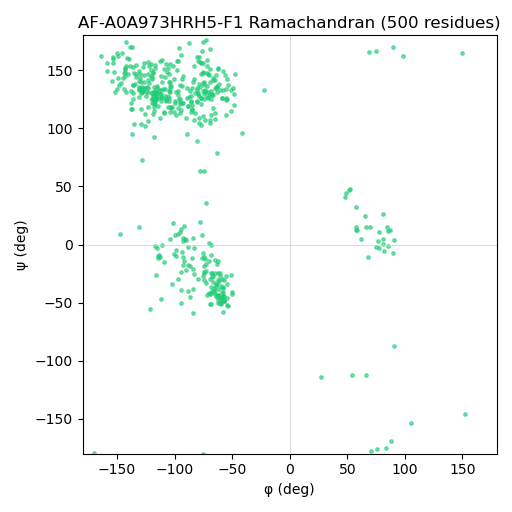5 VAL A CA 1
ATOM 2984 C C . VAL A 1 385 ? -19.292 -15.534 31.959 1.00 90.06 385 VAL A C 1
ATOM 2986 O O . VAL A 1 385 ? -19.511 -16.622 31.434 1.00 90.06 385 VAL A O 1
ATOM 2989 N N . LYS A 1 386 ? -20.267 -14.689 32.303 1.00 89.50 386 LYS A N 1
ATOM 2990 C CA . LYS A 1 386 ? -21.687 -14.963 32.121 1.00 89.50 386 LYS A CA 1
ATOM 2991 C C . LYS A 1 386 ? -22.449 -13.670 31.871 1.00 89.50 386 LYS A C 1
ATOM 2993 O O . LYS A 1 386 ? -22.149 -12.625 32.447 1.00 89.50 386 LYS A O 1
ATOM 2998 N N . MET A 1 387 ? -23.446 -13.756 30.998 1.00 91.62 387 MET A N 1
ATOM 2999 C CA . MET A 1 387 ? -24.384 -12.677 30.723 1.00 91.62 387 MET A CA 1
ATOM 3000 C C . MET A 1 387 ? -25.795 -13.233 30.646 1.00 91.62 387 MET A C 1
ATOM 3002 O O . MET A 1 387 ? -26.019 -14.259 30.010 1.00 91.62 387 MET A O 1
ATOM 3006 N N . GLN A 1 388 ? -26.741 -12.526 31.252 1.00 91.25 388 GLN A N 1
ATOM 3007 C CA . GLN A 1 388 ? -28.159 -12.835 31.133 1.00 91.25 388 GLN A CA 1
ATOM 3008 C C . GLN A 1 388 ? -28.978 -11.551 31.085 1.00 91.25 388 GLN A C 1
ATOM 3010 O O . GLN A 1 388 ? -28.635 -10.554 31.717 1.00 91.25 388 GLN A O 1
ATOM 3015 N N . SER A 1 389 ? -30.061 -11.569 30.316 1.00 88.50 389 SER A N 1
ATOM 3016 C CA . SER A 1 389 ? -31.053 -10.499 30.325 1.00 88.50 389 SER A CA 1
ATOM 3017 C C . SER A 1 389 ? -32.188 -10.879 31.265 1.00 88.50 389 SER A C 1
ATOM 3019 O O . SER A 1 389 ? -32.810 -11.919 31.070 1.00 88.50 389 SER A O 1
ATOM 3021 N N . LEU A 1 390 ? -32.483 -10.019 32.234 1.00 88.44 390 LEU A N 1
ATOM 3022 C CA . LEU A 1 390 ? -33.573 -10.176 33.194 1.00 88.44 390 LEU A CA 1
ATOM 3023 C C . LEU A 1 390 ? -34.266 -8.822 33.366 1.00 88.44 390 LEU A C 1
ATOM 3025 O O . LEU A 1 390 ? -33.583 -7.816 33.508 1.00 88.44 390 LEU A O 1
ATOM 3029 N N . ASP A 1 391 ? -35.596 -8.774 33.298 1.00 87.88 391 ASP A N 1
ATOM 3030 C CA . ASP A 1 391 ? -36.406 -7.579 33.602 1.00 87.88 391 ASP A CA 1
ATOM 3031 C C . ASP A 1 391 ? -35.936 -6.268 32.942 1.00 87.88 391 ASP A C 1
ATOM 3033 O O . ASP A 1 391 ? -35.920 -5.193 33.539 1.00 87.88 391 ASP A O 1
ATOM 3037 N N . GLY A 1 392 ? -35.530 -6.339 31.672 1.00 88.81 392 GLY A N 1
ATOM 3038 C CA . GLY A 1 392 ? -35.102 -5.155 30.921 1.00 88.81 392 GLY A CA 1
ATOM 3039 C C . GLY A 1 392 ? -33.661 -4.700 31.194 1.00 88.81 392 GLY A C 1
ATOM 3040 O O . GLY A 1 392 ? -33.233 -3.685 30.636 1.00 88.81 392 GLY A O 1
ATOM 3041 N N . VAL A 1 393 ? -32.905 -5.451 31.996 1.00 93.19 393 VAL A N 1
ATOM 3042 C CA . VAL A 1 393 ? -31.500 -5.189 32.319 1.00 93.19 393 VAL A CA 1
ATOM 3043 C C . VAL A 1 393 ? -30.624 -6.378 31.948 1.00 93.19 393 VAL A C 1
ATOM 3045 O O . VAL A 1 393 ? -31.082 -7.512 31.824 1.00 93.19 393 VAL A O 1
ATOM 3048 N N . VAL A 1 394 ? -29.340 -6.115 31.743 1.00 93.69 394 VAL A N 1
ATOM 3049 C CA . VAL A 1 394 ? -28.334 -7.150 31.531 1.00 93.69 394 VAL A CA 1
ATOM 3050 C C . VAL A 1 394 ? -27.522 -7.317 32.794 1.00 93.69 394 VAL A C 1
ATOM 3052 O O . VAL A 1 394 ? -26.843 -6.387 33.224 1.00 93.69 394 VAL A O 1
ATOM 3055 N N . GLN A 1 395 ? -27.577 -8.515 33.357 1.00 94.56 395 GLN A N 1
ATOM 3056 C CA . GLN A 1 395 ? -26.682 -8.937 34.416 1.00 94.56 395 GLN A CA 1
ATOM 3057 C C . GLN A 1 395 ? -25.427 -9.538 33.794 1.00 94.56 395 GLN A C 1
ATOM 3059 O O . GLN A 1 395 ? -25.503 -10.425 32.939 1.00 94.56 395 GLN A O 1
ATOM 3064 N N . VAL A 1 396 ? -24.275 -9.027 34.211 1.00 93.69 396 VAL A N 1
ATOM 3065 C CA . VAL A 1 396 ? -22.962 -9.461 33.746 1.00 93.69 396 VAL A CA 1
ATOM 3066 C C . VAL A 1 396 ? -22.151 -9.901 34.94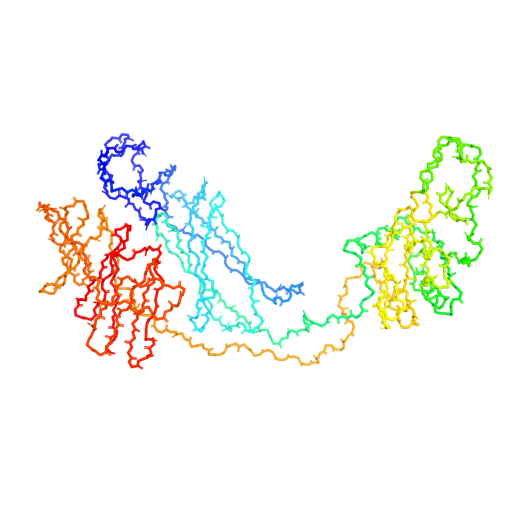4 1.00 93.69 396 VAL A C 1
ATOM 3068 O O . VAL A 1 396 ? -21.866 -9.087 35.815 1.00 93.69 396 VAL A O 1
ATOM 3071 N N . GLU A 1 397 ? -21.753 -11.165 34.967 1.00 92.81 397 GLU A N 1
ATOM 3072 C CA . GLU A 1 397 ? -20.796 -11.668 35.947 1.00 92.81 397 GLU A CA 1
ATOM 3073 C C . GLU A 1 397 ? -19.411 -11.661 35.303 1.00 92.81 397 GLU A C 1
ATOM 3075 O O . GLU A 1 397 ? -19.231 -12.177 34.192 1.00 92.81 397 GLU A O 1
ATOM 3080 N N . THR A 1 398 ? -18.436 -11.065 35.974 1.00 90.31 398 THR A N 1
ATOM 3081 C CA . THR A 1 398 ? -17.046 -10.991 35.524 1.00 90.31 398 THR A CA 1
ATOM 3082 C C . THR A 1 398 ? -16.165 -11.960 36.295 1.00 90.31 398 THR A C 1
ATOM 3084 O O . THR A 1 398 ? -16.475 -12.355 37.418 1.00 90.31 398 THR A O 1
ATOM 3087 N N . LYS A 1 399 ? -15.046 -12.356 35.683 1.00 85.62 399 LYS A N 1
ATOM 3088 C CA . LYS A 1 399 ? -14.118 -13.334 36.269 1.00 85.62 399 LYS A CA 1
ATOM 3089 C C . LYS A 1 399 ? -13.484 -12.888 37.592 1.00 85.62 399 LYS A C 1
ATOM 3091 O O . LYS A 1 399 ? -13.080 -13.734 38.385 1.00 85.62 399 LYS A O 1
ATOM 3096 N N . ASP A 1 400 ? -13.404 -11.584 37.840 1.00 83.31 400 ASP A N 1
ATOM 3097 C CA . ASP A 1 400 ? -12.939 -11.014 39.108 1.00 83.31 400 ASP A CA 1
ATOM 3098 C C . ASP A 1 400 ? -13.988 -11.092 40.236 1.00 83.31 400 ASP A C 1
ATOM 3100 O O . ASP A 1 400 ? -13.769 -10.524 41.305 1.00 83.31 400 ASP A O 1
ATOM 3104 N N . GLY A 1 401 ? -15.108 -11.796 40.022 1.00 86.12 401 GLY A N 1
ATOM 3105 C CA . GLY A 1 401 ? -16.128 -12.044 41.040 1.00 86.12 401 GLY A CA 1
ATOM 3106 C C . GLY A 1 401 ? -17.104 -10.886 41.237 1.00 86.12 401 GLY A C 1
ATOM 3107 O O . GLY A 1 401 ? -17.649 -10.729 42.327 1.00 86.12 401 GLY A O 1
ATOM 3108 N N . ARG A 1 402 ? -17.328 -10.045 40.220 1.00 89.12 402 ARG A N 1
ATOM 3109 C CA . ARG A 1 402 ? -18.303 -8.942 40.283 1.00 89.12 402 ARG A CA 1
ATOM 3110 C C . ARG A 1 402 ? -19.530 -9.222 39.419 1.00 89.12 402 ARG A C 1
ATOM 3112 O O . ARG A 1 402 ? -19.422 -9.783 38.333 1.00 89.12 402 ARG A O 1
ATOM 3119 N N . ALA A 1 403 ? -20.696 -8.788 39.888 1.00 92.19 403 ALA A N 1
ATOM 3120 C CA . ALA A 1 403 ? -21.947 -8.730 39.138 1.00 92.19 403 ALA A CA 1
ATOM 3121 C C . ALA A 1 403 ? -22.272 -7.276 38.801 1.00 92.19 403 ALA A C 1
ATOM 3123 O O . ALA A 1 403 ? -22.381 -6.439 39.692 1.00 92.19 403 ALA A O 1
ATOM 3124 N N . TYR A 1 404 ? -22.502 -6.981 37.527 1.00 94.00 404 TYR A N 1
ATOM 3125 C CA . TYR A 1 404 ? -22.948 -5.677 37.048 1.00 94.00 404 TYR A CA 1
ATOM 3126 C C . TYR A 1 404 ? -24.374 -5.775 36.526 1.00 94.00 404 TYR A C 1
ATOM 3128 O O . TYR A 1 404 ? -24.670 -6.656 35.723 1.00 94.00 404 TYR A O 1
ATOM 3136 N N . SER A 1 405 ? -25.240 -4.839 36.915 1.00 94.56 405 SER A N 1
ATOM 3137 C CA . SER A 1 405 ? -26.536 -4.640 36.255 1.00 94.56 405 SER A CA 1
ATOM 3138 C C . SER A 1 405 ? -26.461 -3.433 35.328 1.00 94.56 405 SER A C 1
ATOM 3140 O O . SER A 1 405 ? -26.189 -2.312 35.771 1.00 94.56 405 SER A O 1
ATOM 3142 N N . ILE A 1 406 ? -26.678 -3.681 34.037 1.00 94.50 406 ILE A N 1
ATOM 3143 C CA . ILE A 1 406 ? -26.534 -2.703 32.960 1.00 94.50 406 ILE A CA 1
ATOM 3144 C C . ILE A 1 406 ? -27.892 -2.477 32.298 1.00 94.50 406 ILE A C 1
ATOM 3146 O O . ILE A 1 406 ? -28.523 -3.421 31.823 1.00 94.50 406 ILE A O 1
ATOM 3150 N N . ASP A 1 407 ? -28.349 -1.228 32.246 1.00 92.25 407 ASP A N 1
ATOM 3151 C CA . ASP A 1 407 ? -29.600 -0.881 31.569 1.00 92.25 407 ASP A CA 1
ATOM 3152 C C . ASP A 1 407 ? -29.463 -0.892 30.028 1.00 92.25 407 ASP A C 1
ATOM 3154 O O . ASP A 1 407 ? -28.378 -1.022 29.451 1.00 92.25 407 ASP A O 1
ATOM 3158 N N . TYR A 1 408 ? -30.576 -0.700 29.316 1.00 89.50 408 TYR A N 1
ATOM 3159 C CA . TYR A 1 408 ? -30.579 -0.645 27.848 1.00 89.50 408 TYR A CA 1
ATOM 3160 C C . TYR A 1 408 ? -29.797 0.543 27.255 1.00 89.50 408 TYR A C 1
ATOM 3162 O O . TYR A 1 408 ? -29.548 0.554 26.043 1.00 89.50 408 TYR A O 1
ATOM 3170 N N . LYS A 1 409 ? -29.424 1.544 28.065 1.00 91.19 409 LYS A N 1
ATOM 3171 C CA . LYS A 1 409 ? -28.601 2.699 27.676 1.00 91.19 409 LYS A CA 1
ATOM 3172 C C . LYS A 1 409 ? -27.107 2.467 27.944 1.00 91.19 409 LYS A C 1
ATOM 3174 O O . LYS A 1 409 ? -26.300 3.283 27.507 1.00 91.19 409 LYS A O 1
ATOM 3179 N N . GLY A 1 410 ? -26.736 1.363 28.596 1.00 91.75 410 GLY A N 1
ATOM 3180 C CA . GLY A 1 410 ? -25.356 1.048 28.961 1.00 91.75 410 GLY A CA 1
ATOM 3181 C C . GLY A 1 410 ? -24.924 1.632 30.311 1.00 91.75 410 GLY A C 1
ATOM 3182 O O . GLY A 1 410 ? -23.726 1.643 30.611 1.00 91.75 410 GLY A O 1
ATOM 3183 N N . ASN A 1 411 ? -25.862 2.132 31.121 1.00 93.38 411 ASN A N 1
ATOM 3184 C CA . ASN A 1 411 ? -25.568 2.618 32.464 1.00 93.38 411 ASN A CA 1
ATOM 3185 C C . ASN A 1 411 ? -25.458 1.438 33.423 1.00 93.38 411 ASN A C 1
ATOM 3187 O O . ASN A 1 411 ? -26.345 0.588 33.482 1.00 93.38 411 ASN A O 1
ATOM 3191 N N . ILE A 1 412 ? -24.378 1.424 34.199 1.00 92.06 412 ILE A N 1
ATOM 3192 C CA . ILE A 1 412 ? -24.222 0.514 35.331 1.00 92.06 412 ILE A CA 1
ATOM 3193 C C . ILE A 1 412 ? -24.909 1.188 36.516 1.00 92.06 412 ILE A C 1
ATOM 3195 O O . ILE A 1 412 ? -24.465 2.255 36.934 1.00 92.06 412 ILE A O 1
ATOM 3199 N N . PHE A 1 413 ? -25.981 0.592 37.032 1.00 89.88 413 PHE A N 1
ATOM 3200 C CA . PHE A 1 413 ? -26.726 1.145 38.174 1.00 89.88 413 PHE A CA 1
ATOM 3201 C C . PHE A 1 413 ? -26.622 0.278 39.434 1.00 89.88 413 PHE A C 1
ATOM 3203 O O . PHE A 1 413 ? -27.027 0.708 40.510 1.00 89.88 413 PHE A O 1
ATOM 3210 N N . ARG A 1 414 ? -26.059 -0.931 39.318 1.00 90.12 414 ARG A N 1
ATOM 3211 C CA . ARG A 1 414 ? -25.769 -1.811 40.452 1.00 90.12 414 ARG A CA 1
ATOM 3212 C C . ARG A 1 414 ? -24.504 -2.619 40.189 1.00 90.12 414 ARG A C 1
ATOM 3214 O O . ARG A 1 414 ? -24.299 -3.089 39.065 1.00 90.12 414 ARG A O 1
ATOM 3221 N N . MET A 1 415 ? -23.679 -2.758 41.223 1.00 89.94 415 MET A N 1
ATOM 3222 C CA . MET A 1 415 ? -22.468 -3.570 41.224 1.00 89.94 415 MET A CA 1
ATOM 3223 C C . MET A 1 415 ? -22.380 -4.326 42.552 1.00 89.94 415 MET A C 1
ATOM 3225 O O . MET A 1 415 ? -22.242 -3.690 43.593 1.00 89.94 415 MET A O 1
ATOM 3229 N N . ASP A 1 416 ? -22.434 -5.653 42.496 1.00 89.31 416 ASP A N 1
ATOM 3230 C CA . ASP A 1 416 ? -22.356 -6.530 43.667 1.00 89.31 416 ASP A CA 1
ATOM 3231 C C . ASP A 1 416 ? -21.107 -7.422 43.583 1.00 89.31 416 ASP A C 1
ATOM 3233 O O . ASP A 1 416 ? -20.633 -7.744 42.490 1.00 89.31 416 ASP A O 1
ATOM 3237 N N . ALA A 1 417 ? -20.570 -7.838 44.729 1.00 85.38 417 ALA A N 1
ATOM 3238 C CA . ALA A 1 417 ? -19.592 -8.922 44.787 1.00 85.38 417 ALA A CA 1
ATOM 3239 C C . ALA A 1 417 ? -20.324 -10.273 44.784 1.00 85.38 417 ALA A C 1
ATOM 3241 O O . ALA A 1 417 ? -21.379 -10.405 45.402 1.00 85.38 417 ALA A O 1
ATOM 3242 N N . ILE A 1 418 ? -19.770 -11.268 44.096 1.00 83.94 418 ILE A N 1
ATOM 3243 C CA . ILE A 1 418 ? -20.308 -12.628 44.032 1.00 83.94 418 ILE A CA 1
ATOM 3244 C C . ILE A 1 418 ? -19.290 -13.581 44.659 1.00 83.94 418 ILE A C 1
ATOM 3246 O O . ILE A 1 418 ? -18.116 -13.570 44.288 1.00 83.94 418 ILE A O 1
ATOM 3250 N N . GLU A 1 419 ? -19.743 -14.445 45.564 1.00 69.62 419 GLU A N 1
ATOM 3251 C CA . GLU A 1 419 ? -18.957 -15.572 46.066 1.00 69.62 419 GLU A CA 1
ATOM 3252 C C . GLU A 1 419 ? -19.307 -16.841 45.271 1.00 69.62 419 GLU A C 1
ATOM 3254 O O . GLU A 1 419 ? -20.464 -17.256 45.235 1.00 69.62 419 GLU A O 1
ATOM 3259 N N . GLY A 1 420 ? -18.325 -17.472 44.614 1.00 57.78 420 GLY A N 1
ATOM 3260 C CA . GLY A 1 420 ? -18.525 -18.780 43.976 1.00 57.78 420 GLY A CA 1
ATOM 3261 C C . GLY A 1 420 ? -17.679 -19.054 42.731 1.00 57.78 420 GLY A C 1
ATOM 3262 O O . GLY A 1 420 ? -17.096 -18.158 42.126 1.00 57.78 420 GLY A O 1
ATOM 3263 N N . LYS A 1 421 ? -17.610 -20.335 42.337 1.00 52.91 421 LYS A N 1
ATOM 3264 C CA . LYS A 1 421 ? -16.988 -20.776 41.077 1.00 52.91 421 LYS A CA 1
ATOM 3265 C C . LYS A 1 421 ? -17.937 -20.498 39.910 1.00 52.91 421 LYS A C 1
ATOM 3267 O O . LYS A 1 421 ? -19.074 -20.960 39.910 1.00 52.91 421 LYS A O 1
ATOM 3272 N N . HIS A 1 422 ? -17.449 -19.790 38.898 1.00 54.94 422 HIS A N 1
ATOM 3273 C CA . HIS A 1 422 ? -18.216 -19.488 37.691 1.00 54.94 422 HIS A CA 1
ATOM 3274 C C . HIS A 1 422 ? -18.416 -20.739 36.822 1.00 54.94 422 HIS A C 1
ATOM 3276 O O . HIS A 1 422 ? -17.460 -21.461 36.530 1.00 54.94 422 HIS A O 1
ATOM 3282 N N . GLY A 1 423 ? -19.654 -20.987 36.391 1.00 47.09 423 GLY A N 1
ATOM 3283 C CA . GLY A 1 423 ? -19.971 -22.006 35.390 1.00 47.09 423 GLY A CA 1
ATOM 3284 C C . GLY A 1 423 ? -19.740 -21.469 33.978 1.00 47.09 423 GLY A C 1
ATOM 3285 O O . GLY A 1 423 ? -20.208 -20.381 33.647 1.00 47.09 423 GLY A O 1
ATOM 3286 N N . PHE A 1 424 ? -19.024 -22.223 33.145 1.00 48.69 424 PHE A N 1
ATOM 3287 C CA . PHE A 1 424 ? -18.876 -21.908 31.723 1.00 48.69 424 PHE A CA 1
ATOM 3288 C C . PHE A 1 424 ? -20.203 -22.130 30.983 1.00 48.69 424 PHE A C 1
ATOM 3290 O O . PHE A 1 424 ? -20.972 -23.034 31.317 1.00 48.69 424 PHE A O 1
ATOM 3297 N N . LEU A 1 425 ? -20.472 -21.302 29.970 1.00 53.03 425 LEU A N 1
ATOM 3298 C CA . LEU A 1 425 ? -21.630 -21.470 29.091 1.00 53.03 425 LEU A CA 1
ATOM 3299 C C . LEU A 1 425 ? -21.554 -22.817 28.354 1.00 53.03 425 LEU A C 1
ATOM 3301 O O . LEU A 1 425 ? -20.489 -23.229 27.899 1.00 53.03 425 LEU A O 1
ATOM 3305 N N . LYS A 1 426 ? -22.701 -23.494 28.251 1.00 50.16 426 LYS A N 1
ATOM 3306 C CA . LYS A 1 426 ? -22.843 -24.814 27.627 1.00 50.16 426 LYS A CA 1
ATOM 3307 C C . LYS A 1 426 ? -22.890 -24.665 26.101 1.00 50.16 426 LYS A C 1
ATOM 3309 O O . LYS A 1 426 ? -23.656 -23.851 25.593 1.00 50.16 426 LYS A O 1
ATOM 3314 N N . GLU A 1 427 ? -22.072 -25.435 25.392 1.00 53.25 427 GLU A N 1
ATOM 3315 C CA . GLU A 1 427 ? -22.049 -25.542 23.926 1.00 53.25 427 GLU A CA 1
ATOM 3316 C C . GLU A 1 427 ? -23.382 -26.131 23.418 1.00 53.25 427 GLU A C 1
ATOM 3318 O O . GLU A 1 427 ? -23.885 -27.088 24.008 1.00 53.25 427 GLU A O 1
ATOM 3323 N N . ILE A 1 428 ? -23.986 -25.555 22.367 1.00 52.84 428 ILE A N 1
ATOM 3324 C CA . ILE A 1 428 ? -25.329 -25.962 21.884 1.00 52.84 428 ILE A CA 1
ATOM 3325 C C . ILE A 1 428 ? -25.294 -26.599 20.476 1.00 52.84 428 ILE A C 1
ATOM 3327 O O . ILE A 1 428 ? -26.268 -27.227 20.074 1.00 52.84 428 ILE A O 1
ATOM 3331 N N . SER A 1 429 ? -24.178 -26.563 19.732 1.00 57.56 429 SER A N 1
ATOM 3332 C CA . SER A 1 429 ? -24.072 -27.300 18.456 1.00 57.56 429 SER A CA 1
ATOM 3333 C C . SER A 1 429 ? -22.631 -27.567 18.019 1.00 57.56 429 SER A C 1
ATOM 3335 O O . SER A 1 429 ? -21.766 -26.725 18.237 1.00 57.56 429 SER A O 1
ATOM 3337 N N . THR A 1 430 ? -22.394 -28.680 17.318 1.00 61.28 430 THR A N 1
ATOM 3338 C CA . THR A 1 430 ? -21.058 -29.130 16.877 1.00 61.28 430 THR A CA 1
ATOM 3339 C C . THR A 1 430 ? -20.713 -28.830 15.412 1.00 61.28 430 THR A C 1
ATOM 3341 O O . THR A 1 430 ? -19.566 -29.030 15.020 1.00 61.28 430 THR A O 1
ATOM 3344 N N . GLN A 1 431 ? -21.648 -28.348 14.583 1.00 71.88 431 GLN A N 1
ATOM 3345 C CA . GLN A 1 431 ? -21.373 -28.084 13.163 1.00 71.88 431 GLN A CA 1
ATOM 3346 C C . GLN A 1 431 ? -21.072 -26.608 12.891 1.00 71.88 431 GLN A C 1
ATOM 3348 O O . GLN A 1 431 ? -21.943 -25.744 12.977 1.00 71.88 431 GLN A O 1
ATOM 3353 N N . SER A 1 432 ? -19.815 -26.334 12.533 1.00 75.69 432 SER A N 1
ATOM 3354 C CA . SER A 1 432 ? -19.396 -25.056 11.955 1.00 75.69 432 SER A CA 1
ATOM 3355 C C . SER A 1 432 ? -19.930 -24.909 10.527 1.00 75.69 432 SER A C 1
ATOM 3357 O O . SER A 1 432 ? -20.022 -25.889 9.793 1.00 75.69 432 SER A O 1
ATOM 3359 N N . ARG A 1 433 ? -20.246 -23.676 10.110 1.00 84.62 433 ARG A N 1
ATOM 3360 C CA . ARG A 1 433 ? -20.604 -23.362 8.713 1.00 84.62 433 ARG A CA 1
ATOM 3361 C C . ARG A 1 433 ? -19.397 -23.105 7.815 1.00 84.62 433 ARG A C 1
ATOM 3363 O O . ARG A 1 433 ? -19.562 -23.004 6.602 1.00 84.62 433 ARG A O 1
ATOM 3370 N N . TYR A 1 434 ? -18.218 -22.948 8.408 1.00 85.31 434 TYR A N 1
ATOM 3371 C CA . TYR A 1 434 ? -16.981 -22.681 7.693 1.00 85.31 434 TYR A CA 1
ATOM 3372 C C . TYR A 1 434 ? -15.903 -23.656 8.152 1.00 85.31 434 TYR A C 1
ATOM 3374 O O . TYR A 1 434 ? -15.675 -23.804 9.354 1.00 85.31 434 TYR A O 1
ATOM 3382 N N . ASP A 1 435 ? -15.201 -24.257 7.196 1.00 84.81 435 ASP A N 1
ATOM 3383 C CA . ASP A 1 435 ? -14.119 -25.205 7.477 1.00 84.81 435 ASP A CA 1
ATOM 3384 C C . ASP A 1 435 ? -12.908 -24.526 8.142 1.00 84.81 435 ASP A C 1
ATOM 3386 O O . ASP A 1 435 ? -12.149 -25.163 8.868 1.00 84.81 435 ASP A O 1
ATOM 3390 N N . ASP A 1 436 ? -12.735 -23.216 7.934 1.00 88.12 436 ASP A N 1
ATOM 3391 C CA . ASP A 1 436 ? -11.619 -22.419 8.453 1.00 88.12 436 ASP A CA 1
ATOM 3392 C C . ASP A 1 436 ? -11.910 -21.737 9.803 1.00 88.12 436 ASP A C 1
ATOM 3394 O O . ASP A 1 436 ? -11.076 -20.978 10.305 1.00 88.12 436 ASP A O 1
ATOM 3398 N N . ARG A 1 437 ? -13.084 -21.971 10.411 1.00 87.75 437 ARG A N 1
ATOM 3399 C CA . ARG A 1 437 ? -13.481 -21.327 11.675 1.00 87.75 437 ARG A CA 1
ATOM 3400 C C . ARG A 1 437 ? -14.002 -22.332 12.685 1.00 87.75 437 ARG A C 1
ATOM 3402 O O . ARG A 1 437 ? -14.886 -23.132 12.397 1.00 87.75 437 ARG A O 1
ATOM 3409 N N . LEU A 1 438 ? -13.522 -22.203 13.918 1.00 88.81 438 LEU A N 1
ATOM 3410 C CA . LEU A 1 438 ? -14.010 -22.980 15.053 1.00 88.81 438 LEU A CA 1
ATOM 3411 C C . LEU A 1 438 ? -15.229 -22.285 15.664 1.00 88.81 438 LEU A C 1
ATOM 3413 O O . LEU A 1 438 ? -15.118 -21.178 16.201 1.00 88.81 438 LEU A O 1
ATOM 3417 N N . LEU A 1 439 ? -16.393 -22.929 15.562 1.00 90.25 439 LEU A N 1
ATOM 3418 C CA . LEU A 1 439 ? -17.616 -22.473 16.217 1.00 90.25 439 LEU A CA 1
ATOM 3419 C C . LEU A 1 439 ? -17.420 -22.501 17.738 1.00 90.25 439 LEU A C 1
ATOM 3421 O O . LEU A 1 439 ? -16.848 -23.440 18.278 1.00 90.25 439 LEU A O 1
ATOM 3425 N N . LYS A 1 440 ? -17.875 -21.447 18.414 1.00 87.44 440 LYS A N 1
ATOM 3426 C CA . LYS A 1 440 ? -17.804 -21.295 19.869 1.00 87.44 440 LYS A CA 1
ATOM 3427 C C . LYS A 1 440 ? -19.190 -21.345 20.507 1.00 87.44 440 LYS A C 1
ATOM 3429 O O . LYS A 1 440 ? -19.386 -22.043 21.492 1.00 87.44 440 LYS A O 1
ATOM 3434 N N . PHE A 1 441 ? -20.158 -20.617 19.945 1.00 86.19 441 PHE A N 1
ATOM 3435 C CA . PHE A 1 441 ? -21.543 -20.622 20.420 1.00 86.19 441 PHE A CA 1
ATOM 3436 C C . PHE A 1 441 ? -22.535 -20.537 19.257 1.00 86.19 441 PHE A C 1
ATOM 3438 O O . PHE A 1 441 ? -22.269 -19.866 18.259 1.00 86.19 441 PHE A O 1
ATOM 3445 N N . CYS A 1 442 ? -23.707 -21.147 19.431 1.00 87.06 442 CYS A N 1
ATOM 3446 C CA . CYS A 1 442 ? -24.876 -20.961 18.575 1.00 87.06 442 CYS A CA 1
ATOM 3447 C C . CYS A 1 442 ? -26.088 -20.607 19.450 1.00 87.06 442 CYS A C 1
ATOM 3449 O O . CYS A 1 442 ? -26.316 -21.252 20.474 1.00 87.06 442 CYS A O 1
ATOM 3451 N N . TYR A 1 443 ? -26.850 -19.582 19.063 1.00 84.12 443 TYR A N 1
ATOM 3452 C CA . TYR A 1 443 ? -28.070 -19.157 19.752 1.00 84.12 443 TYR A CA 1
ATOM 3453 C C . TYR A 1 443 ? -29.236 -19.045 18.776 1.00 84.12 443 TYR A C 1
ATOM 3455 O O . TYR A 1 443 ? -29.139 -18.364 17.756 1.00 84.12 443 TYR A O 1
ATOM 3463 N N . ASN A 1 444 ? -30.373 -19.635 19.135 1.00 83.69 444 ASN A N 1
ATOM 3464 C CA . ASN A 1 444 ? -31.621 -19.447 18.407 1.00 83.69 444 ASN A CA 1
ATOM 3465 C C . ASN A 1 444 ? -32.279 -18.118 18.836 1.00 83.69 444 ASN A C 1
ATOM 3467 O O . ASN A 1 444 ? -32.537 -17.892 20.017 1.00 83.69 444 ASN A O 1
ATOM 3471 N N . LEU A 1 445 ? -32.529 -17.227 17.874 1.00 79.81 445 LEU A N 1
ATOM 3472 C CA . LEU A 1 445 ? -33.167 -15.915 18.051 1.00 79.81 445 LEU A CA 1
ATOM 3473 C C . LEU A 1 445 ? -34.655 -15.925 17.630 1.00 79.81 445 LEU A C 1
ATOM 3475 O O . LEU A 1 445 ? -35.229 -14.874 17.339 1.00 79.81 445 LEU A O 1
ATOM 3479 N N . GLY A 1 446 ? -35.276 -17.102 17.532 1.00 81.94 446 GLY A N 1
ATOM 3480 C CA . GLY A 1 446 ? -36.623 -17.322 17.009 1.00 81.94 446 GLY A CA 1
ATOM 3481 C C . GLY A 1 446 ? -36.614 -17.593 15.505 1.00 81.94 446 GLY A C 1
ATOM 3482 O O . GLY A 1 446 ? -36.566 -18.738 15.074 1.00 81.94 446 GLY A O 1
ATOM 3483 N N . ASN A 1 447 ? -36.663 -16.536 14.687 1.00 85.19 447 ASN A N 1
ATOM 3484 C CA . ASN A 1 447 ? -36.646 -16.640 13.217 1.00 85.19 447 ASN A CA 1
ATOM 3485 C C . ASN A 1 447 ? -35.245 -16.470 12.604 1.00 85.19 447 ASN A C 1
ATOM 3487 O O . ASN A 1 447 ? -35.118 -16.264 11.397 1.00 85.19 447 ASN A O 1
ATOM 3491 N N . ALA A 1 448 ? -34.211 -16.473 13.439 1.00 87.06 448 ALA A N 1
ATOM 3492 C CA . ALA A 1 448 ? -32.826 -16.304 13.045 1.00 87.06 448 ALA A CA 1
ATOM 3493 C C . ALA A 1 448 ? -31.913 -17.073 14.005 1.00 87.06 448 ALA A C 1
ATOM 3495 O O . ALA A 1 448 ? -32.309 -17.392 15.123 1.00 87.06 448 ALA A O 1
ATOM 3496 N N . GLU A 1 449 ? -30.679 -17.317 13.594 1.00 89.62 449 GLU A N 1
ATOM 3497 C CA . GLU A 1 449 ? -29.659 -18.010 14.378 1.00 89.62 449 GLU A CA 1
ATOM 3498 C C . GLU A 1 449 ? -28.403 -17.143 14.472 1.00 89.62 449 GLU A C 1
ATOM 3500 O O . GLU A 1 449 ? -27.971 -16.567 13.475 1.00 89.62 449 GLU A O 1
ATOM 3505 N N . LEU A 1 450 ? -27.822 -17.026 15.664 1.00 89.44 450 LEU A N 1
ATOM 3506 C CA . LEU A 1 450 ? -26.568 -16.322 15.924 1.00 89.44 450 LEU A CA 1
ATOM 3507 C C . LEU A 1 450 ? -25.446 -17.339 16.104 1.00 89.44 450 LEU A C 1
ATOM 3509 O O . LEU A 1 450 ? -25.451 -18.088 17.076 1.00 89.44 450 LEU A O 1
ATOM 3513 N N . TYR A 1 451 ? -24.456 -17.290 15.223 1.00 91.75 451 TYR A N 1
ATOM 3514 C CA . TYR A 1 451 ? -23.239 -18.089 15.298 1.00 91.75 451 TYR A CA 1
ATOM 3515 C C . TYR A 1 451 ? -22.091 -17.199 15.766 1.00 91.75 451 TYR A C 1
ATOM 3517 O O . TYR A 1 451 ? -21.895 -16.095 15.254 1.00 91.75 451 TYR A O 1
ATOM 3525 N N . ILE A 1 452 ? -21.326 -17.670 16.744 1.00 91.56 452 ILE A N 1
ATOM 3526 C CA . ILE A 1 452 ? -20.149 -16.997 17.293 1.00 91.56 452 ILE A CA 1
ATOM 3527 C C . ILE A 1 452 ? -18.978 -17.959 17.199 1.00 91.56 452 ILE A C 1
ATOM 3529 O O . ILE A 1 452 ? -19.084 -19.100 17.630 1.00 91.56 452 ILE A O 1
ATOM 3533 N N . TYR A 1 453 ? -17.857 -17.481 16.683 1.00 92.44 453 TYR A N 1
ATOM 3534 C CA . TYR A 1 453 ? -16.658 -18.265 16.431 1.00 92.44 453 TYR A CA 1
ATOM 3535 C C . TYR A 1 453 ? -15.500 -17.745 17.276 1.00 92.44 453 TYR A C 1
ATOM 3537 O O . TYR A 1 453 ? -15.452 -16.560 17.635 1.00 92.44 453 TYR A O 1
ATOM 3545 N N . TRP A 1 454 ? -14.544 -18.630 17.547 1.00 90.38 454 TRP A N 1
ATOM 3546 C CA . TRP A 1 454 ? -13.279 -18.250 18.162 1.00 90.38 454 TRP A CA 1
ATOM 3547 C C . TRP A 1 454 ? -12.584 -17.147 17.361 1.00 90.38 454 TRP A C 1
ATOM 3549 O O . TRP A 1 454 ? -12.636 -17.103 16.130 1.00 90.38 454 TRP A O 1
ATOM 3559 N N . GLY A 1 455 ? -11.950 -16.224 18.083 1.00 88.12 455 GLY A N 1
ATOM 3560 C CA . GLY A 1 455 ? -11.298 -15.060 17.489 1.00 88.12 455 GLY A CA 1
ATOM 3561 C C . GLY A 1 455 ? -12.250 -13.889 17.248 1.00 88.12 455 GLY A C 1
ATOM 3562 O O . GLY A 1 455 ? -11.870 -12.939 16.574 1.00 88.12 455 GLY A O 1
ATOM 3563 N N . GLY A 1 456 ? -13.473 -13.923 17.790 1.00 91.69 456 GLY A N 1
ATOM 3564 C CA . GLY A 1 456 ? -14.366 -12.760 17.844 1.00 91.69 456 GLY A CA 1
ATOM 3565 C C . GLY A 1 456 ? -15.212 -12.510 16.596 1.00 91.69 456 GLY A C 1
ATOM 3566 O O . GLY A 1 456 ? -15.757 -11.413 16.435 1.00 91.69 456 GLY A O 1
ATOM 3567 N N . TYR A 1 457 ? -15.328 -13.489 15.700 1.00 92.88 457 TYR A N 1
ATOM 3568 C CA . TYR A 1 457 ? -16.261 -13.404 14.579 1.00 92.88 457 TYR A CA 1
ATOM 3569 C C . TYR A 1 457 ? -17.657 -13.849 15.007 1.00 92.88 457 TYR A C 1
ATOM 3571 O O . TYR A 1 457 ? -17.812 -14.832 15.726 1.00 92.88 457 TYR A O 1
ATOM 3579 N N . LEU A 1 458 ? -18.679 -13.146 14.537 1.00 92.62 458 LEU A N 1
ATOM 3580 C CA . LEU A 1 458 ? -20.070 -13.544 14.710 1.00 92.62 458 LEU A CA 1
ATOM 3581 C C . LEU A 1 458 ? -20.864 -13.299 13.430 1.00 92.62 458 LEU A C 1
ATOM 3583 O O . LEU A 1 458 ? -20.550 -12.379 12.667 1.00 92.62 458 LEU A O 1
ATOM 3587 N N . GLU A 1 459 ? -21.935 -14.059 13.240 1.00 91.81 459 GLU A N 1
ATOM 3588 C CA . GLU A 1 459 ? -22.922 -13.848 12.184 1.00 91.81 459 GLU A CA 1
ATOM 3589 C C . GLU A 1 459 ? -24.342 -14.172 12.657 1.00 91.81 459 GLU A C 1
ATOM 3591 O O . GLU A 1 459 ? -24.538 -15.004 13.535 1.00 91.81 459 GLU A O 1
ATOM 3596 N N . ILE A 1 460 ? -25.337 -13.497 12.078 1.00 89.19 460 ILE A N 1
ATOM 3597 C CA . ILE A 1 460 ? -26.753 -13.821 12.248 1.00 89.19 460 ILE A CA 1
ATOM 3598 C C . ILE A 1 460 ? -27.304 -14.266 10.901 1.00 89.19 460 ILE A C 1
ATOM 3600 O O . ILE A 1 460 ? -27.142 -13.570 9.890 1.00 89.19 460 ILE A O 1
ATOM 3604 N N . ILE A 1 461 ? -27.989 -15.400 10.912 1.00 88.56 461 ILE A N 1
ATOM 3605 C CA . ILE A 1 461 ? -28.571 -16.043 9.744 1.00 88.56 461 ILE A CA 1
ATOM 3606 C C . ILE A 1 461 ? -30.081 -16.037 9.882 1.00 88.56 461 ILE A C 1
ATOM 3608 O O . ILE A 1 461 ? -30.611 -16.368 10.933 1.00 88.56 461 ILE A O 1
ATOM 3612 N N . LYS A 1 462 ? -30.774 -15.688 8.805 1.00 88.75 462 LYS A N 1
ATOM 3613 C CA . LYS A 1 462 ? -32.224 -15.823 8.682 1.00 88.75 462 LYS A CA 1
ATOM 3614 C C . LYS A 1 462 ? -32.521 -16.401 7.308 1.00 88.75 462 LYS A C 1
ATOM 3616 O O . LYS A 1 462 ? -31.979 -15.901 6.325 1.00 88.75 462 LYS A O 1
ATOM 3621 N N . GLU A 1 463 ? -33.336 -17.454 7.244 1.00 90.12 463 GLU A N 1
ATOM 3622 C CA . GLU A 1 463 ? -33.706 -18.123 5.981 1.00 90.12 463 GLU A CA 1
ATOM 3623 C C . GLU A 1 463 ? -32.471 -18.511 5.136 1.00 90.12 463 GLU A C 1
ATOM 3625 O O . GLU A 1 463 ? -32.381 -18.196 3.949 1.00 90.12 463 GLU A O 1
ATOM 3630 N N . ASN A 1 464 ? -31.465 -19.131 5.768 1.00 85.88 464 ASN A N 1
ATOM 3631 C CA . ASN A 1 464 ? -30.171 -19.498 5.164 1.00 85.88 464 ASN A CA 1
ATOM 3632 C C . ASN A 1 464 ? -29.345 -18.339 4.572 1.00 85.88 464 ASN A C 1
ATOM 3634 O O . ASN A 1 464 ? -28.342 -18.571 3.895 1.00 85.88 464 ASN A O 1
ATOM 3638 N N . LYS A 1 465 ? -29.704 -17.082 4.850 1.00 85.88 465 LYS A N 1
ATOM 3639 C CA . LYS A 1 465 ? -28.952 -15.900 4.417 1.00 85.88 465 LYS A CA 1
ATOM 3640 C C . LYS A 1 465 ? -28.294 -15.222 5.606 1.00 85.88 465 LYS A C 1
ATOM 3642 O O . LYS A 1 465 ? -28.933 -14.964 6.624 1.00 85.88 465 LYS A O 1
ATOM 3647 N N . VAL A 1 466 ? -27.016 -14.879 5.452 1.00 87.44 466 VAL A N 1
ATOM 3648 C CA . VAL A 1 466 ? -26.292 -14.054 6.424 1.00 87.44 466 VAL A CA 1
ATOM 3649 C C . VAL A 1 466 ? -26.861 -12.640 6.361 1.00 87.44 466 VAL A C 1
ATOM 3651 O O . VAL A 1 466 ? -26.594 -11.884 5.427 1.00 87.44 466 VAL A O 1
ATOM 3654 N N . ILE A 1 467 ? -27.666 -12.281 7.358 1.00 85.81 467 ILE A N 1
ATOM 3655 C CA . ILE A 1 467 ? -28.246 -10.938 7.476 1.00 85.81 467 ILE A CA 1
ATOM 3656 C C . ILE A 1 467 ? -27.324 -9.989 8.242 1.00 85.81 467 ILE A C 1
ATOM 3658 O O . ILE A 1 467 ? -27.463 -8.767 8.152 1.00 85.81 467 ILE A O 1
ATOM 3662 N N . TYR A 1 468 ? -26.358 -10.541 8.977 1.00 84.94 468 TYR A N 1
ATOM 3663 C CA . TYR A 1 468 ? -25.341 -9.782 9.683 1.00 84.94 468 TYR A CA 1
ATOM 3664 C C . TYR A 1 468 ? -24.087 -10.623 9.884 1.00 84.94 468 TYR A C 1
ATOM 3666 O O . TYR A 1 468 ? -24.178 -11.791 10.221 1.00 84.94 468 TYR A O 1
ATOM 3674 N N . ALA A 1 469 ? -22.923 -10.004 9.732 1.00 88.25 469 ALA A N 1
ATOM 3675 C CA . ALA A 1 469 ? -21.648 -10.583 10.117 1.00 88.25 469 ALA A CA 1
ATOM 3676 C C . ALA A 1 469 ? -20.727 -9.486 10.645 1.00 88.25 469 ALA A C 1
ATOM 3678 O O . ALA A 1 469 ? -20.733 -8.349 10.146 1.00 88.25 469 ALA A O 1
ATOM 3679 N N . LYS A 1 470 ? -19.925 -9.811 11.658 1.00 88.44 470 LYS A N 1
ATOM 3680 C CA . LYS A 1 470 ? -18.958 -8.880 12.226 1.00 88.44 470 LYS A CA 1
ATOM 3681 C C . LYS A 1 470 ? -17.756 -9.597 12.821 1.00 88.44 470 LYS A C 1
ATOM 3683 O O . LYS A 1 470 ? -17.896 -10.475 13.656 1.00 88.44 470 LYS A O 1
ATOM 3688 N N . GLN A 1 471 ? -16.578 -9.110 12.448 1.00 91.19 471 GLN A N 1
ATOM 3689 C CA . GLN A 1 471 ? -15.335 -9.369 13.159 1.00 91.19 471 GLN A CA 1
ATOM 3690 C C . GLN A 1 471 ? -15.179 -8.346 14.291 1.00 91.19 471 GLN A C 1
ATOM 3692 O O . GLN A 1 471 ? -15.220 -7.134 14.044 1.00 91.19 471 GLN A O 1
ATOM 3697 N N . LEU A 1 472 ? -15.030 -8.822 15.524 1.00 89.69 472 LEU A N 1
ATOM 3698 C CA . LEU A 1 472 ? -14.639 -8.024 16.684 1.00 89.69 472 LEU A CA 1
ATOM 3699 C C . LEU A 1 472 ? -13.129 -8.165 16.916 1.00 89.69 472 LEU A C 1
ATOM 3701 O O . LEU A 1 472 ? -12.501 -9.097 16.422 1.00 89.69 472 LEU A O 1
ATOM 3705 N N . TYR A 1 473 ? -12.536 -7.192 17.609 1.00 85.38 473 TYR A N 1
ATOM 3706 C CA . TYR A 1 473 ? -11.082 -7.133 17.820 1.00 85.38 473 TYR A CA 1
ATOM 3707 C C . TYR A 1 473 ? -10.577 -8.117 18.880 1.00 85.38 473 TYR A C 1
ATOM 3709 O O . TYR A 1 473 ? -9.373 -8.289 19.021 1.00 85.38 473 TYR A O 1
ATOM 3717 N N . GLN A 1 474 ? -11.491 -8.714 19.639 1.00 88.50 474 GLN A N 1
ATOM 3718 C CA . GLN A 1 474 ? -11.211 -9.644 20.719 1.00 88.50 474 GLN A CA 1
ATOM 3719 C C . GLN A 1 474 ? -12.215 -10.783 20.674 1.00 88.50 474 GLN A C 1
ATOM 3721 O O . GLN A 1 474 ? -13.305 -10.643 20.107 1.00 88.50 474 GLN A O 1
ATOM 3726 N N . ASP A 1 475 ? -11.841 -11.888 21.304 1.00 91.00 475 ASP A N 1
ATOM 3727 C CA . ASP A 1 475 ? -12.704 -13.048 21.427 1.00 91.00 475 ASP A CA 1
ATOM 3728 C C . ASP A 1 475 ? -13.960 -12.734 22.253 1.00 91.00 475 ASP A C 1
ATOM 3730 O O . ASP A 1 475 ? -13.928 -11.926 23.185 1.00 91.00 475 ASP A O 1
ATOM 3734 N N . ILE A 1 476 ? -15.080 -13.356 21.887 1.00 92.31 476 ILE A N 1
ATOM 3735 C CA . ILE A 1 476 ? -16.378 -13.131 22.531 1.00 92.31 476 ILE A CA 1
ATOM 3736 C C . ILE A 1 476 ? -16.501 -14.090 23.708 1.00 92.31 476 ILE A C 1
ATOM 3738 O O . ILE A 1 476 ? -16.464 -15.305 23.521 1.00 92.31 476 ILE A O 1
ATOM 3742 N N . THR A 1 477 ? -16.645 -13.566 24.923 1.00 91.00 477 THR A N 1
ATOM 3743 C CA . THR A 1 477 ? -16.698 -14.389 26.142 1.00 91.00 477 THR A CA 1
ATOM 3744 C C . THR A 1 477 ? -18.117 -14.666 26.610 1.00 91.00 477 THR A C 1
ATOM 3746 O O . THR A 1 477 ? -18.369 -15.725 27.174 1.00 91.00 477 THR A O 1
ATOM 3749 N N . ALA A 1 478 ? -19.048 -13.754 26.335 1.00 90.38 478 ALA A N 1
ATOM 3750 C CA . ALA A 1 478 ? -20.460 -13.938 26.624 1.00 90.38 478 ALA A CA 1
ATOM 3751 C C . ALA A 1 478 ? -21.324 -13.114 25.663 1.00 90.38 478 ALA A C 1
ATOM 3753 O O . ALA A 1 478 ? -20.890 -12.101 25.106 1.00 90.38 478 ALA A O 1
ATOM 3754 N N . VAL A 1 479 ? -22.566 -13.542 25.473 1.00 91.06 479 VAL A N 1
ATOM 3755 C CA . VAL A 1 479 ? -23.564 -12.817 24.688 1.00 91.06 479 VAL A CA 1
ATOM 3756 C C . VAL A 1 479 ? -24.935 -12.986 25.328 1.00 91.06 479 VAL A C 1
ATOM 3758 O O . VAL A 1 479 ? -25.233 -14.021 25.916 1.00 91.06 479 VAL A O 1
ATOM 3761 N N . THR A 1 480 ? -25.780 -11.969 25.210 1.00 90.88 480 THR A N 1
ATOM 3762 C CA . THR A 1 480 ? -27.202 -12.062 25.544 1.00 90.88 480 THR A CA 1
ATOM 3763 C C . THR A 1 480 ? -28.021 -11.185 24.605 1.00 90.88 480 THR A C 1
ATOM 3765 O O . THR A 1 480 ? -27.499 -10.290 23.930 1.00 90.88 480 THR A O 1
ATOM 3768 N N . LEU A 1 481 ? -29.328 -11.416 24.583 1.00 88.06 481 LEU A N 1
ATOM 3769 C CA . LEU A 1 481 ? -30.292 -10.532 23.942 1.00 88.06 481 LEU A CA 1
ATOM 3770 C C . LEU A 1 481 ? -31.030 -9.735 25.004 1.00 88.06 481 LEU A C 1
ATOM 3772 O O . LEU A 1 481 ? -31.467 -10.301 25.997 1.00 88.06 481 LEU A O 1
ATOM 3776 N N . LEU A 1 482 ? -31.210 -8.442 24.763 1.00 87.56 482 LEU A N 1
ATOM 3777 C CA . LEU A 1 482 ? -32.074 -7.577 25.554 1.00 87.56 482 LEU A CA 1
ATOM 3778 C C . LEU A 1 482 ? -33.057 -6.891 24.606 1.00 87.56 482 LEU A C 1
ATOM 3780 O O . LEU A 1 482 ? -32.703 -5.931 23.917 1.00 87.56 482 LEU A O 1
ATOM 3784 N N . SER A 1 483 ? -34.301 -7.372 24.552 1.00 86.31 483 SER A N 1
ATOM 3785 C CA . SER A 1 483 ? -35.316 -6.882 23.609 1.00 86.31 483 SER A CA 1
ATOM 3786 C C . SER A 1 483 ? -34.802 -6.930 22.153 1.00 86.31 483 SER A C 1
ATOM 3788 O O . SER A 1 483 ? -34.578 -8.004 21.608 1.00 86.31 483 SER A O 1
ATOM 3790 N N . LYS A 1 484 ? -34.584 -5.774 21.515 1.00 87.75 484 LYS A N 1
ATOM 3791 C CA . LYS A 1 484 ? -34.043 -5.627 20.149 1.00 87.75 484 LYS A CA 1
ATOM 3792 C C . LYS A 1 484 ? -32.525 -5.419 20.094 1.00 87.75 484 LYS A C 1
ATOM 3794 O O . LYS A 1 484 ? -32.011 -4.964 19.072 1.00 87.75 484 LYS A 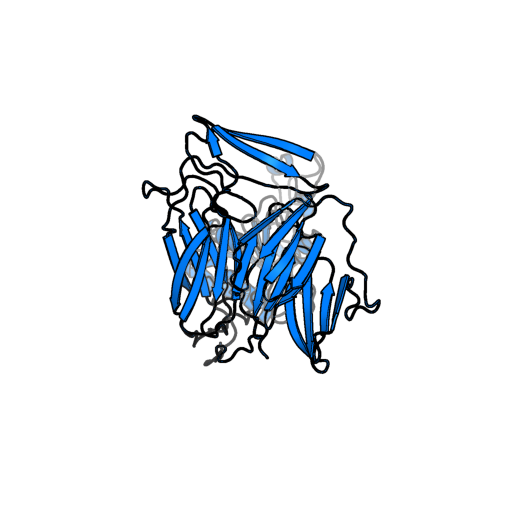O 1
ATOM 3799 N N . TYR A 1 485 ? -31.816 -5.651 21.192 1.00 90.25 485 TYR A N 1
ATOM 3800 C CA . TYR A 1 485 ? -30.376 -5.444 21.283 1.00 90.25 485 TYR A CA 1
ATOM 3801 C C . TYR A 1 485 ? -29.653 -6.775 21.465 1.00 90.25 485 TYR A C 1
ATOM 3803 O O . TYR A 1 485 ? -30.023 -7.573 22.319 1.00 90.25 485 TYR A O 1
ATOM 3811 N N . MET A 1 486 ? -28.598 -6.986 20.685 1.00 91.38 486 MET A N 1
ATOM 3812 C CA . MET A 1 486 ? -27.607 -8.025 20.934 1.00 91.38 486 MET A CA 1
ATOM 3813 C C . MET A 1 486 ? -26.470 -7.405 21.734 1.00 91.38 486 MET A C 1
ATOM 3815 O O . MET A 1 486 ? -25.863 -6.432 21.280 1.00 91.38 486 MET A O 1
ATOM 3819 N N . ILE A 1 487 ? -26.190 -7.956 22.908 1.00 93.75 487 ILE A N 1
ATOM 3820 C CA . ILE A 1 487 ? -25.165 -7.444 23.812 1.00 93.75 487 ILE A CA 1
ATOM 3821 C C . ILE A 1 487 ? -24.070 -8.492 23.917 1.00 93.75 487 ILE A C 1
ATOM 3823 O O . ILE A 1 487 ? -24.325 -9.622 24.313 1.00 93.75 487 ILE A O 1
ATOM 3827 N N . VAL A 1 488 ? -22.863 -8.106 23.521 1.00 94.44 488 VAL A N 1
ATOM 3828 C CA . VAL A 1 488 ? -21.702 -8.987 23.385 1.00 94.44 488 VAL A CA 1
ATOM 3829 C C . VAL A 1 488 ? -20.615 -8.502 24.330 1.00 94.44 488 VAL A C 1
ATOM 3831 O O . VAL A 1 488 ? -20.246 -7.329 24.261 1.00 94.44 488 VAL A O 1
ATOM 3834 N N . ALA A 1 489 ? -20.088 -9.388 25.167 1.00 94.12 489 ALA A N 1
ATOM 3835 C CA . ALA A 1 489 ? -18.906 -9.139 25.979 1.00 94.12 489 ALA A CA 1
ATOM 3836 C C . ALA A 1 489 ? -17.661 -9.775 25.358 1.00 94.12 489 ALA A C 1
ATOM 3838 O O . ALA A 1 489 ? -17.710 -10.864 24.782 1.00 94.12 489 ALA A O 1
ATOM 3839 N N . LEU A 1 490 ? -16.548 -9.063 25.477 1.00 93.19 490 LEU A N 1
ATOM 3840 C CA . LEU A 1 490 ? -15.258 -9.408 24.909 1.00 93.19 490 LEU A CA 1
ATOM 3841 C C . LEU A 1 490 ? -14.246 -9.753 26.000 1.00 93.19 490 LEU A C 1
ATOM 3843 O O . LEU A 1 490 ? -14.359 -9.307 27.143 1.00 93.19 490 LEU A O 1
ATOM 3847 N N . ALA A 1 491 ? -13.218 -10.503 25.609 1.00 89.00 491 ALA A N 1
ATOM 3848 C CA . ALA A 1 491 ? -12.152 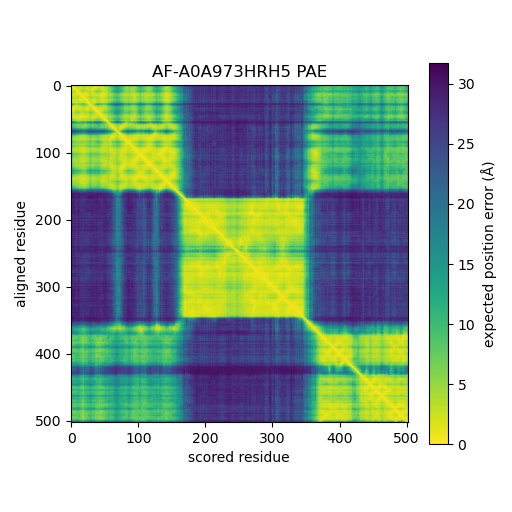-10.979 26.491 1.00 89.00 491 ALA A CA 1
ATOM 3849 C C . ALA A 1 491 ? -11.313 -9.867 27.151 1.00 89.00 491 ALA A C 1
ATOM 3851 O O . ALA A 1 491 ? -10.592 -10.128 28.109 1.00 89.00 491 ALA A O 1
ATOM 3852 N N . ASP A 1 492 ? -11.415 -8.627 26.675 1.00 84.38 492 ASP A N 1
ATOM 3853 C CA . ASP A 1 492 ? -10.755 -7.452 27.253 1.00 84.38 492 ASP A CA 1
ATOM 3854 C C . ASP A 1 492 ? -11.661 -6.639 28.202 1.00 84.38 492 ASP A C 1
ATOM 3856 O O . ASP A 1 492 ? -11.298 -5.534 28.608 1.00 84.38 492 ASP A O 1
ATOM 3860 N N . GLY A 1 493 ? -12.847 -7.159 28.543 1.00 88.75 493 GLY A N 1
ATOM 3861 C CA . GLY A 1 493 ? -13.829 -6.481 29.396 1.00 88.75 493 GLY A CA 1
ATOM 3862 C C . GLY A 1 493 ? -14.761 -5.526 28.653 1.00 88.75 493 GLY A C 1
ATOM 3863 O O . GLY A 1 493 ? -15.651 -4.939 29.273 1.00 88.75 493 GLY A O 1
ATOM 3864 N N . ASN A 1 494 ? -14.608 -5.355 27.335 1.00 91.88 494 ASN A N 1
ATOM 3865 C CA . ASN A 1 494 ? -15.533 -4.539 26.556 1.00 91.88 494 ASN A CA 1
ATOM 3866 C C . ASN A 1 494 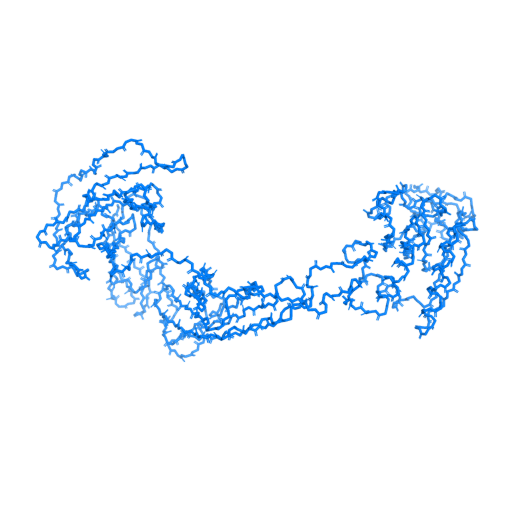? -16.895 -5.214 26.390 1.00 91.88 494 ASN A C 1
ATOM 3868 O O . ASN A 1 494 ? -16.993 -6.378 26.018 1.00 91.88 494 ASN A O 1
ATOM 3872 N N . ILE A 1 495 ? -17.955 -4.431 26.551 1.00 94.69 495 ILE A N 1
ATOM 3873 C CA . ILE A 1 495 ? -19.335 -4.805 26.268 1.00 94.69 495 ILE A CA 1
ATOM 3874 C C . ILE A 1 495 ? -19.864 -3.902 25.171 1.00 94.69 495 ILE A C 1
ATOM 3876 O O . ILE A 1 495 ? -19.815 -2.675 25.269 1.00 94.69 495 ILE A O 1
ATOM 3880 N N . HIS A 1 496 ? -20.389 -4.518 24.122 1.00 94.88 496 HIS A N 1
ATOM 3881 C CA . HIS A 1 496 ? -20.953 -3.851 22.963 1.00 94.88 496 HIS A CA 1
ATOM 3882 C C . HIS A 1 496 ? -22.435 -4.173 22.830 1.00 94.88 496 HIS A C 1
ATOM 3884 O O . HIS A 1 496 ? -22.804 -5.342 22.766 1.00 94.88 496 HIS A O 1
ATOM 3890 N N . SER A 1 497 ? -23.268 -3.142 22.693 1.00 94.38 497 SER A N 1
ATOM 3891 C CA . SER A 1 497 ? -24.684 -3.301 22.360 1.00 94.38 497 SER A CA 1
ATOM 3892 C C . SER A 1 497 ? -24.953 -2.939 20.909 1.00 94.38 497 SER A C 1
ATOM 3894 O O . SER A 1 497 ? -24.630 -1.839 20.455 1.00 94.38 497 SER A O 1
ATOM 3896 N N . TYR A 1 498 ? -25.573 -3.857 20.179 1.00 91.81 498 TYR A N 1
ATOM 3897 C CA . TYR A 1 498 ? -25.948 -3.704 18.780 1.00 91.81 498 TYR A CA 1
ATOM 3898 C C . TYR A 1 498 ? -27.458 -3.753 18.637 1.00 91.81 498 TYR A C 1
ATOM 3900 O O . TYR A 1 498 ? -28.093 -4.714 19.062 1.00 91.81 498 TYR A O 1
ATOM 3908 N N . LYS A 1 499 ? -28.052 -2.749 17.991 1.00 90.06 499 LYS A N 1
ATOM 3909 C CA . LYS A 1 499 ? -29.494 -2.762 17.716 1.00 90.06 499 LYS A CA 1
ATOM 3910 C C . LYS A 1 499 ? -29.796 -3.648 16.515 1.00 90.06 499 LYS A C 1
ATOM 3912 O O . LYS A 1 499 ? -29.518 -3.261 15.378 1.00 90.06 499 LYS A O 1
ATOM 3917 N N . LEU A 1 500 ? -30.411 -4.794 16.768 1.00 84.50 500 LEU A N 1
ATOM 3918 C CA . LEU A 1 500 ? -30.973 -5.646 15.733 1.00 84.50 500 LEU A CA 1
ATOM 3919 C C . LEU A 1 500 ? -32.207 -4.938 15.152 1.00 84.50 500 LEU A C 1
ATOM 3921 O O . LEU A 1 500 ? -33.062 -4.425 15.882 1.00 84.50 500 LEU A O 1
ATOM 3925 N N . LYS A 1 501 ? -32.273 -4.823 13.824 1.00 71.06 501 LYS A N 1
ATOM 3926 C CA . LYS A 1 501 ? -33.517 -4.421 13.157 1.00 71.06 501 LYS A CA 1
ATOM 3927 C C . LYS A 1 501 ? -34.423 -5.652 13.097 1.00 71.06 501 LYS A C 1
ATOM 3929 O O . LYS A 1 501 ? -33.913 -6.738 12.843 1.00 71.06 501 LYS A O 1
ATOM 3934 N N . LYS A 1 502 ? -35.716 -5.456 13.371 1.00 57.94 502 LYS A N 1
ATOM 3935 C CA . LYS A 1 502 ? -36.743 -6.475 13.125 1.00 57.94 502 LYS A CA 1
ATOM 3936 C C . LYS A 1 502 ? -36.771 -6.861 11.650 1.00 57.94 502 LYS A C 1
ATOM 3938 O O . LYS A 1 502 ? -36.538 -5.940 10.827 1.00 57.94 502 LYS A O 1
#

Mean predicted aligned error: 16.28 Å

Radius of gyration: 36.29 Å; Cα contacts (8 Å, |Δi|>4): 1131; chains: 1; bounding box: 92×54×90 Å

Nearest PDB structures (foldseek):
  8oq3-assembly1_D  TM=4.746E-01  e=9.679E-04  Homo sapiens
  6n31-assembly1_A  TM=4.366E-01  e=4.419E-04  Homo sapiens
  8d6a-assembly1_B  TM=3.735E-01  e=1.075E-02  Homo sapiens
  5jtw-assembly1_A  TM=3.808E-01  e=1.504E-02  Homo sapiens

Sequence (502 aa):
MTTNIAFETSGKPVYNAINGGIESMFTSAGKYSEAKFTFSAGQMRVWAVTSEPILSPILIKATTSKNQNSGHPYLLNLSIAVLKESGKIFAGTIPLEITITDSLRVKRFHLYRATKNGTCTISLKLAANDAIGKWTIRIKELLGETRIKQSINLEATRKMTALGMQFRKAVYFNGDDERIYRFFKNHQSVTIIIGSSIFARTAADHLIKYMKPYGIEFVIKDATQINNPRSLTKEEAATWVGLDYAGSGQIKPGAKNSLGHSGFDVKGPVIVIGNPEDNPVINYMVDKLYLPFIPVKNKFPGTGRGYLSWQRGAVGRMQDSLCLVAHDMDGMMEAAGSLFEIMAGMKFPSKNKVPVRSNIKAAIEATIPRKPPLMWKKVLADYAVKMQSLDGVVQVETKDGRAYSIDYKGNIFRMDAIEGKHGFLKEISTQSRYDDRLLKFCYNLGNAELYIYWGGYLEIIKENKVIYAKQLYQDITAVTLLSKYMIVALADGNIHSYKLKK

pLDDT: mean 86.42, std 12.44, range [37.22, 98.5]

Secondary structure (DSSP, 8-state):
-EEEEEEE-TTPPEEETTT-SB-TTPEEETTEEEEEEE--TT----EEE-SS-EEEEEEEEEEEEE-SSSS-SEEEEEEEEEEETTSSB--S--EEEEEEE-TTS-EEEEEEEE-BTTEEEEEEEE-TTSPPEEEEEEEEESSS--EEEEEEEEPP------TT----PPB--TTHHHHHHHHHHH-SEEEEEE-SSHHHHHHHHHHHHHHGGGT-EEEEEEHHHH-SBPPBPHHHHHH---SS---TT---SBS-S-HHHH-BS--S-EEEEE-TTT-HHHHHHHHTT-SSS--BTTTBS-TT--EEEEEESSSSTT-EEEEEE-SSHHHHHHHHHHHHHHHTT-----SS---S---PPPP-------PPPEEEEEE-SS-EEEEEEETTEEEEEETTSEEEEE-TTS-EEEEEE--SPPPPPPP-----S-TTS-EEEEEE-SSSEEEEETTTEEEEEETTEEEEEEE-SS-EEEEEEETTEEEEEETTSEEEEEE---

Foldseek 3Di:
DKDKDKDQAQPFFKFFLPQAAGDPQFDDDHRITMHIADDDVPFDTDIDHAPADFDDDKDKDWDKDADLQDQFGIKTKIKIFTAGPVRHTQQDKWWKWKWKAAPQRDTPDTDIDIDHGRMDIDIDGDHLQAAFFKMKIWMAGRHNRDIDIDIDGHDHPQDDLPSDDDFQAADEDPPQLVVLQVQLVVAQEEEEEAFPDPLSVVLVVVLCVLCVVVNRHYHYDYLVVFQFFAAAAPVCQQVFCFLDGQPHPRRDGTRPDHCRGRFTNDDAEYEYEEALVGHVLNVQCQVVVQGPDRDDPCPPPHPLAWHWYWGAQSRGHRHIYIYIYDDDNNRSNSSSVSSSCSNVVHDDPHHDDRPPGDGRHHDPHDDDQDFFDFQDKDFDSFFFQEWEDDPQWIWTAGPVQKIFTAHPNRDTPDIDGHDDDRDHDDADDQDDPDPPWAWDHWDDPPQWIWTFTAQAWIFIDGPNDTSDIDGDRAHWNYWYDRPQWIWTIGRRRMIIIGGHDD

Solvent-accessible surface area (backbone atoms only — not comparable to full-atom values): 27844 Å² total; per-residue (Å²): 91,76,48,78,48,74,42,87,40,70,80,48,66,47,23,25,60,78,82,29,28,72,44,80,72,49,44,82,58,75,54,30,30,37,34,80,47,70,41,59,92,91,61,81,86,53,72,43,74,60,100,60,62,73,37,82,61,66,48,77,50,77,48,77,45,80,34,93,85,68,77,26,49,31,32,44,37,38,41,36,38,37,21,28,77,88,71,42,72,27,85,38,73,48,50,34,41,38,38,33,26,39,48,73,69,47,76,78,43,80,45,81,50,56,22,62,62,15,32,36,76,49,76,42,81,37,63,66,41,49,45,49,38,56,26,41,41,37,41,32,38,42,39,68,56,46,72,49,75,52,73,50,74,43,75,78,53,69,68,61,74,62,71,78,67,86,38,86,57,31,46,62,59,93,66,34,60,62,51,48,28,47,47,57,73,74,43,52,62,36,39,36,33,26,16,80,45,71,45,24,49,53,30,50,56,49,45,53,65,70,39,46,88,75,64,45,44,76,46,82,44,54,33,80,78,30,74,39,29,20,65,31,50,68,71,50,22,77,71,58,64,39,70,38,87,59,67,91,86,63,55,49,55,38,56,81,42,50,49,50,45,45,10,36,49,69,81,71,40,36,38,40,29,26,34,56,91,47,11,65,64,50,31,51,28,52,79,68,61,60,47,98,64,77,78,35,87,88,64,31,70,28,87,64,20,6,25,42,45,64,40,72,34,69,55,23,74,84,26,47,35,35,40,36,34,27,90,42,55,60,1,27,47,30,18,43,48,48,46,53,39,36,53,72,68,54,79,80,82,68,73,69,81,57,64,95,71,46,83,59,70,48,46,86,77,70,92,71,82,72,71,61,52,75,72,40,75,46,75,50,90,40,27,32,50,39,47,44,57,54,96,78,26,36,40,34,34,24,75,84,34,38,35,37,37,27,43,88,81,61,48,73,82,46,77,45,83,53,91,78,86,84,70,75,80,81,76,72,73,90,80,53,95,44,97,92,48,56,66,61,44,58,44,83,69,82,79,32,38,40,41,31,28,68,69,14,33,36,36,32,33,39,90,96,36,80,68,37,74,46,80,44,100,44,34,64,49,27,59,37,59,52,94,58,27,44,37,40,24,20,62,83,9,38,35,40,32,27,43,54,79,131